Protein 5O2B (pdb70)

B-factor: mean 41.59, std 15.93, range [14.3, 94.96]

InterPro domains:
  IPR000719 Protein kinase domain [PF00069] (152-405)
  IPR000719 Protein kinase domain [PS50011] (147-405)
  IPR000719 Protein kinase domain [SM00220] (147-405)
  IPR008271 Serine/threonine-protein kinase, active site [PS00108] (271-283)
  IPR011009 Protein kinase-like domain superfamily [SSF56112] (152-406)
  IPR024678 Serine/threonine-protein kinase OSR1/WNK, CCT domain [PF12202] (426-489)
  IPR050588 With No Lysine (K) Ser/Thr Protein Kinase [PTHR13902] (123-864)
  IPR056865 Serine/threonine-protein kinase WNK, CCTL2 domain [PF24889] (745-816)

Secondary structure (DSSP, 8-state):
-GGGG-EEEE-TTS-EEEEEEEEEE-SSEEEEEEEETTT--EEEEEEE---HHHHHHHHHHHHHHHH---TTBPPEEEEEEE--EEEEEEE--TT-BHHHHHHT-SS--HHHHHHHHHHHHHHHHHHHTSSS--------GGGEEEETTTTEEEE--TTTGGG----GGG--GGGT-----THHHHHHHHHHHHHHHHTS-TTTT-SSHHHHHHHHHTT---HHHHT---HHHHHHHHHHS-SSGGGSPPHHHHHTSGGGS--S-PPP-/--EEEE-TTS-EEEEEEEEEEETTEEEEEEEETTTTEEEEEEEEE--HHHHHHHHHHHHHHTT---TTB--EEEEEEEEETTEEEEEEEEE--TT-BHHHHHTT-SS--HHHHHHHHHHHHHHHHHHHTSSS----S--SGGGEEEETTTTEEEE--TTHHHH--GGG--GGGG-----HHHHHHHHHHHHHHHHHSS-TTTT-SSHHHHHHHHH---HHHHT--STTHHHHHHTTS-SSTTTS--HHHHHHSGGG-

Organism: Homo sapiens (NCBI:txid9606)

Radius of gyration: 29.23 Å; Cα contacts (8 Å, |Δi|>4): 870; chains: 2; bounding box: 78×49×88 Å

Structure (mmCIF, N/CA/C/O backbone):
data_5O2B
#
_entry.id   5O2B
#
_cell.length_a   60.160
_cell.length_b   71.253
_cell.length_c   67.800
_cell.angle_alpha   90.00
_cell.angle_beta   103.88
_cell.angle_gamma   90.00
#
_symmetry.space_group_name_H-M   'P 1 21 1'
#
loop_
_entity.id
_entity.type
_entity.pdbx_description
1 polymer 'Serine/threonine-protein kinase WNK3'
2 non-polymer 1-cyclopentyl-3-(1H-pyrrolo[2,3-b]pyridin-5-yl)-1H-pyrazolo[3,4-d]pyrimidin-4-amine
3 non-polymer 'SODIUM ION'
4 water water
#
loop_
_atom_site.group_PDB
_atom_site.id
_atom_site.type_symbol
_atom_site.label_atom_id
_atom_site.label_alt_id
_atom_site.label_comp_id
_atom_site.label_asym_id
_atom_site.label_entity_id
_atom_site.label_seq_id
_atom_site.pdbx_PDB_ins_code
_atom_site.Cartn_x
_atom_site.Cartn_y
_atom_site.Cartn_z
_atom_site.occupancy
_atom_site.B_iso_or_equiv
_atom_site.auth_seq_id
_atom_site.auth_comp_id
_atom_site.auth_asym_id
_atom_site.auth_atom_id
_atom_site.pdbx_PDB_model_num
ATOM 1 N N . MET A 1 2 ? -68.580 0.295 -72.163 1.00 49.97 131 MET A N 1
ATOM 2 C CA . MET A 1 2 ? -68.517 1.445 -71.261 1.00 42.88 131 MET A CA 1
ATOM 3 C C . MET A 1 2 ? -67.638 2.528 -71.861 1.00 39.27 131 MET A C 1
ATOM 4 O O . MET A 1 2 ? -66.668 2.222 -72.558 1.00 42.46 131 MET A O 1
ATOM 6 N N . GLU A 1 3 ? -67.978 3.791 -71.595 1.00 36.29 132 GLU A N 1
ATOM 7 C CA . GLU A 1 3 ? -67.037 4.877 -71.869 1.00 41.45 132 GLU A CA 1
ATOM 8 C C . GLU A 1 3 ? -65.708 4.620 -71.174 1.00 37.21 132 GLU A C 1
ATOM 9 O O . GLU A 1 3 ? -64.638 4.840 -71.755 1.00 36.25 132 GLU A O 1
ATOM 15 N N . ALA A 1 4 ? -65.754 4.118 -69.932 1.00 38.00 133 ALA A N 1
ATOM 16 C CA . ALA A 1 4 ? -64.521 3.902 -69.177 1.00 38.23 133 ALA A CA 1
ATOM 17 C C . ALA A 1 4 ? -63.542 2.991 -69.917 1.00 41.92 133 ALA A C 1
ATOM 18 O O . ALA A 1 4 ? -62.324 3.108 -69.727 1.00 36.30 133 ALA A O 1
ATOM 20 N N . GLU A 1 5 ? -64.043 2.099 -70.777 1.00 36.42 134 GLU A N 1
ATOM 21 C CA . GLU A 1 5 ? -63.173 1.193 -71.523 1.00 39.44 134 GLU A CA 1
ATOM 22 C C . GLU A 1 5 ? -62.553 1.848 -72.747 1.00 39.19 134 GLU A C 1
ATOM 23 O O . GLU A 1 5 ? -61.720 1.226 -73.418 1.00 34.97 134 GLU A O 1
ATOM 29 N N . MET A 1 6 ? -62.928 3.094 -73.039 1.00 38.94 135 MET A N 1
ATOM 30 C CA . MET A 1 6 ? -62.434 3.798 -74.213 1.00 39.05 135 MET A CA 1
ATOM 31 C C . MET A 1 6 ? -61.186 4.628 -73.934 1.00 39.94 135 MET A C 1
ATOM 32 O O . MET A 1 6 ? -60.492 5.007 -74.883 1.00 38.28 135 MET A O 1
ATOM 37 N N . LYS A 1 7 ? -60.868 4.907 -72.669 1.00 34.87 136 LYS A N 1
ATOM 38 C CA . LYS A 1 7 ? -59.877 5.942 -72.353 1.00 30.48 136 LYS A CA 1
ATOM 39 C C . LYS A 1 7 ? -58.904 5.454 -71.278 1.00 27.38 136 LYS A C 1
ATOM 40 O O . LYS A 1 7 ? -59.248 5.410 -70.091 1.00 26.97 136 LYS A O 1
ATOM 46 N N . ALA A 1 8 ? -57.682 5.112 -71.685 1.00 25.03 137 ALA A N 1
ATOM 47 C CA . ALA A 1 8 ? -56.662 4.725 -70.717 1.00 28.37 137 ALA A CA 1
ATOM 48 C C . ALA A 1 8 ? -56.307 5.913 -69.833 1.00 27.54 137 ALA A C 1
ATOM 49 O O . ALA A 1 8 ? -56.376 7.070 -70.255 1.00 29.23 137 ALA A O 1
ATOM 51 N N . VAL A 1 9 ? -55.961 5.632 -68.579 1.00 26.78 138 VAL A N 1
ATOM 52 C CA . VAL A 1 9 ? -55.537 6.697 -67.673 1.00 27.36 138 VAL A CA 1
ATOM 53 C C . VAL A 1 9 ? -54.074 6.609 -67.276 1.00 30.20 138 VAL A C 1
ATOM 54 O O . VAL A 1 9 ? -53.578 7.540 -66.631 1.00 26.83 138 VAL A O 1
ATOM 58 N N . ALA A 1 10 ? -53.369 5.536 -67.626 1.00 24.20 139 ALA A N 1
ATOM 59 C CA . ALA A 1 10 ? -51.951 5.418 -67.296 1.00 23.07 139 ALA A CA 1
ATOM 60 C C . ALA A 1 10 ? -51.375 4.307 -68.154 1.00 27.71 139 ALA A C 1
ATOM 61 O O . ALA A 1 10 ? -52.114 3.487 -68.706 1.00 22.09 139 ALA A O 1
ATOM 63 N N . THR A 1 11 ? -50.050 4.328 -68.305 1.00 30.03 140 THR A N 1
ATOM 64 C CA . THR A 1 11 ? -49.320 3.383 -69.141 1.00 25.42 140 THR A CA 1
ATOM 65 C C . THR A 1 11 ? -48.117 2.905 -68.350 1.00 31.14 140 THR A C 1
ATOM 66 O O . THR A 1 11 ? -47.562 3.664 -67.554 1.00 31.20 140 THR A O 1
ATOM 70 N N . SER A 1 12 ? -47.729 1.641 -68.548 1.00 26.26 141 SER A N 1
ATOM 71 C CA . SER A 1 12 ? -46.557 1.110 -67.876 1.00 26.21 141 SER A CA 1
ATOM 72 C C . SER A 1 12 ? -45.291 1.748 -68.448 1.00 20.26 141 SER A C 1
ATOM 73 O O . SER A 1 12 ? -45.297 2.281 -69.561 1.00 22.42 141 SER A O 1
ATOM 76 N N . PRO A 1 13 ? -44.180 1.679 -67.713 1.00 27.70 142 PRO A N 1
ATOM 77 C CA . PRO A 1 13 ? -42.949 2.322 -68.210 1.00 27.67 142 PRO A CA 1
ATOM 78 C C . PRO A 1 13 ? -42.554 1.846 -69.582 1.00 27.86 142 PRO A C 1
ATOM 79 O O . PRO A 1 13 ? -42.063 2.638 -70.387 1.00 27.96 142 PRO A O 1
ATOM 83 N N . SER A 1 14 ? -42.779 0.573 -69.883 1.00 21.15 143 SER A N 1
ATOM 84 C CA . SER A 1 14 ? -42.415 0.043 -71.186 1.00 26.09 143 SER A CA 1
ATOM 85 C C . SER A 1 14 ? -43.447 0.308 -72.255 1.00 24.49 143 SER A C 1
ATOM 86 O O . SER A 1 14 ? -43.163 0.014 -73.420 1.00 26.98 143 SER A O 1
ATOM 89 N N . GLY A 1 15 ? -44.635 0.825 -71.896 1.00 21.92 144 GLY A N 1
ATOM 90 C CA . GLY A 1 15 ? -45.709 0.988 -72.852 1.00 25.16 144 GLY A CA 1
ATOM 91 C C . GLY A 1 15 ? -46.509 -0.270 -73.123 1.00 25.58 144 GLY A C 1
ATOM 92 O O . GLY A 1 15 ? -47.478 -0.226 -73.890 1.00 24.57 144 GLY A O 1
ATOM 93 N N . ARG A 1 16 ? -46.160 -1.386 -72.499 1.00 21.38 145 ARG A N 1
ATOM 94 C CA . ARG A 1 16 ? -46.876 -2.622 -72.808 1.00 22.60 145 ARG A CA 1
ATOM 95 C C . ARG A 1 16 ? -48.307 -2.633 -72.251 1.00 19.04 145 ARG A C 1
ATOM 96 O O . ARG A 1 16 ? -49.199 -3.229 -72.867 1.00 26.23 145 ARG A O 1
ATOM 104 N N . PHE A 1 17 ? -48.542 -2.040 -71.085 1.00 17.66 146 PHE A N 1
ATOM 105 C CA . PHE A 1 17 ? -49.810 -2.188 -70.379 1.00 21.30 146 PHE A CA 1
ATOM 106 C C . PHE A 1 17 ? -50.456 -0.827 -70.152 1.00 22.99 146 PHE A C 1
ATOM 107 O O . PHE A 1 17 ? -49.781 0.141 -69.798 1.00 21.44 146 PHE A O 1
ATOM 115 N N . LEU A 1 18 ? -51.767 -0.772 -70.365 1.00 22.24 147 LEU A N 1
ATOM 116 C CA . LEU A 1 18 ? -52.591 0.399 -70.119 1.00 21.93 147 LEU A CA 1
ATOM 117 C C . LEU A 1 18 ? -53.429 0.109 -68.889 1.00 27.59 147 LEU A C 1
ATOM 118 O O . LEU A 1 18 ? -53.780 -1.046 -68.642 1.00 19.95 147 LEU A O 1
ATOM 123 N N . LYS A 1 19 ? -53.677 1.144 -68.097 1.00 19.40 148 LYS A N 1
ATOM 124 C CA . LYS A 1 19 ? -54.605 1.111 -66.972 1.00 22.97 148 LYS A CA 1
ATOM 125 C C . LYS A 1 19 ? -55.891 1.824 -67.373 1.00 22.68 148 LYS A C 1
ATOM 126 O O . LYS A 1 19 ? -55.849 2.836 -68.065 1.00 23.75 148 LYS A O 1
ATOM 132 N N . PHE A 1 20 ? -57.030 1.300 -66.949 1.00 23.13 149 PHE A N 1
ATOM 133 C CA . PHE A 1 20 ? -58.290 1.998 -67.145 1.00 25.44 149 PHE A CA 1
ATOM 134 C C . PHE A 1 20 ? -58.866 2.298 -65.782 1.00 23.51 149 PHE A C 1
ATOM 135 O O . PHE A 1 20 ? -58.591 1.583 -64.816 1.00 21.90 149 PHE A O 1
ATOM 143 N N . ASP A 1 21 ? -59.644 3.381 -65.688 1.00 21.84 150 ASP A N 1
ATOM 144 C CA . ASP A 1 21 ? -60.201 3.750 -64.392 1.00 26.48 150 ASP A CA 1
ATOM 145 C C . ASP A 1 21 ? -61.445 2.906 -64.117 1.00 32.89 150 ASP A C 1
ATOM 146 O O . ASP A 1 21 ? -62.574 3.389 -63.999 1.00 27.57 150 ASP A O 1
ATOM 151 N N . ILE A 1 22 ? -61.212 1.599 -64.060 1.00 25.65 151 ILE A N 1
ATOM 152 C CA . ILE A 1 22 ? -62.252 0.614 -63.805 1.00 26.62 151 ILE A CA 1
ATOM 153 C C . ILE A 1 22 ? -61.746 -0.208 -62.637 1.00 28.64 151 ILE A C 1
ATOM 154 O O . ILE A 1 22 ? -60.794 -0.984 -62.789 1.00 23.79 151 ILE A O 1
ATOM 159 N N . GLU A 1 23 ? -62.331 -0.009 -61.458 1.00 28.59 152 GLU A N 1
ATOM 160 C CA . GLU A 1 23 ? -61.815 -0.665 -60.265 1.00 28.85 152 GLU A CA 1
ATOM 161 C C . GLU A 1 23 ? -62.473 -2.031 -60.152 1.00 32.02 152 GLU A C 1
ATOM 162 O O . GLU A 1 23 ? -63.705 -2.134 -60.126 1.00 35.94 152 GLU A O 1
ATOM 168 N N . LEU A 1 24 ? -61.654 -3.076 -60.113 1.00 32.83 153 LEU A N 1
ATOM 169 C CA . LEU A 1 24 ? -62.187 -4.434 -60.039 1.00 34.62 153 LEU A CA 1
ATOM 170 C C . LEU A 1 24 ? -62.323 -4.919 -58.612 1.00 31.49 153 LEU A C 1
ATOM 171 O O . LEU A 1 24 ? -63.241 -5.684 -58.315 1.00 42.07 153 LEU A O 1
ATOM 176 N N . GLY A 1 25 ? -61.421 -4.515 -57.729 1.00 36.77 154 GLY A N 1
ATOM 177 C CA . GLY A 1 25 ? -61.468 -4.996 -56.369 1.00 32.96 154 GLY A CA 1
ATOM 178 C C . GLY A 1 25 ? -60.539 -4.204 -55.486 1.00 40.52 154 GLY A C 1
ATOM 179 O O . GLY A 1 25 ? -59.632 -3.510 -55.959 1.00 37.44 154 GLY A O 1
ATOM 180 N N . ARG A 1 26 ? -60.770 -4.323 -54.186 1.00 37.84 155 ARG A N 1
ATOM 181 C CA . ARG A 1 26 ? -59.876 -3.690 -53.238 1.00 46.61 155 ARG A CA 1
ATOM 182 C C . ARG A 1 26 ? -59.841 -4.533 -51.979 1.00 43.76 155 ARG A C 1
ATOM 183 O O . ARG A 1 26 ? -60.820 -5.197 -51.628 1.00 51.18 155 ARG A O 1
ATOM 185 N N . GLY A 1 27 ? -58.688 -4.522 -51.330 1.00 47.13 156 GLY A N 1
ATOM 186 C CA . GLY A 1 27 ? -58.504 -5.141 -50.039 1.00 48.77 156 GLY A CA 1
ATOM 187 C C . GLY A 1 27 ? -57.682 -4.205 -49.185 1.00 54.15 156 GLY A C 1
ATOM 188 O O . GLY A 1 27 ? -57.517 -3.034 -49.536 1.00 51.88 156 GLY A O 1
ATOM 189 N N . ALA A 1 28 ? -57.158 -4.700 -48.066 1.00 59.85 157 ALA A N 1
ATOM 190 C CA . ALA A 1 28 ? -56.296 -3.865 -47.241 1.00 57.39 157 ALA A CA 1
ATOM 191 C C . ALA A 1 28 ? -54.999 -3.532 -47.966 1.00 58.29 157 ALA A C 1
ATOM 192 O O . ALA A 1 28 ? -54.474 -2.421 -47.834 1.00 62.63 157 ALA A O 1
ATOM 194 N N . PHE A 1 29 ? -54.477 -4.475 -48.748 1.00 56.78 158 PHE A N 1
ATOM 195 C CA . PHE A 1 29 ? -53.148 -4.342 -49.329 1.00 49.71 158 PHE A CA 1
ATOM 196 C C . PHE A 1 29 ? -53.149 -3.929 -50.800 1.00 52.23 158 PHE A C 1
ATOM 197 O O . PHE A 1 29 ? -52.163 -3.343 -51.261 1.00 54.79 158 PHE A O 1
ATOM 199 N N . LYS A 1 30 ? -54.208 -4.211 -51.558 1.00 44.86 159 LYS A N 1
ATOM 200 C CA . LYS A 1 30 ? -54.187 -3.946 -52.987 1.00 39.35 159 LYS A CA 1
ATOM 201 C C . LYS A 1 30 ? -55.461 -3.261 -53.465 1.00 41.81 159 LYS A C 1
ATOM 202 O O . LYS A 1 30 ? -56.543 -3.423 -52.892 1.00 38.89 159 LYS A O 1
ATOM 208 N N . THR A 1 31 ? -55.312 -2.487 -54.538 1.00 40.52 160 THR A N 1
ATOM 209 C CA . THR A 1 31 ? -56.434 -1.984 -55.327 1.00 38.17 160 THR A CA 1
ATOM 210 C C . THR A 1 31 ? -56.195 -2.399 -56.771 1.00 31.84 160 THR A C 1
ATOM 211 O O . THR A 1 31 ? -55.152 -2.076 -57.344 1.00 28.73 160 THR A O 1
ATOM 215 N N . VAL A 1 32 ? -57.145 -3.112 -57.358 1.00 31.16 161 VAL A N 1
ATOM 216 C CA . VAL A 1 32 ? -56.938 -3.737 -58.651 1.00 29.24 161 VAL A CA 1
ATOM 217 C C . VAL A 1 32 ? -57.822 -3.056 -59.676 1.00 25.99 161 VAL A C 1
ATOM 218 O O . VAL A 1 32 ? -59.030 -2.912 -59.468 1.00 25.03 161 VAL A O 1
ATOM 222 N N . TYR A 1 33 ? -57.212 -2.626 -60.779 1.00 22.44 162 TYR A N 1
ATOM 223 C CA . TYR A 1 33 ? -57.948 -2.041 -61.880 1.00 21.36 162 TYR A CA 1
ATOM 224 C C . TYR A 1 33 ? -57.885 -2.947 -63.098 1.00 22.80 162 TYR A C 1
ATOM 225 O O . TYR A 1 33 ? -56.969 -3.759 -63.244 1.00 23.86 162 TYR A O 1
ATOM 234 N N . LYS A 1 34 ? -58.826 -2.747 -64.008 1.00 21.14 163 LYS A N 1
ATOM 235 C CA . LYS A 1 34 ? -58.728 -3.392 -65.302 1.00 23.59 163 LYS A CA 1
ATOM 236 C C . LYS A 1 34 ? -57.656 -2.714 -66.128 1.00 28.09 163 LYS A C 1
ATOM 237 O O . LYS A 1 34 ? -57.627 -1.482 -66.256 1.00 23.79 163 LYS A O 1
ATOM 243 N N . GLY A 1 35 ? -56.763 -3.523 -66.689 1.00 23.28 164 GLY A N 1
ATOM 244 C CA . GLY A 1 35 ? -55.760 -3.041 -67.604 1.00 25.20 164 GLY A CA 1
ATOM 245 C C . GLY A 1 35 ? -55.861 -3.783 -68.920 1.00 22.71 164 GLY A C 1
ATOM 246 O O . GLY A 1 35 ? -56.688 -4.679 -69.097 1.00 20.55 164 GLY A O 1
ATOM 247 N N . LEU A 1 36 ? -54.982 -3.409 -69.831 1.00 25.45 165 LEU A N 1
ATOM 248 C CA . LEU A 1 36 ? -54.931 -4.024 -71.148 1.00 22.43 165 LEU A CA 1
ATOM 249 C C . LEU A 1 36 ? -53.478 -4.237 -71.559 1.00 22.64 165 LEU A C 1
ATOM 250 O O . LEU A 1 36 ? -52.650 -3.341 -71.384 1.00 20.21 165 LEU A O 1
ATOM 255 N N . ASP A 1 37 ? -53.187 -5.418 -72.104 1.00 21.17 166 ASP A N 1
ATOM 256 C CA . ASP A 1 37 ? -51.918 -5.715 -72.769 1.00 24.71 166 ASP A CA 1
ATOM 257 C C . ASP A 1 37 ? -52.002 -5.178 -74.194 1.00 27.38 166 ASP A C 1
ATOM 258 O O . ASP A 1 37 ? -52.759 -5.709 -75.011 1.00 28.58 166 ASP A O 1
ATOM 263 N N . THR A 1 38 ? -51.214 -4.146 -74.515 1.00 24.73 167 THR A N 1
ATOM 264 C CA . THR A 1 38 ? -51.293 -3.535 -75.852 1.00 23.15 167 THR A CA 1
ATOM 265 C C . THR A 1 38 ? -50.710 -4.395 -76.968 1.00 27.55 167 THR A C 1
ATOM 266 O O . THR A 1 38 ? -50.878 -4.049 -78.141 1.00 36.24 167 THR A O 1
ATOM 270 N N . GLU A 1 39 ? -50.013 -5.478 -76.655 1.00 27.72 168 GLU A N 1
ATOM 271 C CA . GLU A 1 39 ? -49.494 -6.333 -77.719 1.00 33.15 168 GLU A CA 1
ATOM 272 C C . GLU A 1 39 ? -50.492 -7.421 -78.115 1.00 34.05 168 GLU A C 1
ATOM 273 O O . GLU A 1 39 ? -50.605 -7.761 -79.299 1.00 32.62 168 GLU A O 1
ATOM 279 N N . THR A 1 40 ? -51.254 -7.931 -77.145 1.00 29.34 169 THR A N 1
ATOM 280 C CA . THR A 1 40 ? -52.171 -9.044 -77.339 1.00 28.55 169 THR A CA 1
ATOM 281 C C . THR A 1 40 ? -53.635 -8.650 -77.220 1.00 30.32 169 THR A C 1
ATOM 282 O O . THR A 1 40 ? -54.508 -9.443 -77.585 1.00 25.97 169 THR A O 1
ATOM 286 N N . TRP A 1 41 ? -53.922 -7.453 -76.722 1.00 24.12 170 TRP A N 1
ATOM 287 C CA . TRP A 1 41 ? -55.272 -6.974 -76.452 1.00 32.86 170 TRP A CA 1
ATOM 288 C C . TRP A 1 41 ? -56.017 -7.854 -75.455 1.00 25.01 170 TRP A C 1
ATOM 289 O O . TRP A 1 41 ? -57.242 -7.845 -75.440 1.00 26.26 170 TRP A O 1
ATOM 300 N N . VAL A 1 42 ? -55.278 -8.573 -74.614 1.00 24.88 171 VAL A N 1
ATOM 301 C CA . VAL A 1 42 ? -55.826 -9.297 -73.464 1.00 20.16 171 VAL A CA 1
ATOM 302 C C . VAL A 1 42 ? -55.999 -8.332 -72.291 1.00 23.31 171 VAL A C 1
ATOM 303 O O . VAL A 1 42 ? -55.100 -7.536 -71.978 1.00 21.03 171 VAL A O 1
ATOM 307 N N . GLU A 1 43 ? -57.156 -8.392 -71.633 1.00 22.51 172 GLU A N 1
ATOM 308 C CA . GLU A 1 43 ? -57.353 -7.620 -70.414 1.00 21.64 172 GLU A CA 1
ATOM 309 C C . GLU A 1 43 ? -56.562 -8.230 -69.267 1.00 25.50 172 GLU A C 1
ATOM 310 O O . GLU A 1 43 ? -56.508 -9.453 -69.119 1.00 21.23 172 GLU A O 1
ATOM 316 N N . VAL A 1 44 ? -55.939 -7.374 -68.454 1.00 20.41 173 VAL A N 1
ATOM 317 C CA . VAL A 1 44 ? -55.123 -7.823 -67.334 1.00 20.35 173 VAL A CA 1
ATOM 318 C C . VAL A 1 44 ? -55.592 -7.109 -66.072 1.00 23.71 173 VAL A C 1
ATOM 319 O O . VAL A 1 44 ? -56.419 -6.197 -66.121 1.00 23.78 173 VAL A O 1
ATOM 323 N N . ALA A 1 45 ? -55.036 -7.545 -64.936 1.00 17.07 174 ALA A N 1
ATOM 324 C CA . ALA A 1 45 ? -55.232 -6.922 -63.627 1.00 23.44 174 ALA A CA 1
ATOM 325 C C . ALA A 1 45 ? -54.063 -5.986 -63.331 1.00 24.14 174 ALA A C 1
ATOM 326 O O . ALA A 1 45 ? -52.895 -6.409 -63.335 1.00 19.73 174 ALA A O 1
ATOM 328 N N . TRP A 1 46 ? -54.371 -4.733 -63.055 1.00 22.83 175 TRP A N 1
ATOM 329 C CA . TRP A 1 46 ? -53.354 -3.716 -62.769 1.00 20.93 175 TRP A CA 1
ATOM 330 C C . TRP A 1 46 ? -53.484 -3.435 -61.279 1.00 23.04 175 TRP A C 1
ATOM 331 O O . TRP A 1 46 ? -54.435 -2.786 -60.849 1.00 22.29 175 TRP A O 1
ATOM 342 N N . CYS A 1 47 ? -52.546 -3.942 -60.495 1.00 23.23 176 CYS A N 1
ATOM 343 C CA A CYS A 1 47 ? -52.666 -3.963 -59.046 0.46 26.76 176 CYS A CA 1
ATOM 344 C CA B CYS A 1 47 ? -52.665 -3.959 -59.044 0.54 26.81 176 CYS A CA 1
ATOM 345 C C . CYS A 1 47 ? -51.713 -2.932 -58.448 1.00 30.09 176 CYS A C 1
ATOM 346 O O . CYS A 1 47 ? -50.491 -3.012 -58.651 1.00 29.08 176 CYS A O 1
ATOM 351 N N . GLU A 1 48 ? -52.270 -1.979 -57.700 1.00 27.48 177 GLU A N 1
ATOM 352 C CA . GLU A 1 48 ? -51.477 -0.952 -57.033 1.00 33.30 177 GLU A CA 1
ATOM 353 C C . GLU A 1 48 ? -51.330 -1.283 -55.547 1.00 33.52 177 GLU A C 1
ATOM 354 O O . GLU A 1 48 ? -52.320 -1.556 -54.859 1.00 35.32 177 GLU A O 1
ATOM 360 N N . LEU A 1 49 ? -50.085 -1.315 -55.086 1.00 33.67 178 LEU A N 1
ATOM 361 C CA . LEU A 1 49 ? -49.715 -1.525 -53.692 1.00 43.32 178 LEU A CA 1
ATOM 362 C C . LEU A 1 49 ? -49.162 -0.222 -53.133 1.00 41.61 178 LEU A C 1
ATOM 363 O O . LEU A 1 49 ? -48.405 0.469 -53.818 1.00 37.77 178 LEU A O 1
ATOM 368 N N . GLN A 1 50 ? -49.508 0.092 -51.884 1.00 48.78 179 GLN A N 1
ATOM 369 C CA . GLN A 1 50 ? -48.978 1.288 -51.210 1.00 48.43 179 GLN A CA 1
ATOM 370 C C . GLN A 1 50 ? -47.456 1.256 -51.140 1.00 43.19 179 GLN A C 1
ATOM 371 O O . GLN A 1 50 ? -46.862 0.178 -51.170 1.00 45.82 179 GLN A O 1
ATOM 373 N N . LEU A 1 54 ? -38.189 0.948 -49.200 1.00 75.99 183 LEU A N 1
ATOM 374 C CA . LEU A 1 54 ? -37.414 -0.276 -49.376 1.00 78.94 183 LEU A CA 1
ATOM 375 C C . LEU A 1 54 ? -35.992 0.017 -49.857 1.00 75.76 183 LEU A C 1
ATOM 376 O O . LEU A 1 54 ? -35.772 0.878 -50.714 1.00 74.64 183 LEU A O 1
ATOM 378 N N . THR A 1 55 ? -35.034 -0.721 -49.305 1.00 71.90 184 THR A N 1
ATOM 379 C CA . THR A 1 55 ? -33.627 -0.515 -49.599 1.00 74.26 184 THR A CA 1
ATOM 380 C C . THR A 1 55 ? -33.259 -1.105 -50.961 1.00 75.22 184 THR A C 1
ATOM 381 O O . THR A 1 55 ? -34.014 -1.866 -51.570 1.00 73.54 184 THR A O 1
ATOM 385 N N . LYS A 1 56 ? -32.060 -0.750 -51.431 1.00 75.59 185 LYS A N 1
ATOM 386 C CA . LYS A 1 56 ? -31.582 -1.265 -52.709 1.00 77.80 185 LYS A CA 1
ATOM 387 C C . LYS A 1 56 ? -31.403 -2.778 -52.672 1.00 78.14 185 LYS A C 1
ATOM 388 O O . LYS A 1 56 ? -31.477 -3.439 -53.715 1.00 74.51 185 LYS A O 1
ATOM 390 N N . ALA A 1 57 ? -31.161 -3.342 -51.488 1.00 77.29 186 ALA A N 1
ATOM 391 C CA . ALA A 1 57 ? -31.131 -4.795 -51.363 1.00 78.48 186 ALA A CA 1
ATOM 392 C C . ALA A 1 57 ? -32.519 -5.379 -51.586 1.00 73.77 186 ALA A C 1
ATOM 393 O O . ALA A 1 57 ? -32.699 -6.291 -52.401 1.00 70.15 186 ALA A O 1
ATOM 395 N N . GLU A 1 58 ? -33.518 -4.846 -50.879 1.00 72.95 187 GLU A N 1
ATOM 396 C CA . GLU A 1 58 ? -34.889 -5.309 -51.059 1.00 72.60 187 GLU A CA 1
ATOM 397 C C . GLU A 1 58 ? -35.408 -5.005 -52.462 1.00 70.69 187 GLU A C 1
ATOM 398 O O . GLU A 1 58 ? -36.245 -5.751 -52.982 1.00 65.70 187 GLU A O 1
ATOM 400 N N . GLN A 1 59 ? -34.924 -3.925 -53.088 1.00 66.29 188 GLN A N 1
ATOM 401 C CA . GLN A 1 59 ? -35.327 -3.618 -54.457 1.00 65.33 188 GLN A CA 1
ATOM 402 C C . GLN A 1 59 ? -34.741 -4.620 -55.444 1.00 65.24 188 GLN A C 1
ATOM 403 O O . GLN A 1 59 ? -35.414 -5.020 -56.403 1.00 56.72 188 GLN A O 1
ATOM 405 N N . GLN A 1 60 ? -33.488 -5.038 -5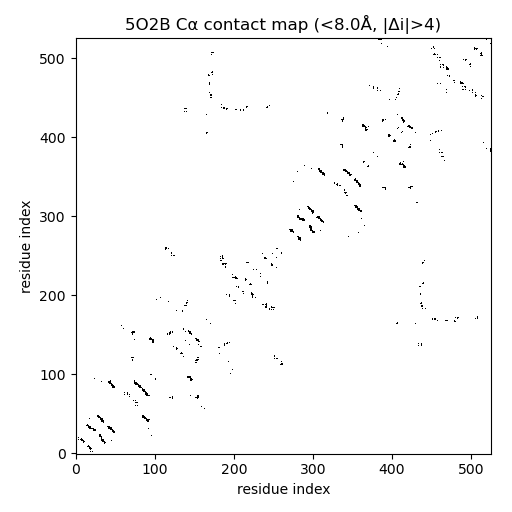5.232 1.00 66.34 189 GLN A N 1
ATOM 406 C CA . GLN A 1 60 ? -32.873 -5.994 -56.149 1.00 64.81 189 GLN A CA 1
ATOM 407 C C . GLN A 1 60 ? -33.454 -7.389 -55.963 1.00 59.39 189 GLN A C 1
ATOM 408 O O . GLN A 1 60 ? -33.720 -8.089 -56.945 1.00 57.52 189 GLN A O 1
ATOM 414 N N . ARG A 1 61 ? -33.646 -7.817 -54.712 1.00 56.49 190 ARG A N 1
ATOM 415 C CA . ARG A 1 61 ? -34.274 -9.112 -54.480 1.00 61.52 190 ARG A CA 1
ATOM 416 C C . ARG A 1 61 ? -35.673 -9.158 -55.083 1.00 58.95 190 ARG A C 1
ATOM 417 O O . ARG A 1 61 ? -36.102 -10.204 -55.587 1.00 55.12 190 ARG A O 1
ATOM 419 N N . PHE A 1 62 ? -36.385 -8.029 -55.056 1.00 54.52 191 PHE A N 1
ATOM 420 C CA . PHE A 1 62 ? -37.722 -7.969 -55.630 1.00 56.04 191 PHE A CA 1
ATOM 421 C C . PHE A 1 62 ? -37.684 -8.158 -57.142 1.00 51.60 191 PHE A C 1
ATOM 422 O O . PHE A 1 62 ? -38.464 -8.941 -57.694 1.00 46.15 191 PHE A O 1
ATOM 430 N N . LYS A 1 63 ? -36.783 -7.448 -57.830 1.00 51.70 192 LYS A N 1
ATOM 431 C CA . LYS A 1 63 ? -36.683 -7.602 -59.275 1.00 47.32 192 LYS A CA 1
ATOM 432 C C . LYS A 1 63 ? -36.329 -9.039 -59.644 1.00 47.73 192 LYS A C 1
ATOM 433 O O . LYS A 1 63 ? -36.872 -9.591 -60.607 1.00 46.57 192 LYS A O 1
ATOM 435 N N . GLU A 1 64 ? -35.433 -9.669 -58.884 1.00 41.31 193 GLU A N 1
ATOM 436 C CA . GLU A 1 64 ? -35.103 -11.057 -59.173 1.00 43.99 193 GLU A CA 1
ATOM 437 C C . GLU A 1 64 ? -36.308 -11.956 -58.928 1.00 42.77 193 GLU A C 1
ATOM 438 O O . GLU A 1 64 ? -36.591 -12.851 -59.726 1.00 43.15 193 GLU A O 1
ATOM 444 N N . GLU A 1 65 ? -37.035 -11.720 -57.834 1.00 45.82 194 GLU A N 1
ATOM 445 C CA . GLU A 1 65 ? -38.289 -12.427 -57.592 1.00 44.22 194 GLU A CA 1
ATOM 446 C C . GLU A 1 65 ? -39.229 -12.297 -58.786 1.00 42.55 194 GLU A C 1
ATOM 447 O O . GLU A 1 65 ? -39.745 -13.297 -59.292 1.00 40.07 194 GLU A O 1
ATOM 453 N N . ALA A 1 66 ? -39.430 -11.075 -59.274 1.00 39.78 195 ALA A N 1
ATOM 454 C CA . ALA A 1 66 ? -40.380 -10.850 -60.352 1.00 37.01 195 ALA A CA 1
ATOM 455 C C . ALA A 1 66 ? -39.943 -11.541 -61.639 1.00 38.42 195 ALA A C 1
ATOM 456 O O . ALA A 1 66 ? -40.782 -12.085 -62.365 1.00 30.81 195 ALA A O 1
ATOM 458 N N . GLU A 1 67 ? -38.636 -11.527 -61.949 1.00 43.01 196 GLU A N 1
ATOM 459 C CA . GLU A 1 67 ? -38.154 -12.201 -63.156 1.00 39.92 196 GLU A CA 1
ATOM 460 C C . GLU A 1 67 ? -38.439 -13.696 -63.104 1.00 33.17 196 GLU A C 1
ATOM 461 O O . GLU A 1 67 ? -38.800 -14.302 -64.117 1.00 34.74 196 GLU A O 1
ATOM 467 N N . MET A 1 68 ? -38.264 -14.316 -61.940 1.00 34.73 197 MET A N 1
ATOM 468 C CA . MET A 1 68 ? -38.606 -15.729 -61.829 1.00 33.52 197 MET A CA 1
ATOM 469 C C . MET A 1 68 ? -40.112 -15.941 -61.968 1.00 36.01 197 MET A C 1
ATOM 470 O O . MET A 1 68 ? -40.551 -16.856 -62.678 1.00 34.32 197 MET A O 1
ATOM 475 N N . LEU A 1 69 ? -40.918 -15.092 -61.312 1.00 33.98 198 LEU A N 1
ATOM 476 C CA . LEU A 1 69 ? -42.375 -15.235 -61.389 1.00 32.15 198 LEU A CA 1
ATOM 477 C C . LEU A 1 69 ? -42.860 -15.175 -62.834 1.00 31.12 198 LEU A C 1
ATOM 478 O O . LEU A 1 69 ? -43.764 -15.919 -63.217 1.00 29.48 198 LEU A O 1
ATOM 483 N N . LYS A 1 70 ? -42.242 -14.323 -63.664 1.00 28.83 199 LYS A N 1
ATOM 484 C CA . LYS A 1 70 ? -42.635 -14.221 -65.068 1.00 27.64 199 LYS A CA 1
ATOM 485 C C . LYS A 1 70 ? -42.564 -15.555 -65.795 1.00 36.22 199 LYS A C 1
ATOM 486 O O . LYS A 1 70 ? -43.307 -15.771 -66.763 1.00 33.30 199 LYS A O 1
ATOM 492 N N . GLY A 1 71 ? -41.655 -16.442 -65.376 1.00 31.13 200 GLY A N 1
ATOM 493 C CA . GLY A 1 71 ? -41.535 -17.735 -66.014 1.00 37.78 200 GLY A CA 1
ATOM 494 C C . GLY A 1 71 ? -42.564 -18.756 -65.589 1.00 38.35 200 GLY A C 1
ATOM 495 O O . GLY A 1 71 ? -42.708 -19.785 -66.255 1.00 50.39 200 GLY A O 1
ATOM 496 N N . LEU A 1 72 ? -43.308 -18.487 -64.521 1.00 39.12 201 LEU A N 1
ATOM 497 C CA . LEU A 1 72 ? -44.256 -19.454 -63.967 1.00 39.12 201 LEU A CA 1
ATOM 498 C C . LEU A 1 72 ? -45.561 -19.438 -64.747 1.00 41.80 201 LEU A C 1
ATOM 499 O O . LEU A 1 72 ? -46.528 -18.775 -64.354 1.00 45.61 201 LEU A O 1
ATOM 504 N N . GLN A 1 73 ? -45.621 -20.217 -65.830 1.00 37.72 202 GLN A N 1
ATOM 505 C CA . GLN A 1 73 ? -46.843 -20.363 -66.619 1.00 36.28 202 GLN A CA 1
ATOM 506 C C . GLN A 1 73 ? -47.472 -21.730 -66.381 1.00 38.57 202 GLN A C 1
ATOM 507 O O . GLN A 1 73 ? -46.833 -22.764 -66.632 1.00 33.29 202 GLN A O 1
ATOM 513 N N . HIS A 1 74 ? -48.726 -21.730 -65.911 1.00 26.63 203 HIS A N 1
ATOM 514 C CA . HIS A 1 74 ? -49.471 -22.957 -65.647 1.00 26.18 203 HIS A CA 1
ATOM 515 C C . HIS A 1 74 ? -50.949 -22.606 -65.549 1.00 26.22 203 HIS A C 1
ATOM 516 O O . HIS A 1 74 ? -51.291 -21.515 -65.072 1.00 29.37 203 HIS A O 1
ATOM 523 N N . PRO A 1 75 ? -51.847 -23.499 -65.977 1.00 28.46 204 PRO A N 1
ATOM 524 C CA . PRO A 1 75 ? -53.279 -23.148 -65.990 1.00 28.92 204 PRO A CA 1
ATOM 525 C C . PRO A 1 75 ? -53.875 -22.858 -64.618 1.00 29.48 204 PRO A C 1
ATOM 526 O O . PRO A 1 75 ? -54.930 -22.216 -64.551 1.00 27.46 204 PRO A O 1
ATOM 530 N N . ASN A 1 76 ? -53.248 -23.292 -63.523 1.00 24.55 205 ASN A N 1
ATOM 531 C CA . ASN A 1 76 ? -53.825 -23.069 -62.201 1.00 21.37 205 ASN A CA 1
ATOM 532 C C . ASN A 1 76 ? -52.976 -22.138 -61.352 1.00 19.11 205 ASN A C 1
ATOM 533 O O . ASN A 1 76 ? -53.061 -22.174 -60.117 1.00 15.37 205 ASN A O 1
ATOM 538 N N . ILE A 1 77 ? -52.163 -21.306 -62.001 1.00 18.08 206 ILE A N 1
ATOM 539 C CA . ILE A 1 77 ? -51.403 -20.245 -61.358 1.00 19.74 206 ILE A CA 1
ATOM 540 C C . ILE A 1 77 ? -51.779 -18.930 -62.041 1.00 23.98 206 ILE A C 1
ATOM 541 O O . ILE A 1 77 ? -51.693 -18.822 -63.274 1.00 21.62 206 ILE A O 1
ATOM 546 N N . VAL A 1 78 ? -52.212 -17.936 -61.247 1.00 20.98 207 VAL A N 1
ATOM 547 C CA . VAL A 1 78 ? -52.429 -16.598 -61.807 1.00 18.56 207 VAL A CA 1
ATOM 548 C C . VAL A 1 78 ? -51.118 -16.119 -62.436 1.00 19.70 207 VAL A C 1
ATOM 549 O O . VAL A 1 78 ? -50.074 -16.049 -61.776 1.00 20.33 207 VAL A O 1
ATOM 553 N N . ARG A 1 79 ? -51.162 -15.794 -63.710 1.00 18.39 208 ARG A N 1
ATOM 554 C CA . ARG A 1 79 ? -49.926 -15.447 -64.404 1.00 20.44 208 ARG A CA 1
ATOM 555 C C . ARG A 1 79 ? -49.446 -14.068 -63.970 1.00 23.16 208 ARG A C 1
ATOM 556 O O . ARG A 1 79 ? -50.246 -13.141 -63.800 1.00 17.72 208 ARG A O 1
ATOM 564 N N . PHE A 1 80 ? -48.139 -13.939 -63.776 1.00 21.48 209 PHE A N 1
ATOM 565 C CA . PHE A 1 80 ? -47.519 -12.665 -63.425 1.00 20.52 209 PHE A CA 1
ATOM 566 C C . PHE A 1 80 ? -46.833 -12.082 -64.657 1.00 25.21 209 PHE A C 1
ATOM 567 O O . PHE A 1 80 ? -46.020 -12.761 -65.292 1.00 23.98 209 PHE A O 1
ATOM 575 N N . TYR A 1 81 ? -47.128 -10.816 -64.969 1.00 22.50 210 TYR A N 1
ATOM 576 C CA . TYR A 1 81 ? -46.582 -10.161 -66.158 1.00 27.36 210 TYR A CA 1
ATOM 577 C C . TYR A 1 81 ? -45.428 -9.210 -65.859 1.00 25.32 210 TYR A C 1
ATOM 578 O O . TYR A 1 81 ? -44.422 -9.254 -66.551 1.00 28.62 210 TYR A O 1
ATOM 587 N N . ASP A 1 82 ? -45.567 -8.315 -64.885 1.00 28.30 211 ASP A N 1
ATOM 588 C CA . ASP A 1 82 ? -44.592 -7.233 -64.769 1.00 31.30 211 ASP A CA 1
ATOM 589 C C . ASP A 1 82 ? -44.783 -6.505 -63.446 1.00 29.03 211 ASP A C 1
ATOM 590 O O . ASP A 1 82 ? -45.836 -6.605 -62.811 1.00 25.43 211 ASP A O 1
ATOM 595 N N . SER A 1 83 ? -43.767 -5.735 -63.058 1.00 30.04 212 SER A N 1
ATOM 596 C CA . SER A 1 83 ? -43.883 -4.882 -61.881 1.00 33.08 212 SER A CA 1
ATOM 597 C C . SER A 1 83 ? -42.904 -3.721 -62.003 1.00 31.95 212 SER A C 1
ATOM 598 O O . SER A 1 83 ? -41.928 -3.789 -62.750 1.00 33.37 212 SER A O 1
ATOM 601 N N . TRP A 1 84 ? -43.204 -2.643 -61.278 1.00 31.17 213 TRP A N 1
ATOM 602 C CA . TRP A 1 84 ? -42.369 -1.445 -61.245 1.00 33.48 213 TRP A CA 1
ATOM 603 C C . TRP A 1 84 ? -42.865 -0.545 -60.119 1.00 34.81 213 TRP A C 1
ATOM 604 O O . TRP A 1 84 ? -43.937 -0.756 -59.540 1.00 32.71 213 TRP A O 1
ATOM 615 N N . GLU A 1 85 ? -42.062 0.459 -59.802 1.00 40.08 214 GLU A N 1
ATOM 616 C CA . GLU A 1 85 ? -42.440 1.474 -58.831 1.00 41.10 214 GLU A CA 1
ATOM 617 C C . GLU A 1 85 ? -42.891 2.715 -59.587 1.00 40.11 214 GLU A C 1
ATOM 618 O O . GLU A 1 85 ? -42.202 3.176 -60.500 1.00 35.91 214 GLU A O 1
ATOM 620 N N . SER A 1 86 ? -44.066 3.225 -59.242 1.00 38.05 215 SER A N 1
ATOM 621 C CA . SER A 1 86 ? -44.582 4.428 -59.873 1.00 51.19 215 SER A CA 1
ATOM 622 C C . SER A 1 86 ? -44.553 5.585 -58.883 1.00 52.86 215 SER A C 1
ATOM 623 O O . SER A 1 86 ? -44.722 5.395 -57.677 1.00 48.33 215 SER A O 1
ATOM 626 N N . ILE A 1 87 ? -44.335 6.786 -59.407 1.00 61.62 216 ILE A N 1
ATOM 627 C CA . ILE A 1 87 ? -44.303 7.985 -58.575 1.00 64.17 216 ILE A CA 1
ATOM 628 C C . ILE A 1 87 ? -44.868 9.166 -59.358 1.00 60.37 216 ILE A C 1
ATOM 629 O O . ILE A 1 87 ? -44.348 9.518 -60.413 1.00 59.55 216 ILE A O 1
ATOM 631 N N . LYS A 1 92 ? -47.419 7.938 -55.500 1.00 57.25 221 LYS A N 1
ATOM 632 C CA . LYS A 1 92 ? -46.444 6.858 -55.451 1.00 59.73 221 LYS A CA 1
ATOM 633 C C . LYS A 1 92 ? -47.091 5.557 -54.979 1.00 63.95 221 LYS A C 1
ATOM 634 O O . LYS A 1 92 ? -47.977 5.570 -54.113 1.00 61.50 221 LYS A O 1
ATOM 636 N N . CYS A 1 93 ? -46.631 4.442 -55.550 1.00 56.59 222 CYS A N 1
ATOM 637 C CA . CYS A 1 93 ? -47.170 3.107 -55.297 1.00 49.54 222 CYS A CA 1
ATOM 638 C C . CYS A 1 93 ? -46.340 2.107 -56.094 1.00 48.69 222 CYS A C 1
ATOM 639 O O . CYS A 1 93 ? -45.548 2.482 -56.966 1.00 50.18 222 CYS A O 1
ATOM 642 N N . ILE A 1 94 ? -46.528 0.826 -55.784 1.00 42.51 223 ILE A N 1
ATOM 643 C CA . ILE A 1 94 ? -45.956 -0.266 -56.568 1.00 42.28 223 ILE A CA 1
ATOM 644 C C . ILE A 1 94 ? -47.062 -0.851 -57.434 1.00 31.90 223 ILE A C 1
ATOM 645 O O . ILE A 1 94 ? -48.212 -0.940 -56.996 1.00 38.17 223 ILE A O 1
ATOM 650 N N . VAL A 1 95 ? -46.734 -1.200 -58.680 1.00 36.88 224 VAL A N 1
ATOM 651 C CA . VAL A 1 95 ? -47.697 -1.770 -59.619 1.00 33.16 224 VAL A CA 1
ATOM 652 C C . VAL A 1 95 ? -47.237 -3.169 -59.999 1.00 32.93 224 VAL A C 1
ATOM 653 O O . VAL A 1 95 ? -46.084 -3.355 -60.396 1.00 30.61 224 VAL A O 1
ATOM 657 N N . LEU A 1 96 ? -48.150 -4.142 -59.903 1.00 27.62 225 LEU A N 1
ATOM 658 C CA . LEU A 1 96 ? -47.954 -5.494 -60.423 1.00 28.87 225 LEU A CA 1
ATOM 659 C C . LEU A 1 96 ? -49.045 -5.771 -61.449 1.00 22.37 225 LEU A C 1
ATOM 660 O O . LEU A 1 96 ? -50.218 -5.477 -61.204 1.00 22.11 225 LEU A O 1
ATOM 665 N N . VAL A 1 97 ? -48.664 -6.290 -62.607 1.00 20.77 226 VAL A N 1
ATOM 666 C CA . VAL A 1 97 ? -49.625 -6.652 -63.642 1.00 22.01 226 VAL A CA 1
ATOM 667 C C . VAL A 1 97 ? -49.704 -8.172 -63.660 1.00 24.60 226 VAL A C 1
ATOM 668 O O . VAL A 1 97 ? -48.675 -8.844 -63.789 1.00 20.47 226 VAL A O 1
ATOM 672 N N . THR A 1 98 ? -50.918 -8.714 -63.511 1.00 20.01 227 THR A N 1
ATOM 673 C CA . THR A 1 98 ? -51.139 -10.155 -63.521 1.00 20.25 227 THR A CA 1
ATOM 674 C C . THR A 1 98 ? -52.306 -10.500 -64.446 1.00 22.85 227 THR A C 1
ATOM 675 O O . THR A 1 98 ? -53.025 -9.625 -64.936 1.00 21.49 227 THR A O 1
ATOM 679 N N . GLU A 1 99 ? -52.509 -11.805 -64.654 1.00 18.15 228 GLU A N 1
ATOM 680 C CA . GLU A 1 99 ? -53.742 -12.306 -65.263 1.00 17.84 228 GLU A CA 1
ATOM 681 C C . GLU A 1 99 ? -54.973 -11.796 -64.511 1.00 18.07 228 GLU A C 1
ATOM 682 O O . GLU A 1 99 ? -54.983 -11.723 -63.279 1.00 22.77 228 GLU A O 1
ATOM 688 N N . LEU A 1 100 ? -56.021 -11.442 -65.254 1.00 19.14 229 LEU A N 1
ATOM 689 C CA . LEU A 1 100 ? -57.247 -10.924 -64.658 1.00 16.89 229 LEU A CA 1
ATOM 690 C C . LEU A 1 100 ? -58.169 -12.095 -64.352 1.00 20.89 229 LEU A C 1
ATOM 691 O O . LEU A 1 100 ? -58.498 -12.863 -65.250 1.00 18.29 229 LEU A O 1
ATOM 696 N N . MET A 1 101 ? -58.595 -12.217 -63.100 1.00 21.56 230 MET A N 1
ATOM 697 C CA . MET A 1 101 ? -59.505 -13.279 -62.675 1.00 23.33 230 MET A CA 1
ATOM 698 C C . MET A 1 101 ? -60.852 -12.615 -62.413 1.00 24.61 230 MET A C 1
ATOM 699 O O . MET A 1 101 ? -60.992 -11.851 -61.457 1.00 26.51 230 MET A O 1
ATOM 704 N N . THR A 1 102 ? -61.830 -12.889 -63.262 1.00 21.86 231 THR A N 1
ATOM 705 C CA . THR A 1 102 ? -63.014 -12.031 -63.282 1.00 29.43 231 THR A CA 1
ATOM 706 C C . THR A 1 102 ? -63.874 -12.134 -62.030 1.00 32.68 231 THR A C 1
ATOM 707 O O . THR A 1 102 ? -64.596 -11.182 -61.731 1.00 38.24 231 THR A O 1
ATOM 711 N N . SER A 1 103 ? -63.831 -13.239 -61.274 1.00 26.13 232 SER A N 1
ATOM 712 C CA . SER A 1 103 ? -64.761 -13.371 -60.160 1.00 25.43 232 SER A CA 1
ATOM 713 C C . SER A 1 103 ? -64.096 -13.175 -58.802 1.00 30.67 232 SER A C 1
ATOM 714 O O . SER A 1 103 ? -64.684 -13.534 -57.784 1.00 39.10 232 SER A O 1
ATOM 717 N N . GLY A 1 104 ? -62.898 -12.589 -58.756 1.00 28.22 233 GLY A N 1
ATOM 718 C CA . GLY A 1 104 ? -62.280 -12.411 -57.457 1.00 30.11 233 GLY A CA 1
ATOM 719 C C . GLY A 1 104 ? -61.832 -13.733 -56.842 1.00 30.49 233 GLY A C 1
ATOM 720 O O . GLY A 1 104 ? -61.520 -14.708 -57.544 1.00 29.53 233 GLY A O 1
ATOM 721 N N . THR A 1 105 ? -61.800 -13.758 -55.512 1.00 33.26 234 THR A N 1
ATOM 722 C CA . THR A 1 105 ? -61.288 -14.887 -54.745 1.00 27.98 234 THR A CA 1
ATOM 723 C C . THR A 1 105 ? -62.367 -15.931 -54.513 1.00 29.21 234 THR A C 1
ATOM 724 O O . THR A 1 105 ? -63.569 -15.654 -54.612 1.00 33.24 234 THR A O 1
ATOM 728 N N . LEU A 1 106 ? -61.917 -17.155 -54.179 1.00 29.86 235 LEU A N 1
ATOM 729 C CA . LEU A 1 106 ? -62.844 -18.217 -53.795 1.00 29.43 235 LEU A CA 1
ATOM 730 C C . LEU A 1 106 ? -63.607 -17.867 -52.521 1.00 29.06 235 LEU A C 1
ATOM 731 O O . LEU A 1 106 ? -64.727 -18.344 -52.320 1.00 29.23 235 LEU A O 1
ATOM 736 N N . LYS A 1 107 ? -62.989 -17.098 -51.625 1.00 28.54 236 LYS A N 1
ATOM 737 C CA . LYS A 1 107 ? -63.673 -16.704 -50.397 1.00 34.06 236 LYS A CA 1
ATOM 738 C C . LYS A 1 107 ? -64.933 -15.909 -50.716 1.00 36.90 236 LYS A C 1
ATOM 739 O O . LYS A 1 107 ? -66.025 -16.235 -50.237 1.00 37.11 236 LYS A O 1
ATOM 745 N N . THR A 1 108 ? -64.803 -14.882 -51.560 1.00 36.66 237 THR A N 1
ATOM 746 C CA . THR A 1 108 ? -65.972 -14.088 -51.934 1.00 39.71 237 THR A CA 1
ATOM 747 C C . THR A 1 108 ? -66.958 -14.914 -52.746 1.00 36.90 237 THR A C 1
ATOM 748 O O . THR A 1 108 ? -68.167 -14.882 -52.490 1.00 41.41 237 THR A O 1
ATOM 752 N N . TYR A 1 109 ? -66.456 -15.692 -53.705 1.00 37.89 238 TYR A N 1
ATOM 753 C CA . TYR A 1 109 ? -67.328 -16.549 -54.504 1.00 34.39 238 TYR A CA 1
ATOM 754 C C . TYR A 1 109 ? -68.178 -17.465 -53.627 1.00 34.64 238 TYR A C 1
ATOM 755 O O . TYR A 1 109 ? -69.362 -17.674 -53.908 1.00 44.35 238 TYR A O 1
ATOM 764 N N . LEU A 1 110 ? -67.597 -18.015 -52.555 1.00 39.54 239 LEU A N 1
ATOM 765 C CA . LEU A 1 110 ? -68.349 -18.877 -51.637 1.00 35.72 239 LEU A CA 1
ATOM 766 C C . LEU A 1 110 ? -69.412 -18.128 -50.836 1.00 38.87 239 LEU A C 1
ATOM 767 O O . LEU A 1 110 ? -70.281 -18.771 -50.236 1.00 40.62 239 LEU A O 1
ATOM 772 N N . LYS A 1 111 ? -69.356 -16.796 -50.777 1.00 43.28 240 LYS A N 1
ATOM 773 C CA . LYS A 1 111 ? -70.367 -16.060 -50.020 1.00 44.60 240 LYS A CA 1
ATOM 774 C C . LYS A 1 111 ? -71.700 -15.990 -50.745 1.00 47.41 240 LYS A C 1
ATOM 775 O O . LYS A 1 111 ? -72.724 -15.684 -50.121 1.00 47.36 240 LYS A O 1
ATOM 781 N N . ARG A 1 112 ? -71.713 -16.274 -52.043 1.00 41.65 241 ARG A N 1
ATOM 782 C CA . ARG A 1 112 ? -72.955 -16.286 -52.794 1.00 45.29 241 ARG A CA 1
ATOM 783 C C . ARG A 1 112 ? -73.746 -17.577 -52.621 1.00 50.34 241 ARG A C 1
ATOM 784 O O . ARG A 1 112 ? -74.922 -17.612 -53.006 1.00 49.60 241 ARG A O 1
ATOM 792 N N . PHE A 1 113 ? -73.154 -18.616 -52.024 1.00 43.87 242 PHE A N 1
ATOM 793 C CA . PHE A 1 113 ? -73.737 -19.948 -51.999 1.00 45.11 242 PHE A CA 1
ATOM 794 C C . PHE A 1 113 ? -73.924 -20.466 -50.580 1.00 51.46 242 PHE A C 1
ATOM 795 O O . PHE A 1 113 ? -73.206 -20.089 -49.649 1.00 52.39 242 PHE A O 1
ATOM 803 N N . LYS A 1 114 ? -74.879 -21.383 -50.438 1.00 56.76 243 LYS A N 1
ATOM 804 C CA . LYS A 1 114 ? -75.275 -21.909 -49.137 1.00 58.31 243 LYS A CA 1
ATOM 805 C C . LYS A 1 114 ? -74.562 -23.211 -48.775 1.00 59.47 243 LYS A C 1
ATOM 806 O O . LYS A 1 114 ? -74.023 -23.333 -47.666 1.00 54.15 243 LYS A O 1
ATOM 808 N N . VAL A 1 115 ? -74.565 -24.194 -49.681 1.00 41.72 244 VAL A N 1
ATOM 809 C CA . VAL A 1 115 ? -74.010 -25.518 -49.419 1.00 46.33 244 VAL A CA 1
ATOM 810 C C . VAL A 1 115 ? -73.179 -25.953 -50.625 1.00 41.56 244 VAL A C 1
ATOM 811 O O . VAL A 1 115 ? -73.607 -25.815 -51.777 1.00 38.71 244 VAL A O 1
ATOM 815 N N . MET A 1 116 ? -71.992 -26.491 -50.352 1.00 40.12 245 MET A N 1
ATOM 816 C CA . MET A 1 116 ? -71.094 -26.998 -51.391 1.00 31.67 245 MET A CA 1
ATOM 817 C C . MET A 1 116 ? -71.687 -28.204 -52.131 1.00 38.59 245 MET A C 1
ATOM 818 O O . MET A 1 116 ? -72.283 -29.092 -51.514 1.00 42.06 245 MET A O 1
ATOM 823 N N . LYS A 1 117 ? -71.535 -28.230 -53.524 1.00 32.38 246 LYS A N 1
ATOM 824 C CA . LYS A 1 117 ? -71.840 -29.399 -54.371 1.00 29.08 246 LYS A CA 1
ATOM 825 C C . LYS A 1 117 ? -70.596 -30.271 -54.512 1.00 28.45 246 LYS A C 1
ATOM 826 O O . LYS A 1 117 ? -69.506 -29.740 -54.762 1.00 25.91 246 LYS A O 1
ATOM 832 N N . PRO A 1 118 ? -70.715 -31.594 -54.382 1.00 32.26 247 PRO A N 1
ATOM 833 C CA . PRO A 1 118 ? -69.514 -32.443 -54.488 1.00 25.30 247 PRO A CA 1
ATOM 834 C C . PRO A 1 118 ? -68.748 -32.277 -55.790 1.00 28.28 247 PRO A C 1
ATOM 835 O O . PRO A 1 118 ? -67.512 -32.261 -55.758 1.00 27.10 247 PRO A O 1
ATOM 839 N N . LYS A 1 119 ? -69.426 -32.133 -56.936 1.00 27.05 248 LYS A N 1
ATOM 840 C CA . LYS A 1 119 ? -68.695 -31.940 -58.191 1.00 30.53 248 LYS A CA 1
ATOM 841 C C . LYS A 1 119 ? -67.833 -30.675 -58.151 1.00 22.90 248 LYS A C 1
ATOM 842 O O . LYS A 1 119 ? -66.730 -30.648 -58.703 1.00 23.36 248 LYS A O 1
ATOM 848 N N . VAL A 1 120 ? -68.331 -29.615 -57.525 1.00 23.55 249 VAL A N 1
ATOM 849 C CA . VAL A 1 120 ? -67.592 -28.354 -57.482 1.00 21.81 249 VAL A CA 1
ATOM 850 C C . VAL A 1 120 ? -66.379 -28.475 -56.567 1.00 23.97 249 VAL A C 1
ATOM 851 O O . VAL A 1 120 ? -65.272 -28.044 -56.918 1.00 20.47 249 VAL A O 1
ATOM 855 N N . LEU A 1 121 ? -66.577 -29.047 -55.377 1.00 22.36 250 LEU A N 1
ATOM 856 C CA . LEU A 1 121 ? -65.456 -29.245 -54.449 1.00 25.25 250 LEU A CA 1
ATOM 857 C C . LEU A 1 121 ? -64.337 -30.066 -55.080 1.00 22.76 250 LEU A C 1
ATOM 858 O O . LEU A 1 121 ? -63.144 -29.714 -54.962 1.00 21.49 250 LEU A O 1
ATOM 863 N N . ARG A 1 122 ? -64.703 -31.206 -55.686 1.00 24.24 251 ARG A N 1
ATOM 864 C CA . ARG A 1 122 ? -63.779 -32.028 -56.476 1.00 27.01 251 ARG A CA 1
ATOM 865 C C . ARG A 1 122 ? -62.987 -31.163 -57.433 1.00 22.66 251 ARG A C 1
ATOM 866 O O . ARG A 1 122 ? -61.757 -31.215 -57.485 1.00 27.87 251 ARG A O 1
ATOM 874 N N . SER A 1 123 ? -63.707 -30.403 -58.244 1.00 24.71 252 SER A N 1
ATOM 875 C CA . SER A 1 123 ? -63.110 -29.728 -59.376 1.00 26.35 252 SER A CA 1
ATOM 876 C C . SER A 1 123 ? -62.217 -28.589 -58.921 1.00 22.54 252 SER A C 1
ATOM 877 O O . SER A 1 123 ? -61.133 -28.400 -59.475 1.00 28.67 252 SER A O 1
ATOM 880 N N . TRP A 1 124 ? -62.672 -27.797 -57.943 1.00 22.65 253 TRP A N 1
ATOM 881 C CA . TRP A 1 124 ? -61.858 -26.695 -57.448 1.00 19.91 253 TRP A CA 1
ATOM 882 C C . TRP A 1 124 ? -60.601 -27.221 -56.751 1.00 23.50 253 TRP A C 1
ATOM 883 O O . TRP A 1 124 ? -59.503 -26.689 -56.958 1.00 19.82 253 TRP A O 1
ATOM 894 N N . CYS A 1 125 ? -60.753 -28.257 -55.908 1.00 17.41 254 CYS A N 1
ATOM 895 C CA . CYS A 1 125 ? -59.615 -28.771 -55.135 1.00 21.30 254 CYS A CA 1
ATOM 896 C C . CYS A 1 125 ? -58.575 -29.414 -56.039 1.00 20.72 254 CYS A C 1
ATOM 897 O O . CYS A 1 125 ? -57.377 -29.252 -55.815 1.00 19.49 254 CYS A O 1
ATOM 900 N N . ARG A 1 126 ? -59.021 -30.169 -57.049 1.00 21.49 255 ARG A N 1
ATOM 901 C CA . ARG A 1 126 ? -58.101 -30.724 -58.033 1.00 22.57 255 ARG A CA 1
ATOM 902 C C . ARG A 1 126 ? -57.265 -29.635 -58.701 1.00 21.91 255 ARG A C 1
ATOM 903 O O . ARG A 1 126 ? -56.051 -29.803 -58.903 1.00 20.34 255 ARG A O 1
ATOM 911 N N . GLN A 1 127 ? -57.894 -28.523 -59.078 1.00 17.47 256 GLN A N 1
ATOM 912 C CA . GLN A 1 127 ? -57.141 -27.450 -59.720 1.00 19.71 256 GLN A CA 1
ATOM 913 C C . GLN A 1 127 ? -56.135 -26.840 -58.758 1.00 19.64 256 GLN A C 1
ATOM 914 O O . GLN A 1 127 ? -54.995 -26.561 -59.149 1.00 19.01 256 GLN A O 1
ATOM 920 N N . ILE A 1 128 ? -56.532 -26.639 -57.496 1.00 17.71 257 ILE A N 1
ATOM 921 C CA . ILE A 1 128 ? -55.603 -26.102 -56.499 1.00 17.96 257 ILE A CA 1
ATOM 922 C C . ILE A 1 128 ? -54.399 -27.023 -56.334 1.00 20.87 257 ILE A C 1
ATOM 923 O O . ILE A 1 128 ? -53.246 -26.565 -56.291 1.00 18.69 257 ILE A O 1
ATOM 928 N N . LEU A 1 129 ? -54.644 -28.335 -56.252 1.00 18.66 258 LEU A N 1
ATOM 929 C CA . LEU A 1 129 ? -53.540 -29.278 -56.075 1.00 18.46 258 LEU A CA 1
ATOM 930 C C . LEU A 1 129 ? -52.575 -29.243 -57.254 1.00 20.04 258 LEU A C 1
ATOM 931 O O . LEU A 1 129 ? -51.350 -29.281 -57.069 1.00 21.64 258 LEU A O 1
ATOM 936 N N . LYS A 1 130 ? -53.104 -29.174 -58.478 1.00 20.21 259 LYS A N 1
ATOM 937 C CA . LYS A 1 130 ? -52.237 -29.117 -59.647 1.00 17.67 259 LYS A CA 1
ATOM 938 C C . LYS A 1 130 ? -51.399 -27.849 -59.651 1.00 22.22 259 LYS A C 1
ATOM 939 O O . LYS A 1 130 ? -50.234 -27.866 -60.071 1.00 20.31 259 LYS A O 1
ATOM 945 N N . GLY A 1 131 ? -51.983 -26.728 -59.220 1.00 18.10 260 GLY A N 1
ATOM 946 C CA . GLY A 1 131 ? -51.186 -25.520 -59.067 1.00 19.42 260 GLY A CA 1
ATOM 947 C C . GLY A 1 131 ? -50.086 -25.679 -58.035 1.00 21.19 260 GLY A C 1
ATOM 948 O O . GLY A 1 131 ? -48.941 -25.279 -58.263 1.00 20.46 260 GLY A O 1
ATOM 949 N N . LEU A 1 132 ? -50.411 -26.269 -56.886 1.00 20.15 261 LEU A N 1
ATOM 950 C CA . LEU A 1 132 ? -49.380 -26.465 -55.874 1.00 18.79 261 LEU A CA 1
ATOM 951 C C . LEU A 1 132 ? -48.318 -27.432 -56.375 1.00 24.38 261 LEU A C 1
ATOM 952 O O . LEU A 1 132 ? -47.118 -27.218 -56.158 1.00 21.15 261 LEU A O 1
ATOM 957 N N . GLN A 1 133 ? -48.744 -28.494 -57.057 1.00 21.28 262 GLN A N 1
ATOM 958 C CA . GLN A 1 133 ? -47.791 -29.449 -57.626 1.00 23.45 262 GLN A CA 1
ATOM 959 C C . GLN A 1 133 ? -46.867 -28.777 -58.626 1.00 23.40 262 GLN A C 1
ATOM 960 O O . GLN A 1 133 ? -45.652 -29.015 -58.612 1.00 21.76 262 GLN A O 1
ATOM 966 N N . PHE A 1 134 ? -47.424 -27.930 -59.498 1.00 23.72 263 PHE A N 1
ATOM 967 C CA . PHE A 1 134 ? -46.603 -27.133 -60.405 1.00 24.27 263 PHE A CA 1
ATOM 968 C C . PHE A 1 134 ? -45.570 -26.320 -59.643 1.00 21.84 263 PHE A C 1
ATOM 969 O O . PHE A 1 134 ? -44.400 -26.293 -60.023 1.00 21.65 263 PHE A O 1
ATOM 977 N N . LEU A 1 135 ? -45.981 -25.637 -58.566 1.00 21.52 264 LEU A N 1
ATOM 978 C CA . LEU A 1 135 ? -45.013 -24.821 -57.820 1.00 20.29 264 LEU A CA 1
ATOM 979 C C . LEU A 1 135 ? -43.955 -25.688 -57.149 1.00 25.23 264 LEU A C 1
ATOM 980 O O . LEU A 1 135 ? -42.759 -25.346 -57.148 1.00 21.41 264 LEU A O 1
ATOM 985 N N . HIS A 1 136 ? -44.381 -26.794 -56.540 1.00 19.62 265 HIS A N 1
ATOM 986 C CA . HIS A 1 136 ? -43.454 -27.640 -55.807 1.00 22.51 265 HIS A CA 1
ATOM 987 C C . HIS A 1 136 ? -42.481 -28.343 -56.739 1.00 24.92 265 HIS A C 1
ATOM 988 O O . HIS A 1 136 ? -41.451 -28.839 -56.271 1.00 29.12 265 HIS A O 1
ATOM 995 N N . THR A 1 137 ? -42.776 -28.411 -58.039 1.00 23.68 266 THR A N 1
ATOM 996 C CA . THR A 1 137 ? -41.876 -29.084 -58.968 1.00 24.06 266 THR A CA 1
ATOM 997 C C . THR A 1 137 ? -41.053 -28.115 -59.811 1.00 26.77 266 THR A C 1
ATOM 998 O O . THR A 1 137 ? -40.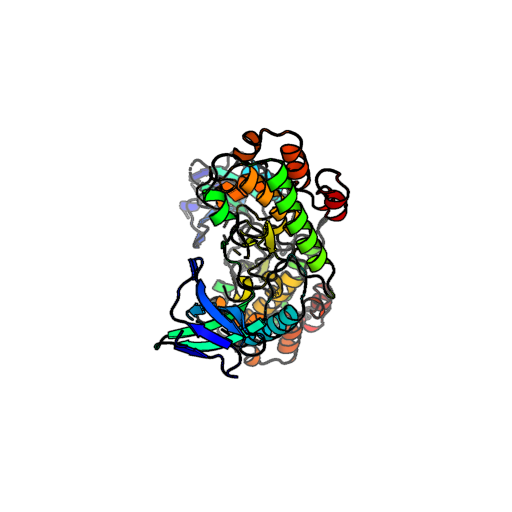433 -28.541 -60.795 1.00 27.48 266 THR A O 1
ATOM 1002 N N . ARG A 1 138 ? -41.029 -26.830 -59.460 1.00 22.70 267 ARG A N 1
ATOM 1003 C CA . ARG A 1 138 ? -40.095 -25.930 -60.118 1.00 24.25 267 ARG A CA 1
ATOM 1004 C C . ARG A 1 138 ? -38.670 -26.260 -59.681 1.00 26.38 267 ARG A C 1
ATOM 1005 O O . ARG A 1 138 ? -38.437 -26.936 -58.677 1.00 27.20 267 ARG A O 1
ATOM 1013 N N . THR A 1 139 ? -37.713 -25.778 -60.459 1.00 27.44 268 THR A N 1
ATOM 1014 C CA . THR A 1 139 ? -36.296 -25.972 -60.159 1.00 36.71 268 THR A CA 1
ATOM 1015 C C . THR A 1 139 ? -35.668 -24.631 -59.798 1.00 33.49 268 THR A C 1
ATOM 1016 O O . THR A 1 139 ? -35.443 -23.799 -60.690 1.00 35.79 268 THR A O 1
ATOM 1020 N N . PRO A 1 140 ? -35.464 -24.315 -58.505 1.00 29.46 269 PRO A N 1
ATOM 1021 C CA . PRO A 1 140 ? -35.808 -25.015 -57.254 1.00 33.62 269 PRO A CA 1
ATOM 1022 C C . PRO A 1 140 ? -37.315 -24.922 -56.920 1.00 31.35 269 PRO A C 1
ATOM 1023 O O . PRO A 1 140 ? -38.002 -24.100 -57.509 1.00 26.98 269 PRO A O 1
ATOM 1027 N N . PRO A 1 141 ? -37.791 -25.769 -56.009 1.00 32.05 270 PRO A N 1
ATOM 1028 C CA . PRO A 1 141 ? -39.216 -25.739 -55.632 1.00 33.31 270 PRO A CA 1
ATOM 1029 C C . PRO A 1 141 ? -39.651 -24.386 -55.066 1.00 35.03 270 PRO A C 1
ATOM 1030 O O . PRO A 1 141 ? -38.907 -23.727 -54.333 1.00 30.91 270 PRO A O 1
ATOM 1034 N N . ILE A 1 142 ? -40.884 -23.990 -55.389 1.00 29.72 271 ILE A N 1
ATOM 1035 C CA . ILE A 1 142 ? -41.524 -22.800 -54.828 1.00 25.27 271 ILE A CA 1
ATOM 1036 C C . ILE A 1 142 ? -42.602 -23.240 -53.837 1.00 26.31 271 ILE A C 1
ATOM 1037 O O . ILE A 1 142 ? -43.536 -23.968 -54.203 1.00 27.62 271 ILE A O 1
ATOM 1042 N N . ILE A 1 143 ? -42.487 -22.799 -52.589 1.00 24.79 272 ILE A N 1
ATOM 1043 C CA . ILE A 1 143 ? -43.494 -23.079 -51.565 1.00 26.94 272 ILE A CA 1
ATOM 1044 C C . ILE A 1 143 ? -44.352 -21.829 -51.414 1.00 31.19 272 ILE A C 1
ATOM 1045 O O . ILE A 1 143 ? -43.819 -20.744 -51.174 1.00 27.23 272 ILE A O 1
ATOM 1050 N N . HIS A 1 144 ? -45.674 -21.964 -51.559 1.00 24.21 273 HIS A N 1
ATOM 1051 C CA . HIS A 1 144 ? -46.528 -20.777 -51.512 1.00 23.89 273 HIS A CA 1
ATOM 1052 C C . HIS A 1 144 ? -46.439 -20.079 -50.156 1.00 27.14 273 HIS A C 1
ATOM 1053 O O . HIS A 1 144 ? -46.288 -18.855 -50.084 1.00 28.71 273 HIS A O 1
ATOM 1060 N N . ARG A 1 145 ? -46.596 -20.834 -49.073 1.00 23.55 274 ARG A N 1
ATOM 1061 C CA . ARG A 1 145 ? -46.465 -20.421 -47.682 1.00 29.86 274 ARG A CA 1
ATOM 1062 C C . ARG A 1 145 ? -47.652 -19.581 -47.194 1.00 29.04 274 ARG A C 1
ATOM 1063 O O . ARG A 1 145 ? -47.733 -19.329 -46.002 1.00 32.34 274 ARG A O 1
ATOM 1071 N N . ASP A 1 146 ? -48.583 -19.156 -48.059 1.00 26.70 275 ASP A N 1
ATOM 1072 C CA . ASP A 1 146 ? -49.641 -18.241 -47.630 1.00 29.76 275 ASP A CA 1
ATOM 1073 C C . ASP A 1 146 ? -50.997 -18.622 -48.237 1.00 27.98 275 ASP A C 1
ATOM 1074 O O . ASP A 1 146 ? -51.845 -17.760 -48.457 1.00 29.34 275 ASP A O 1
ATOM 1079 N N . LEU A 1 147 ? -51.213 -19.901 -48.521 1.00 29.15 276 LEU A N 1
ATOM 1080 C CA . LEU A 1 147 ? -52.396 -20.317 -49.262 1.00 26.91 276 LEU A CA 1
ATOM 1081 C C . LEU A 1 147 ? -53.652 -20.181 -48.407 1.00 23.92 276 LEU A C 1
ATOM 1082 O O . LEU A 1 147 ? -53.696 -20.652 -47.270 1.00 27.81 276 LEU A O 1
ATOM 1087 N N . LYS A 1 148 ? -54.676 -19.543 -48.961 1.00 23.79 277 LYS A N 1
ATOM 1088 C CA . LYS A 1 148 ? -55.952 -19.402 -48.265 1.00 31.52 277 LYS A CA 1
ATOM 1089 C C . LYS A 1 148 ? -57.020 -19.113 -49.301 1.00 25.66 277 LYS A C 1
ATOM 1090 O O . LYS A 1 148 ? -56.715 -18.759 -50.435 1.00 25.35 277 LYS A O 1
ATOM 1096 N N . CYS A 1 149 ? -58.288 -19.267 -48.900 1.00 26.14 278 CYS A N 1
ATOM 1097 C CA . CYS A 1 149 ? -59.362 -19.033 -49.854 1.00 23.42 278 CYS A CA 1
ATOM 1098 C C . CYS A 1 149 ? -59.373 -17.598 -50.383 1.00 31.20 278 CYS A C 1
ATOM 1099 O O . CYS A 1 149 ? -59.871 -17.370 -51.489 1.00 25.61 278 CYS A O 1
ATOM 1102 N N . ASP A 1 150 ? -58.803 -16.637 -49.647 1.00 28.93 279 ASP A N 1
ATOM 1103 C CA . ASP A 1 150 ? -58.740 -15.245 -50.095 1.00 30.93 279 ASP A CA 1
ATOM 1104 C C . ASP A 1 150 ? -57.574 -14.941 -51.049 1.00 34.41 279 ASP A C 1
ATOM 1105 O O . ASP A 1 150 ? -57.431 -13.793 -51.467 1.00 31.65 279 ASP A O 1
ATOM 1107 N N . ASN A 1 151 ? -56.726 -15.906 -51.413 1.00 29.81 280 ASN A N 1
ATOM 1108 C CA . ASN A 1 151 ? -55.799 -15.651 -52.513 1.00 27.01 280 ASN A CA 1
ATOM 1109 C C . ASN A 1 151 ? -55.811 -16.817 -53.499 1.00 29.24 280 ASN A C 1
ATOM 1110 O O . ASN A 1 151 ? -54.847 -17.058 -54.229 1.00 26.64 280 ASN A O 1
ATOM 1115 N N . ILE A 1 152 ? -56.912 -17.543 -53.529 1.00 27.47 281 ILE A N 1
ATOM 1116 C CA . ILE A 1 152 ? -57.223 -18.453 -54.609 1.00 25.16 281 ILE A CA 1
ATOM 1117 C C . ILE A 1 152 ? -58.342 -17.819 -55.413 1.00 24.52 281 ILE A C 1
ATOM 1118 O O . ILE A 1 152 ? -59.374 -17.434 -54.850 1.00 27.96 281 ILE A O 1
ATOM 1123 N N . PHE A 1 153 ? -58.160 -17.754 -56.726 1.00 20.25 282 PHE A N 1
ATOM 1124 C CA . PHE A 1 153 ? -59.001 -16.928 -57.576 1.00 26.71 282 PHE A CA 1
ATOM 1125 C C . PHE A 1 153 ? -59.768 -17.795 -58.551 1.00 24.48 282 PHE A C 1
ATOM 1126 O O . PHE A 1 153 ? -59.373 -18.927 -58.853 1.00 24.37 282 PHE A O 1
ATOM 1134 N N . ILE A 1 154 ? -60.880 -17.253 -59.040 1.00 20.41 283 ILE A N 1
ATOM 1135 C CA . ILE A 1 154 ? -61.748 -18.003 -59.934 1.00 22.30 283 ILE A CA 1
ATOM 1136 C C . ILE A 1 154 ? -62.260 -17.091 -61.039 1.00 25.97 283 ILE A C 1
ATOM 1137 O O . ILE A 1 154 ? -62.581 -15.918 -60.806 1.00 26.70 283 ILE A O 1
ATOM 1142 N N . THR A 1 155 ? -62.341 -17.642 -62.238 1.00 23.59 284 THR A N 1
ATOM 1143 C CA . THR A 1 155 ? -63.067 -17.025 -63.335 1.00 29.69 284 THR A CA 1
ATOM 1144 C C . THR A 1 155 ? -64.420 -17.725 -63.443 1.00 25.06 284 THR A C 1
ATOM 1145 O O . THR A 1 155 ? -64.524 -18.826 -63.998 1.00 23.96 284 THR A O 1
ATOM 1149 N N . GLY A 1 156 ? -65.444 -17.088 -62.873 1.00 25.14 285 GLY A N 1
ATOM 1150 C CA . GLY A 1 156 ? -66.811 -17.554 -62.942 1.00 26.03 285 GLY A CA 1
ATOM 1151 C C . GLY A 1 156 ? -67.196 -18.275 -64.223 1.00 26.69 285 GLY A C 1
ATOM 1152 O O . GLY A 1 156 ? -67.608 -19.432 -64.184 1.00 25.64 285 GLY A O 1
ATOM 1153 N N . PRO A 1 157 ? -67.030 -17.618 -65.386 1.00 26.35 286 PRO A N 1
ATOM 1154 C CA . PRO A 1 157 ? -67.546 -18.185 -66.654 1.00 19.80 286 PRO A CA 1
ATOM 1155 C C . PRO A 1 157 ? -66.810 -19.407 -67.185 1.00 28.25 286 PRO A C 1
ATOM 1156 O O . PRO A 1 157 ? -67.294 -20.029 -68.153 1.00 25.82 286 PRO A O 1
ATOM 1160 N N . THR A 1 158 ? -65.649 -19.762 -66.633 1.00 27.52 287 THR A N 1
ATOM 1161 C CA . THR A 1 158 ? -64.997 -21.003 -67.014 1.00 24.78 287 THR A CA 1
ATOM 1162 C C . THR A 1 158 ? -64.900 -22.011 -65.877 1.00 26.13 287 THR A C 1
ATOM 1163 O O . THR A 1 158 ? -64.695 -23.196 -66.140 1.00 29.80 287 THR A O 1
ATOM 1167 N N . GLY A 1 159 ? -65.055 -21.577 -64.632 1.00 29.17 288 GLY A N 1
ATOM 1168 C CA . GLY A 1 159 ? -64.716 -22.434 -63.522 1.00 27.32 288 GLY A CA 1
ATOM 1169 C C . GLY A 1 159 ? -63.230 -22.701 -63.371 1.00 25.01 288 GLY A C 1
ATOM 1170 O O . GLY A 1 159 ? -62.865 -23.625 -62.652 1.00 29.05 288 GLY A O 1
ATOM 1171 N N . SER A 1 160 ? -62.368 -21.936 -64.046 1.00 25.18 289 SER A N 1
ATOM 1172 C CA . SER A 1 160 ? -60.920 -22.029 -63.831 1.00 26.13 289 SER A CA 1
ATOM 1173 C C . SER A 1 160 ? -60.565 -21.492 -62.458 1.00 23.27 289 SER A C 1
ATOM 1174 O O . SER A 1 160 ? -60.954 -20.376 -62.102 1.00 23.24 289 SER A O 1
ATOM 1177 N N . VAL A 1 161 ? -59.811 -22.266 -61.697 1.00 24.96 290 VAL A N 1
ATOM 1178 C CA . VAL A 1 161 ? -59.385 -21.880 -60.358 1.00 21.10 290 VAL A CA 1
ATOM 1179 C C . VAL A 1 161 ? -57.866 -21.805 -60.353 1.00 21.25 290 VAL A C 1
ATOM 1180 O O . VAL A 1 161 ? -57.195 -22.728 -60.841 1.00 17.93 290 VAL A O 1
ATOM 1184 N N . LYS A 1 162 ? -57.332 -20.694 -59.843 1.00 16.68 291 LYS A N 1
ATOM 1185 C CA . LYS A 1 162 ? -55.907 -20.394 -59.966 1.00 20.40 291 LYS A CA 1
ATOM 1186 C C . LYS A 1 162 ? -55.380 -19.759 -58.692 1.00 22.94 291 LYS A C 1
ATOM 1187 O O . LYS A 1 162 ? -56.047 -18.921 -58.071 1.00 19.97 291 LYS A O 1
ATOM 1193 N N . ILE A 1 163 ? -54.172 -20.166 -58.317 1.00 17.72 292 ILE A N 1
ATOM 1194 C CA . ILE A 1 163 ? -53.550 -19.684 -57.099 1.00 18.78 292 ILE A CA 1
ATOM 1195 C C . ILE A 1 163 ? -52.916 -18.334 -57.396 1.00 21.31 292 ILE A C 1
ATOM 1196 O O . ILE A 1 163 ? -52.210 -18.186 -58.398 1.00 18.12 292 ILE A O 1
ATOM 1201 N N . GLY A 1 164 ? -53.167 -17.351 -56.531 1.00 21.40 293 GLY A N 1
ATOM 1202 C CA . GLY A 1 164 ? -52.606 -16.022 -56.735 1.00 21.71 293 GLY A CA 1
ATOM 1203 C C . GLY A 1 164 ? -51.804 -15.535 -55.547 1.00 25.33 293 GLY A C 1
ATOM 1204 O O . GLY A 1 164 ? -51.454 -16.325 -54.659 1.00 26.70 293 GLY A O 1
ATOM 1205 N N . ASP A 1 165 ? -51.506 -14.233 -55.537 1.00 23.39 294 ASP A N 1
ATOM 1206 C CA . ASP A 1 165 ? -50.734 -13.572 -54.478 1.00 30.67 294 ASP A CA 1
ATOM 1207 C C . ASP A 1 165 ? -49.385 -14.229 -54.223 1.00 35.11 294 ASP A C 1
ATOM 1208 O O . ASP A 1 165 ? -48.835 -14.116 -53.125 1.00 34.52 294 ASP A O 1
ATOM 1213 N N . LEU A 1 166 ? -48.841 -14.930 -55.212 1.00 34.26 295 LEU A N 1
ATOM 1214 C CA . LEU A 1 166 ? -47.556 -15.587 -55.001 1.00 32.63 295 LEU A CA 1
ATOM 1215 C C . LEU A 1 166 ? -46.452 -14.542 -54.840 1.00 40.37 295 LEU A C 1
ATOM 1216 O O . LEU A 1 166 ? -46.316 -13.629 -55.663 1.00 37.22 295 LEU A O 1
ATOM 1221 N N . GLY A 1 167 ? -45.672 -14.671 -53.766 1.00 37.79 296 GLY A N 1
ATOM 1222 C CA . GLY A 1 167 ? -44.630 -13.720 -53.451 1.00 45.70 296 GLY A CA 1
ATOM 1223 C C . GLY A 1 167 ? -45.097 -12.464 -52.752 1.00 51.04 296 GLY A C 1
ATOM 1224 O O . GLY A 1 167 ? -44.257 -11.701 -52.258 1.00 51.89 296 GLY A O 1
ATOM 1225 N N . LEU A 1 168 ? -46.408 -12.228 -52.682 1.00 46.74 297 LEU A N 1
ATOM 1226 C CA . LEU A 1 168 ? -46.916 -11.001 -52.077 1.00 43.68 297 LEU A CA 1
ATOM 1227 C C . LEU A 1 168 ? -46.539 -10.905 -50.609 1.00 53.50 297 LEU A C 1
ATOM 1228 O O . LEU A 1 168 ? -46.152 -9.834 -50.133 1.00 56.68 297 LEU A O 1
ATOM 1233 N N . ALA A 1 169 ? -46.670 -12.010 -49.873 1.00 54.23 298 ALA A N 1
ATOM 1234 C CA . ALA A 1 169 ? -46.418 -11.985 -48.436 1.00 61.22 298 ALA A CA 1
ATOM 1235 C C . ALA A 1 169 ? -44.983 -11.576 -48.142 1.00 64.89 298 ALA A C 1
ATOM 1236 O O . ALA A 1 169 ? -44.740 -10.664 -47.341 1.00 65.06 298 ALA A O 1
ATOM 1238 N N . THR A 1 170 ? -44.020 -12.215 -48.810 1.00 67.21 299 THR A N 1
ATOM 1239 C CA . THR A 1 170 ? -42.614 -11.860 -48.690 1.00 64.76 299 THR A CA 1
ATOM 1240 C C . THR A 1 170 ? -42.252 -10.626 -49.520 1.00 65.79 299 THR A C 1
ATOM 1241 O O . THR A 1 170 ? -41.062 -10.362 -49.738 1.00 72.26 299 THR A O 1
ATOM 1245 N N . LEU A 1 171 ? -43.247 -9.864 -49.990 1.00 64.89 300 LEU A N 1
ATOM 1246 C CA . LEU A 1 171 ? -42.988 -8.513 -50.466 1.00 64.37 300 LEU A CA 1
ATOM 1247 C C . LEU A 1 171 ? -43.442 -7.457 -49.470 1.00 67.64 300 LEU A C 1
ATOM 1248 O O . LEU A 1 171 ? -43.036 -6.297 -49.590 1.00 69.51 300 LEU A O 1
ATOM 1253 N N . MET A 1 172 ? -44.232 -7.833 -48.469 1.00 65.01 301 MET A N 1
ATOM 1254 C CA . MET A 1 172 ? -44.611 -6.885 -47.422 1.00 70.37 301 MET A CA 1
ATOM 1255 C C . MET A 1 172 ? -44.941 -7.541 -46.080 1.00 66.41 301 MET A C 1
ATOM 1256 O O . MET A 1 172 ? -45.073 -6.842 -45.069 1.00 68.01 301 MET A O 1
ATOM 1261 N N . ILE A 1 181 ? -38.161 -14.954 -28.047 1.00 61.68 310 ILE A N 1
ATOM 1262 C CA . ILE A 1 181 ? -37.183 -15.574 -28.936 1.00 65.84 310 ILE A CA 1
ATOM 1263 C C . ILE A 1 181 ? -35.752 -15.249 -28.479 1.00 65.37 310 ILE A C 1
ATOM 1264 O O . ILE A 1 181 ? -35.045 -16.112 -27.958 1.00 63.43 310 ILE A O 1
ATOM 1266 N N . GLY A 1 182 ? -35.332 -14.008 -28.670 1.00 66.03 311 GLY A N 1
ATOM 1267 C CA . GLY A 1 182 ? -34.004 -13.601 -28.270 1.00 63.19 311 GLY A CA 1
ATOM 1268 C C . GLY A 1 182 ? -33.889 -12.103 -28.073 1.00 61.90 311 GLY A C 1
ATOM 1269 O O . GLY A 1 182 ? -34.881 -11.403 -27.862 1.00 60.21 311 GLY A O 1
ATOM 1270 N N . THR A 1 183 ? -32.655 -11.615 -28.142 1.00 58.28 312 THR A N 1
ATOM 1271 C CA . THR A 1 183 ? -32.367 -10.189 -27.982 1.00 57.66 312 THR A CA 1
ATOM 1272 C C . THR A 1 183 ? -31.701 -9.669 -29.249 1.00 58.69 312 THR A C 1
ATOM 1273 O O . THR A 1 183 ? -30.538 -10.026 -29.519 1.00 57.48 312 THR A O 1
ATOM 1277 N N . PRO A 1 184 ? -32.380 -8.807 -30.025 1.00 61.17 313 PRO A N 1
ATOM 1278 C CA . PRO A 1 184 ? -31.939 -8.512 -31.408 1.00 58.91 313 PRO A CA 1
ATOM 1279 C C . PRO A 1 184 ? -30.450 -8.233 -31.592 1.00 58.17 313 PRO A C 1
ATOM 1280 O O . PRO A 1 184 ? -29.861 -8.719 -32.569 1.00 57.26 313 PRO A O 1
ATOM 1284 N N . GLU A 1 185 ? -29.819 -7.478 -30.689 1.00 51.67 314 GLU A N 1
ATOM 1285 C CA . GLU A 1 185 ? -28.409 -7.156 -30.879 1.00 53.53 314 GLU A CA 1
ATOM 1286 C C . GLU A 1 185 ? -27.531 -8.404 -30.875 1.00 50.37 314 GLU A C 1
ATOM 1287 O O . GLU A 1 185 ? -26.457 -8.409 -31.485 1.00 51.81 314 GLU A O 1
ATOM 1289 N N . PHE A 1 186 ? -27.973 -9.473 -30.218 1.00 45.20 315 PHE A N 1
ATOM 1290 C CA . PHE A 1 186 ? -27.148 -10.648 -29.989 1.00 43.91 315 PHE A CA 1
ATOM 1291 C C . PHE A 1 186 ? -27.579 -11.836 -30.837 1.00 46.01 315 PHE A C 1
ATOM 1292 O O . PHE A 1 186 ? -27.079 -12.947 -30.622 1.00 42.27 315 PHE A O 1
ATOM 1300 N N . MET A 1 187 ? -28.474 -11.623 -31.808 1.00 47.21 316 MET A N 1
ATOM 1301 C CA . MET A 1 187 ? -29.144 -12.697 -32.539 1.00 51.51 316 MET A CA 1
ATOM 1302 C C . MET A 1 187 ? -28.440 -12.975 -33.864 1.00 48.72 316 MET A C 1
ATOM 1303 O O . MET A 1 187 ? -28.350 -12.088 -34.720 1.00 49.21 316 MET A O 1
ATOM 1308 N N . ALA A 1 188 ? -27.970 -14.210 -34.031 1.00 50.13 317 ALA A N 1
ATOM 1309 C CA . ALA A 1 188 ? -27.326 -14.623 -35.268 1.00 49.25 317 ALA A CA 1
ATOM 1310 C C . ALA A 1 188 ? -28.276 -14.411 -36.445 1.00 59.61 317 ALA A C 1
ATOM 1311 O O . ALA A 1 188 ? -29.492 -14.572 -36.293 1.00 57.96 317 ALA A O 1
ATOM 1313 N N . PRO A 1 189 ? -27.763 -14.038 -37.626 1.00 65.01 318 PRO A N 1
ATOM 1314 C CA . PRO A 1 189 ? -28.677 -13.729 -38.739 1.00 59.70 318 PRO A CA 1
ATOM 1315 C C . PRO A 1 189 ? -29.546 -14.905 -39.143 1.00 59.61 318 PRO A C 1
ATOM 1316 O O . PRO A 1 189 ? -30.737 -14.716 -39.413 1.00 59.93 318 PRO A O 1
ATOM 1320 N N . GLU A 1 190 ? -28.999 -16.123 -39.153 1.00 61.97 319 GLU A N 1
ATOM 1321 C CA . GLU A 1 190 ? -29.771 -17.276 -39.607 1.00 63.01 319 GLU A CA 1
ATOM 1322 C C . GLU A 1 190 ? -31.009 -17.540 -38.758 1.00 68.03 319 GLU A C 1
ATOM 1323 O O . GLU A 1 190 ? -31.840 -18.364 -39.155 1.00 74.54 319 GLU A O 1
ATOM 1329 N N . MET A 1 191 ? -31.160 -16.874 -37.612 1.00 67.13 320 MET A N 1
ATOM 1330 C CA . MET A 1 191 ? -32.355 -17.056 -36.801 1.00 64.51 320 MET A CA 1
ATOM 1331 C C . MET A 1 191 ? -33.540 -16.253 -37.306 1.00 62.54 320 MET A C 1
ATOM 1332 O O . MET A 1 191 ? -34.644 -16.412 -36.776 1.00 67.80 320 MET A O 1
ATOM 1337 N N . TYR A 1 192 ? -33.345 -15.396 -38.301 1.00 62.42 321 TYR A N 1
ATOM 1338 C CA . TYR A 1 192 ? -34.475 -14.728 -38.928 1.00 63.92 321 TYR A CA 1
ATOM 1339 C C . TYR A 1 192 ? -35.057 -15.550 -40.062 1.00 68.79 321 TYR A C 1
ATOM 1340 O O . TYR A 1 192 ? -36.264 -15.485 -40.321 1.00 67.15 321 TYR A O 1
ATOM 1349 N N . GLU A 1 193 ? -34.221 -16.335 -40.727 1.00 69.04 322 GLU A N 1
ATOM 1350 C CA . GLU A 1 193 ? -34.666 -17.076 -41.890 1.00 71.27 322 GLU A CA 1
ATOM 1351 C C . GLU A 1 193 ? -35.603 -18.200 -41.478 1.00 72.44 322 GLU A C 1
ATOM 1352 O O . GLU A 1 193 ? -35.388 -18.880 -40.472 1.00 70.53 322 GLU A O 1
ATOM 1358 N N . GLU A 1 194 ? -36.665 -18.363 -42.258 1.00 72.16 323 GLU A N 1
ATOM 1359 C CA . GLU A 1 194 ? -37.646 -19.420 -42.080 1.00 74.25 323 GLU A CA 1
ATOM 1360 C C . GLU A 1 194 ? -37.598 -20.301 -43.316 1.00 65.75 323 GLU A C 1
ATOM 1361 O O . GLU A 1 194 ? -37.771 -19.805 -44.433 1.00 66.90 323 GLU A O 1
ATOM 1363 N N . HIS A 1 195 ? -37.351 -21.592 -43.134 1.00 64.85 324 HIS A N 1
ATOM 1364 C CA . HIS A 1 195 ? -37.504 -22.534 -44.233 1.00 70.34 324 HIS A CA 1
ATOM 1365 C C . HIS A 1 195 ? -38.712 -23.419 -43.984 1.00 69.11 324 HIS A C 1
ATOM 1366 O O . HIS A 1 195 ? -38.855 -24.011 -42.909 1.00 69.01 324 HIS A O 1
ATOM 1373 N N . TYR A 1 196 ? -39.580 -23.480 -44.981 1.00 67.14 325 TYR A N 1
ATOM 1374 C CA . TYR A 1 196 ? -40.722 -24.369 -45.009 1.00 56.24 325 TYR A CA 1
ATOM 1375 C C . TYR A 1 196 ? -40.515 -25.369 -46.130 1.00 57.82 325 TYR A C 1
ATOM 1376 O O . TYR A 1 196 ? -39.835 -25.081 -47.119 1.00 58.83 325 TYR A O 1
ATOM 1385 N N . ASP A 1 197 ? -41.075 -26.551 -45.971 1.00 46.66 326 ASP A N 1
ATOM 1386 C CA . ASP A 1 197 ? -41.108 -27.434 -47.113 1.00 47.13 326 ASP A CA 1
ATOM 1387 C C . ASP A 1 197 ? -42.541 -27.517 -47.629 1.00 39.86 326 ASP A C 1
ATOM 1388 O O . ASP A 1 197 ? -43.432 -26.775 -47.193 1.00 38.65 326 ASP A O 1
ATOM 1393 N N . GLU A 1 198 ? -42.752 -28.442 -48.558 1.00 38.09 327 GLU A N 1
ATOM 1394 C CA . GLU A 1 198 ? -44.028 -28.559 -49.247 1.00 33.96 327 GLU A CA 1
ATOM 1395 C C . GLU A 1 198 ? -45.190 -28.752 -48.276 1.00 34.45 327 GLU A C 1
ATOM 1396 O O . GLU A 1 198 ? -46.300 -28.290 -48.551 1.00 34.23 327 GLU A O 1
ATOM 1398 N N . SER A 1 199 ? -44.950 -29.372 -47.114 1.00 31.72 328 SER A N 1
ATOM 1399 C CA . SER A 1 199 ? -46.031 -29.777 -46.219 1.00 34.20 328 SER A CA 1
ATOM 1400 C C . SER A 1 199 ? -46.793 -28.605 -45.597 1.00 37.27 328 SER A C 1
ATOM 1401 O O . SER A 1 199 ? -47.917 -28.811 -45.108 1.00 29.69 328 SER A O 1
ATOM 1404 N N . VAL A 1 200 ? -46.222 -27.396 -45.555 1.00 31.69 329 VAL A N 1
ATOM 1405 C CA . VAL A 1 200 ? -47.035 -26.288 -45.064 1.00 28.09 329 VAL A CA 1
ATOM 1406 C C . VAL A 1 200 ? -48.092 -25.907 -46.095 1.00 25.84 329 VAL A C 1
ATOM 1407 O O . VAL A 1 200 ? -49.154 -25.377 -45.738 1.00 25.44 329 VAL A O 1
ATOM 1411 N N . ASP A 1 201 ? -47.826 -26.156 -47.382 1.00 24.99 330 ASP A N 1
ATOM 1412 C CA . ASP A 1 201 ? -48.845 -25.920 -48.396 1.00 25.14 330 ASP A CA 1
ATOM 1413 C C . ASP A 1 201 ? -49.928 -26.992 -48.337 1.00 26.50 330 ASP A C 1
ATOM 1414 O O . ASP A 1 201 ? -51.114 -26.697 -48.559 1.00 26.28 330 ASP A O 1
ATOM 1419 N N . VAL A 1 202 ? -49.547 -28.221 -47.987 1.00 24.56 331 VAL A N 1
ATOM 1420 C CA . VAL A 1 202 ? -50.525 -29.293 -47.814 1.00 25.75 331 VAL A CA 1
ATOM 1421 C C . VAL A 1 202 ? -51.450 -28.986 -46.646 1.00 24.38 331 VAL A C 1
ATOM 1422 O O . VAL A 1 202 ? -52.661 -29.189 -46.729 1.00 23.49 331 VAL A O 1
ATOM 1426 N N . TYR A 1 203 ? -50.894 -28.533 -45.528 1.00 24.62 332 TYR A N 1
ATOM 1427 C CA . TYR A 1 203 ? -51.732 -28.175 -44.388 1.00 27.07 332 TYR A CA 1
ATOM 1428 C C . TYR A 1 203 ? -52.718 -27.076 -44.769 1.00 25.75 332 TYR A C 1
ATOM 1429 O O . TYR A 1 203 ? -53.920 -27.165 -44.474 1.00 23.41 332 TYR A O 1
ATOM 1438 N N . ALA A 1 204 ? -52.214 -26.009 -45.393 1.00 22.70 333 ALA A N 1
ATOM 1439 C CA . ALA A 1 204 ? -53.082 -24.921 -45.820 1.00 23.42 333 ALA A CA 1
ATOM 1440 C C . ALA A 1 204 ? -54.145 -25.420 -46.798 1.00 21.67 333 ALA A C 1
ATOM 1441 O O . ALA A 1 204 ? -55.317 -25.047 -46.687 1.00 20.44 333 ALA A O 1
ATOM 1443 N N . PHE A 1 205 ? -53.762 -26.286 -47.746 1.00 20.12 334 PHE A N 1
ATOM 1444 C CA . PHE A 1 205 ? -54.750 -26.862 -48.652 1.00 19.73 334 PHE A CA 1
ATOM 1445 C C . PHE A 1 205 ? -55.853 -27.566 -47.870 1.00 23.11 334 PHE A C 1
ATOM 1446 O O . PHE A 1 205 ? -57.042 -27.388 -48.158 1.00 22.05 334 PHE A O 1
ATOM 1454 N N . GLY A 1 206 ? -55.475 -28.382 -46.876 1.00 25.32 335 GLY A N 1
ATOM 1455 C CA . GLY A 1 206 ? -56.480 -29.058 -46.054 1.00 22.96 335 GLY A CA 1
ATOM 1456 C C . GLY A 1 206 ? -57.491 -28.106 -45.443 1.00 22.78 335 GLY A C 1
ATOM 1457 O O . GLY A 1 206 ? -58.688 -28.399 -45.394 1.00 22.54 335 GLY A O 1
ATOM 1458 N N . MET A 1 207 ? -57.019 -26.954 -44.958 1.00 24.28 336 MET A N 1
ATOM 1459 C CA . MET A 1 207 ? -57.900 -25.971 -44.335 1.00 23.77 336 MET A CA 1
ATOM 1460 C C . MET A 1 207 ? -58.780 -25.283 -45.369 1.00 23.60 336 MET A C 1
ATOM 1461 O O . MET A 1 207 ? -59.958 -25.010 -45.100 1.00 24.67 336 MET A O 1
ATOM 1466 N N . CYS A 1 208 ? -58.232 -25.016 -46.560 1.00 22.40 337 CYS A N 1
ATOM 1467 C CA . CYS A 1 208 ? -59.050 -24.533 -47.678 1.00 22.18 337 CYS A CA 1
ATOM 1468 C C . CYS A 1 208 ? -60.147 -25.522 -48.009 1.00 23.69 337 CYS A C 1
ATOM 1469 O O . CYS A 1 208 ? -61.312 -25.146 -48.200 1.00 26.14 337 CYS A O 1
ATOM 1472 N N . MET A 1 209 ? -59.785 -26.803 -48.120 1.00 20.16 338 MET A N 1
ATOM 1473 C CA . MET A 1 209 ? -60.779 -27.819 -48.429 1.00 21.35 338 MET A CA 1
ATOM 1474 C C . MET A 1 209 ? -61.855 -27.866 -47.350 1.00 23.65 338 MET A C 1
ATOM 1475 O O . MET A 1 209 ? -63.045 -28.020 -47.652 1.00 26.92 338 MET A O 1
ATOM 1480 N N . LEU A 1 210 ? -61.452 -27.728 -46.088 1.00 24.56 339 LEU A N 1
ATOM 1481 C CA . LEU A 1 210 ? -62.421 -27.720 -44.994 1.00 22.64 339 LEU A CA 1
ATOM 1482 C C . LEU A 1 210 ? -63.353 -26.528 -45.110 1.00 28.05 339 LEU A C 1
ATOM 1483 O O . LEU A 1 210 ? -64.569 -26.648 -44.901 1.00 30.99 339 LEU A O 1
ATOM 1488 N N . GLU A 1 211 ? -62.794 -25.361 -45.430 1.00 29.33 340 GLU A N 1
ATOM 1489 C CA . GLU A 1 211 ? -63.610 -24.161 -45.563 1.00 31.31 340 GLU A CA 1
ATOM 1490 C C . GLU A 1 211 ? -64.613 -24.304 -46.701 1.00 33.59 340 GLU A C 1
ATOM 1491 O O . GLU A 1 211 ? -65.805 -24.012 -46.534 1.00 33.85 340 GLU A O 1
ATOM 1497 N N . MET A 1 212 ? -64.149 -24.769 -47.866 1.00 28.38 341 MET A N 1
ATOM 1498 C CA . MET A 1 212 ? -65.055 -25.042 -48.979 1.00 30.14 341 MET A CA 1
ATOM 1499 C C . MET A 1 212 ? -66.121 -26.059 -48.596 1.00 34.03 341 MET A C 1
ATOM 1500 O O . MET A 1 212 ? -67.278 -25.928 -48.997 1.00 34.42 341 MET A O 1
ATOM 1505 N N . ALA A 1 213 ? -65.744 -27.101 -47.852 1.00 27.12 342 ALA A N 1
ATOM 1506 C CA . ALA A 1 213 ? -66.685 -28.169 -47.544 1.00 36.02 342 ALA A CA 1
ATOM 1507 C C . ALA A 1 213 ? -67.712 -27.777 -46.486 1.00 37.08 342 ALA A C 1
ATOM 1508 O O . ALA A 1 213 ? -68.756 -28.423 -46.381 1.00 36.25 342 ALA A O 1
ATOM 1510 N N . THR A 1 214 ? -67.458 -26.748 -45.698 1.00 36.47 343 THR A N 1
ATOM 1511 C CA . THR A 1 214 ? -68.380 -26.404 -44.634 1.00 40.07 343 THR A CA 1
ATOM 1512 C C . THR A 1 214 ? -68.952 -25.006 -44.789 1.00 42.43 343 THR A C 1
ATOM 1513 O O . THR A 1 214 ? -69.798 -24.608 -43.980 1.00 46.12 343 THR A O 1
ATOM 1517 N N . SER A 1 215 ? -68.539 -24.259 -45.814 1.00 37.14 344 SER A N 1
ATOM 1518 C CA . SER A 1 215 ? -69.014 -22.891 -46.023 1.00 48.51 344 SER A CA 1
ATOM 1519 C C . SER A 1 215 ? -68.777 -22.043 -44.781 1.00 45.10 344 SER A C 1
ATOM 1520 O O . SER A 1 215 ? -69.516 -21.100 -44.489 1.00 44.38 344 SER A O 1
ATOM 1523 N N . GLU A 1 216 ? -67.716 -22.367 -44.062 1.00 39.88 345 GLU A N 1
ATOM 1524 C CA . GLU A 1 216 ? -67.488 -21.850 -42.729 1.00 42.15 345 GLU A CA 1
ATOM 1525 C C . GLU A 1 216 ? -65.994 -21.643 -42.563 1.00 40.62 345 GLU A C 1
ATOM 1526 O O . GLU A 1 216 ? -65.192 -22.449 -43.049 1.00 39.17 345 GLU A O 1
ATOM 1532 N N . TYR A 1 217 ? -65.628 -20.561 -41.911 1.00 35.88 346 TYR A N 1
ATOM 1533 C CA . TYR A 1 217 ? -64.218 -20.260 -41.699 1.00 37.75 346 TYR A CA 1
ATOM 1534 C C . TYR A 1 217 ? -63.660 -21.133 -40.579 1.00 39.21 346 TYR A C 1
ATOM 1535 O O . TYR A 1 217 ? -64.273 -21.223 -39.513 1.00 43.93 346 TYR A O 1
ATOM 1544 N N . PRO A 1 218 ? -62.514 -21.783 -40.772 1.00 39.48 347 PRO A N 1
ATOM 1545 C CA . PRO A 1 218 ? -62.019 -22.707 -39.744 1.00 44.37 347 PRO A CA 1
ATOM 1546 C C . PRO A 1 218 ? -61.555 -21.961 -38.504 1.00 37.23 347 PRO A C 1
ATOM 1547 O O . PRO A 1 218 ? -61.056 -20.834 -38.576 1.00 36.38 347 PRO A O 1
ATOM 1551 N N . TYR A 1 219 ? -61.748 -22.603 -37.352 1.00 36.54 348 TYR A N 1
ATOM 1552 C CA . TYR A 1 219 ? -61.405 -22.011 -36.055 1.00 44.26 348 TYR A CA 1
ATOM 1553 C C . TYR A 1 219 ? -62.127 -20.688 -35.819 1.00 41.82 348 TYR A C 1
ATOM 1554 O O . TYR A 1 219 ? -61.645 -19.841 -35.067 1.00 45.68 348 TYR A O 1
ATOM 1563 N N . SER A 1 220 ? -63.291 -20.490 -36.447 1.00 39.23 349 SER A N 1
ATOM 1564 C CA . SER A 1 220 ? -64.089 -19.298 -36.164 1.00 41.44 349 SER A CA 1
ATOM 1565 C C . SER A 1 220 ? -64.510 -19.213 -34.700 1.00 44.78 349 SER A C 1
ATOM 1566 O O . SER A 1 220 ? -64.878 -18.133 -34.233 1.00 43.14 349 SER A O 1
ATOM 1569 N N . GLU A 1 221 ? -64.492 -20.331 -33.974 1.00 48.70 350 GLU A N 1
ATOM 1570 C CA . GLU A 1 221 ? -64.825 -20.293 -32.557 1.00 52.97 350 GLU A CA 1
ATOM 1571 C C . GLU A 1 221 ? -63.742 -19.621 -31.724 1.00 57.11 350 GLU A C 1
ATOM 1572 O O . GLU A 1 221 ? -63.992 -19.312 -30.552 1.00 51.35 350 GLU A O 1
ATOM 1578 N N . CYS A 1 222 ? -62.556 -19.400 -32.294 1.00 51.06 351 CYS A N 1
ATOM 1579 C CA . CYS A 1 222 ? -61.470 -18.714 -31.609 1.00 54.53 351 CYS A CA 1
ATOM 1580 C C . CYS A 1 222 ? -61.560 -17.215 -31.858 1.00 53.49 351 CYS A C 1
ATOM 1581 O O . CYS A 1 222 ? -62.023 -16.770 -32.911 1.00 55.33 351 CYS A O 1
ATOM 1584 N N . GLN A 1 223 ? -61.102 -16.435 -30.875 1.00 59.92 352 GLN A N 1
ATOM 1585 C CA . GLN A 1 223 ? -61.146 -14.978 -30.980 1.00 60.77 352 GLN A CA 1
ATOM 1586 C C . GLN A 1 223 ? -59.845 -14.369 -31.497 1.00 58.64 352 GLN A C 1
ATOM 1587 O O . GLN A 1 223 ? -59.881 -13.331 -32.172 1.00 57.93 352 GLN A O 1
ATOM 1589 N N . ASN A 1 224 ? -58.700 -14.991 -31.215 1.00 57.23 353 ASN A N 1
ATOM 1590 C CA . ASN A 1 224 ? -57.404 -14.411 -31.547 1.00 62.20 353 ASN A CA 1
ATOM 1591 C C . ASN A 1 224 ? -56.459 -15.493 -32.055 1.00 61.48 353 ASN A C 1
ATOM 1592 O O . ASN A 1 224 ? -56.716 -16.697 -31.925 1.00 56.46 353 ASN A O 1
ATOM 1597 N N . ALA A 1 225 ? -55.332 -15.038 -32.618 1.00 58.97 354 ALA A N 1
ATOM 1598 C CA . ALA A 1 225 ? -54.357 -15.958 -33.196 1.00 56.10 354 ALA A CA 1
ATOM 1599 C C . ALA A 1 225 ? -53.761 -16.885 -32.144 1.00 56.75 354 ALA A C 1
ATOM 1600 O O . ALA A 1 225 ? -53.481 -18.056 -32.434 1.00 57.53 354 ALA A O 1
ATOM 1602 N N . ALA A 1 226 ? -53.580 -16.387 -30.917 1.00 58.25 355 ALA A N 1
ATOM 1603 C CA . ALA A 1 226 ? -53.011 -17.205 -29.851 1.00 57.51 355 ALA A CA 1
ATOM 1604 C C . ALA A 1 226 ? -53.914 -18.380 -29.503 1.00 58.31 355 ALA A C 1
ATOM 1605 O O . ALA A 1 226 ? -53.431 -19.490 -29.242 1.00 60.44 355 ALA A O 1
ATOM 1607 N N . GLN A 1 227 ? -55.231 -18.152 -29.479 1.00 59.00 356 GLN A N 1
ATOM 1608 C CA . GLN A 1 227 ? -56.166 -19.247 -29.240 1.00 56.73 356 GLN A CA 1
ATOM 1609 C C . GLN A 1 227 ? -56.054 -20.302 -30.327 1.00 57.02 356 GLN A C 1
ATOM 1610 O O . GLN A 1 227 ? -56.063 -21.507 -30.050 1.00 59.44 356 GLN A O 1
ATOM 1616 N N . ILE A 1 228 ? -55.975 -19.867 -31.582 1.00 57.51 357 ILE A N 1
ATOM 1617 C CA . ILE A 1 228 ? -55.732 -20.820 -32.657 1.00 57.82 357 ILE A CA 1
ATOM 1618 C C . ILE A 1 228 ? -54.408 -21.526 -32.429 1.00 58.19 357 ILE A C 1
ATOM 1619 O O . ILE A 1 228 ? -54.321 -22.758 -32.508 1.00 53.69 357 ILE A O 1
ATOM 1624 N N . TYR A 1 229 ? -53.368 -20.760 -32.091 1.00 60.14 358 TYR A N 1
ATOM 1625 C CA . TYR A 1 229 ? -52.063 -21.362 -31.840 1.00 60.77 358 TYR A CA 1
ATOM 1626 C C . TYR A 1 229 ? -52.127 -22.377 -30.702 1.00 63.35 358 TYR A C 1
ATOM 1627 O O . TYR A 1 229 ? -51.499 -23.438 -30.778 1.00 65.95 358 TYR A O 1
ATOM 1629 N N . ARG A 1 230 ? -52.892 -22.085 -29.643 1.00 60.20 359 ARG A N 1
ATOM 1630 C CA . ARG A 1 230 ? -53.002 -23.052 -28.552 1.00 57.72 359 ARG A CA 1
ATOM 1631 C C . ARG A 1 230 ? -53.721 -24.311 -29.015 1.00 63.29 359 ARG A C 1
ATOM 1632 O O . ARG A 1 230 ? -53.323 -25.431 -28.670 1.00 58.01 359 ARG A O 1
ATOM 1634 N N . LYS A 1 231 ? -54.787 -24.131 -29.798 1.00 63.61 360 LYS A N 1
ATOM 1635 C CA . LYS A 1 231 ? -55.461 -25.246 -30.450 1.00 64.26 360 LYS A CA 1
ATOM 1636 C C . LYS A 1 231 ? -54.535 -25.951 -31.439 1.00 61.10 360 LYS A C 1
ATOM 1637 O O . LYS A 1 231 ? -54.444 -27.185 -31.452 1.00 62.22 360 LYS A O 1
ATOM 1643 N N . VAL A 1 232 ? -53.835 -25.177 -32.274 1.00 61.25 361 VAL A N 1
ATOM 1644 C CA . VAL A 1 232 ? -53.059 -25.748 -33.376 1.00 65.70 361 VAL A CA 1
ATOM 1645 C C . VAL A 1 232 ? -51.715 -26.320 -32.934 1.00 68.70 361 VAL A C 1
ATOM 1646 O O . VAL A 1 232 ? -51.152 -27.159 -33.650 1.00 68.33 361 VAL A O 1
ATOM 1648 N N . THR A 1 233 ? -51.165 -25.884 -31.799 1.00 70.02 362 THR A N 1
ATOM 1649 C CA . THR A 1 233 ? -49.976 -26.540 -31.261 1.00 67.95 362 THR A CA 1
ATOM 1650 C C . THR A 1 233 ? -50.331 -27.606 -30.232 1.00 62.94 362 THR A C 1
ATOM 1651 O O . THR A 1 233 ? -49.451 -28.364 -29.813 1.00 61.79 362 THR A O 1
ATOM 1655 N N . SER A 1 234 ? -51.597 -27.683 -29.827 1.00 66.31 363 SER A N 1
ATOM 1656 C CA . SER A 1 234 ? -52.115 -28.836 -29.105 1.00 63.85 363 SER A CA 1
ATOM 1657 C C . SER A 1 234 ? -52.668 -29.896 -30.037 1.00 67.05 363 SER A C 1
ATOM 1658 O O . SER A 1 234 ? -53.085 -30.960 -29.565 1.00 68.60 363 SER A O 1
ATOM 1661 N N . GLY A 1 235 ? -52.699 -29.624 -31.343 1.00 70.40 364 GLY A N 1
ATOM 1662 C CA . GLY A 1 235 ? -53.204 -30.579 -32.306 1.00 63.66 364 GLY A CA 1
ATOM 1663 C C . GLY A 1 235 ? -54.644 -30.989 -32.065 1.00 64.54 364 GLY A C 1
ATOM 1664 O O . GLY A 1 235 ? -54.960 -32.184 -32.069 1.00 63.62 364 GLY A O 1
ATOM 1665 N N . ILE A 1 236 ? -55.529 -30.019 -31.841 1.00 58.29 365 ILE A N 1
ATOM 1666 C CA . ILE A 1 236 ? -56.966 -30.274 -31.784 1.00 64.66 365 ILE A CA 1
ATOM 1667 C C . ILE A 1 236 ? -57.641 -29.514 -32.924 1.00 58.81 365 ILE A C 1
ATOM 1668 O O . ILE A 1 236 ? -57.398 -28.316 -33.118 1.00 58.92 365 ILE A O 1
ATOM 1673 N N . LYS A 1 237 ? -58.484 -30.213 -33.669 1.00 59.52 366 LYS A N 1
ATOM 1674 C CA . LYS A 1 237 ? -59.021 -29.721 -34.925 1.00 57.29 366 LYS A CA 1
ATOM 1675 C C . LYS A 1 237 ? -60.063 -28.628 -34.700 1.00 55.28 366 LYS A C 1
ATOM 1676 O O . LYS A 1 237 ? -60.644 -28.519 -33.617 1.00 53.26 366 LYS A O 1
ATOM 1682 N N . PRO A 1 238 ? -60.296 -27.779 -35.702 1.00 48.52 367 PRO A N 1
ATOM 1683 C CA . PRO A 1 238 ? -61.344 -26.762 -35.566 1.00 45.51 367 PRO A CA 1
ATOM 1684 C C . PRO A 1 238 ? -62.721 -27.401 -35.495 1.00 39.74 367 PRO A C 1
ATOM 1685 O O . PRO A 1 238 ? -62.966 -28.483 -36.035 1.00 37.10 367 PRO A O 1
ATOM 1689 N N . ALA A 1 239 ? -63.627 -26.715 -34.804 1.00 42.10 368 ALA A N 1
ATOM 1690 C CA . ALA A 1 239 ? -64.964 -27.261 -34.596 1.00 42.54 368 ALA A CA 1
ATOM 1691 C C . ALA A 1 239 ? -65.634 -27.631 -35.913 1.00 46.33 368 ALA A C 1
ATOM 1692 O O . ALA A 1 239 ? -66.408 -28.593 -35.968 1.00 47.96 368 ALA A O 1
ATOM 1694 N N . SER A 1 240 ? -65.331 -26.901 -36.990 1.00 44.39 369 SER A N 1
ATOM 1695 C CA . SER A 1 240 ? -65.981 -27.167 -38.270 1.00 38.98 369 SER A CA 1
ATOM 1696 C C . SER A 1 240 ? -65.620 -28.539 -38.830 1.00 41.31 369 SER A C 1
ATOM 1697 O O . SER A 1 240 ? -66.400 -29.112 -39.601 1.00 44.65 369 SER A O 1
ATOM 1700 N N . PHE A 1 241 ? -64.450 -29.079 -38.469 1.00 39.96 370 PHE A N 1
ATOM 1701 C CA . PHE A 1 241 ? -64.063 -30.399 -38.958 1.00 43.88 370 PHE A CA 1
ATOM 1702 C C . PHE A 1 241 ? -65.141 -31.431 -38.673 1.00 48.80 370 PHE A C 1
ATOM 1703 O O . PHE A 1 241 ? -65.471 -32.261 -39.529 1.00 46.41 370 PHE A O 1
ATOM 1711 N N . ASN A 1 242 ? -65.711 -31.389 -37.474 1.00 52.27 371 ASN A N 1
ATOM 1712 C CA . ASN A 1 242 ? -66.740 -32.356 -37.139 1.00 53.22 371 ASN A CA 1
ATOM 1713 C C . ASN A 1 242 ? -68.039 -32.099 -37.884 1.00 54.16 371 ASN A C 1
ATOM 1714 O O . ASN A 1 242 ? -68.807 -33.045 -38.098 1.00 57.44 371 ASN A O 1
ATOM 1719 N N . LYS A 1 243 ? -68.284 -30.861 -38.320 1.00 48.38 372 LYS A N 1
ATOM 1720 C CA . LYS A 1 243 ? -69.460 -30.554 -39.124 1.00 44.74 372 LYS A CA 1
ATOM 1721 C C . LYS A 1 243 ? -69.318 -31.002 -40.579 1.00 48.43 372 LYS A C 1
ATOM 1722 O O . LYS A 1 243 ? -70.131 -30.598 -41.415 1.00 43.32 372 LYS A O 1
ATOM 1728 N N . VAL A 1 244 ? -68.314 -31.817 -40.896 1.00 50.44 373 VAL A N 1
ATOM 1729 C CA . VAL A 1 244 ? -68.130 -32.358 -42.241 1.00 46.26 373 VAL A CA 1
ATOM 1730 C C . VAL A 1 244 ? -68.985 -33.615 -42.376 1.00 49.19 373 VAL A C 1
ATOM 1731 O O . VAL A 1 244 ? -68.819 -34.570 -41.611 1.00 49.69 373 VAL A O 1
ATOM 1735 N N . THR A 1 245 ? -69.873 -33.631 -43.374 1.00 52.74 374 THR A N 1
ATOM 1736 C CA . THR A 1 245 ? -70.815 -34.738 -43.526 1.00 53.06 374 THR A CA 1
ATOM 1737 C C . THR A 1 245 ? -70.150 -35.986 -44.108 1.00 54.42 374 THR A C 1
ATOM 1738 O O . THR A 1 245 ? -70.301 -37.088 -43.566 1.00 55.99 374 THR A O 1
ATOM 1742 N N . ASP A 1 246 ? -69.409 -35.831 -45.204 1.00 48.74 375 ASP A N 1
ATOM 1743 C CA . ASP A 1 246 ? -68.883 -36.974 -45.949 1.00 40.98 375 ASP A CA 1
ATOM 1744 C C . ASP A 1 246 ? -67.640 -37.534 -45.260 1.00 47.28 375 ASP A C 1
ATOM 1745 O O . ASP A 1 246 ? -66.645 -36.812 -45.120 1.00 46.81 375 ASP A O 1
ATOM 1750 N N . PRO A 1 247 ? -67.639 -38.808 -44.853 1.00 55.26 376 PRO A N 1
ATOM 1751 C CA . PRO A 1 247 ? -66.461 -39.348 -44.149 1.00 46.96 376 PRO A CA 1
ATOM 1752 C C . PRO A 1 247 ? -65.191 -39.348 -44.976 1.00 46.57 376 PRO A C 1
ATOM 1753 O O . PRO A 1 247 ? -64.099 -39.181 -44.409 1.00 46.77 376 PRO A O 1
ATOM 1757 N N . GLU A 1 248 ? -65.285 -39.559 -46.293 1.00 43.04 377 GLU A N 1
ATOM 1758 C CA . GLU A 1 248 ? -64.077 -39.569 -47.110 1.00 40.03 377 GLU A CA 1
ATOM 1759 C C . GLU A 1 248 ? -63.473 -38.177 -47.206 1.00 33.34 377 GLU A C 1
ATOM 1760 O O . GLU A 1 248 ? -62.251 -38.036 -47.278 1.00 32.82 377 GLU A O 1
ATOM 1766 N N . VAL A 1 249 ? -64.316 -37.150 -47.233 1.00 40.88 378 VAL A N 1
ATOM 1767 C CA . VAL A 1 249 ? -63.831 -35.778 -47.188 1.00 38.16 378 VAL A CA 1
ATOM 1768 C C . VAL A 1 249 ? -63.147 -35.514 -45.854 1.00 38.26 378 VAL A C 1
ATOM 1769 O O . VAL A 1 249 ? -62.064 -34.917 -45.800 1.00 34.43 378 VAL A O 1
ATOM 1773 N N . LYS A 1 250 ? -63.767 -35.965 -44.757 1.00 37.04 379 LYS A N 1
ATOM 1774 C CA . LYS A 1 250 ? -63.156 -35.828 -43.438 1.00 36.80 379 LYS A CA 1
ATOM 1775 C C . LYS A 1 250 ? -61.778 -36.478 -43.395 1.00 34.11 379 LYS A C 1
ATOM 1776 O O . LYS A 1 250 ? -60.850 -35.940 -42.782 1.00 34.60 379 LYS A O 1
ATOM 1778 N N . GLU A 1 251 ? -61.626 -37.631 -44.050 1.00 35.60 380 GLU A N 1
ATOM 1779 C CA . GLU A 1 251 ? -60.367 -38.369 -43.994 1.00 34.83 380 GLU A CA 1
ATOM 1780 C C . GLU A 1 251 ? -59.276 -37.672 -44.796 1.00 38.40 380 GLU A C 1
ATOM 1781 O O . GLU A 1 251 ? -58.110 -37.645 -44.381 1.00 38.09 380 GLU A O 1
ATOM 1787 N N . ILE A 1 252 ? -59.627 -37.121 -45.955 1.00 35.42 381 ILE A N 1
ATOM 1788 C CA . ILE A 1 252 ? -58.650 -36.379 -46.742 1.00 31.97 381 ILE A CA 1
ATOM 1789 C C . ILE A 1 252 ? -58.182 -35.152 -45.970 1.00 28.96 381 ILE A C 1
ATOM 1790 O O . ILE A 1 252 ? -56.979 -34.902 -45.845 1.00 30.13 381 ILE A O 1
ATOM 1795 N N . ILE A 1 253 ? -59.125 -34.380 -45.434 1.00 24.26 382 ILE A N 1
ATOM 1796 C CA . ILE A 1 253 ? -58.786 -33.214 -44.621 1.00 26.94 382 ILE A CA 1
ATOM 1797 C C . ILE A 1 253 ? -57.908 -33.626 -43.435 1.00 34.58 382 ILE A C 1
ATOM 1798 O O . ILE A 1 253 ? -56.850 -33.029 -43.181 1.00 28.41 382 ILE A O 1
ATOM 1803 N N . GLU A 1 254 ? -58.331 -34.663 -42.700 1.00 32.00 383 GLU A N 1
ATOM 1804 C CA . GLU A 1 254 ? -57.537 -35.153 -41.572 1.00 36.78 383 GLU A CA 1
ATOM 1805 C C . GLU A 1 254 ? -56.106 -35.455 -41.990 1.00 30.75 383 GLU A C 1
ATOM 1806 O O . GLU A 1 254 ? -55.162 -35.105 -41.278 1.00 32.68 383 GLU A O 1
ATOM 1812 N N . GLY A 1 255 ? -55.922 -36.107 -43.134 1.00 26.48 384 GLY A N 1
ATOM 1813 C CA . GLY A 1 255 ? -54.571 -36.429 -43.572 1.00 31.06 384 GLY A CA 1
ATOM 1814 C C . GLY A 1 255 ? -53.731 -35.228 -43.972 1.00 34.68 384 GLY A C 1
ATOM 1815 O O . GLY A 1 255 ? -52.500 -35.331 -44.014 1.00 31.99 384 GLY A O 1
ATOM 1816 N N . CYS A 1 256 ? -54.365 -34.091 -44.277 1.00 31.17 385 CYS A N 1
ATOM 1817 C CA . CYS A 1 256 ? -53.625 -32.894 -44.654 1.00 27.94 385 CYS A CA 1
ATOM 1818 C C . CYS A 1 256 ? -53.227 -32.049 -43.458 1.00 27.43 385 CYS A C 1
ATOM 1819 O O . CYS A 1 256 ? -52.209 -31.351 -43.508 1.00 29.24 385 CYS A O 1
ATOM 1822 N N . ILE A 1 257 ? -54.025 -32.045 -42.401 1.00 29.92 386 ILE A N 1
ATOM 1823 C CA . ILE A 1 257 ? -53.794 -31.132 -41.293 1.00 32.88 386 ILE A CA 1
ATOM 1824 C C . ILE A 1 257 ? -53.193 -31.852 -40.078 1.00 35.79 386 ILE A C 1
ATOM 1825 O O . ILE A 1 257 ? -53.189 -31.302 -38.980 1.00 33.93 386 ILE A O 1
ATOM 1830 N N . ARG A 1 258 ? -52.670 -33.064 -40.263 1.00 34.42 387 ARG A N 1
ATOM 1831 C CA . ARG A 1 258 ? -52.021 -33.756 -39.160 1.00 40.59 387 ARG A CA 1
ATOM 1832 C C . ARG A 1 258 ? -50.941 -32.874 -38.548 1.00 43.40 387 ARG A C 1
ATOM 1833 O O . ARG A 1 258 ? -50.215 -32.156 -39.252 1.00 34.45 387 ARG A O 1
ATOM 1841 N N . GLN A 1 259 ? -50.882 -32.911 -37.213 1.00 43.36 388 GLN A N 1
ATOM 1842 C CA . GLN A 1 259 ? -49.986 -32.043 -36.457 1.00 42.88 388 GLN A CA 1
ATOM 1843 C C . GLN A 1 259 ? -48.531 -32.257 -36.860 1.00 36.31 388 GLN A C 1
ATOM 1844 O O . GLN A 1 259 ? -47.795 -31.293 -37.094 1.00 49.96 388 GLN A O 1
ATOM 1850 N N . ASN A 1 260 ? -48.101 -33.511 -36.964 1.00 43.98 389 ASN A N 1
ATOM 1851 C CA . ASN A 1 260 ? -46.726 -33.831 -37.335 1.00 43.85 389 ASN A CA 1
ATOM 1852 C C . ASN A 1 260 ? -46.583 -33.862 -38.856 1.00 46.92 389 ASN A C 1
ATOM 1853 O O . ASN A 1 260 ? -47.201 -34.695 -39.529 1.00 44.40 389 ASN A O 1
ATOM 1858 N N . LYS A 1 261 ? -45.711 -32.995 -39.380 1.00 45.09 390 LYS A N 1
ATOM 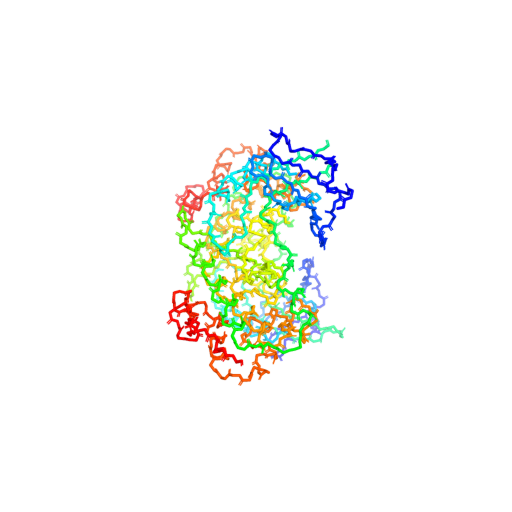1859 C CA . LYS A 1 261 ? -45.616 -32.769 -40.820 1.00 45.16 390 LYS A CA 1
ATOM 1860 C C . LYS A 1 261 ? -45.211 -34.021 -41.591 1.00 49.49 390 LYS A C 1
ATOM 1861 O O . LYS A 1 261 ? -45.524 -34.145 -42.784 1.00 45.04 390 LYS A O 1
ATOM 1867 N N . SER A 1 262 ? -44.517 -34.957 -40.945 1.00 49.19 391 SER A N 1
ATOM 1868 C CA . SER A 1 262 ? -44.106 -36.164 -41.647 1.00 43.05 391 SER A CA 1
ATOM 1869 C C . SER A 1 262 ? -45.254 -37.142 -41.839 1.00 40.86 391 SER A C 1
ATOM 1870 O O . SER A 1 262 ? -45.161 -38.024 -42.702 1.00 45.54 391 SER A O 1
ATOM 1873 N N . GLU A 1 263 ? -46.322 -37.012 -41.051 1.00 41.53 392 GLU A N 1
ATOM 1874 C CA . GLU A 1 263 ? -47.520 -37.837 -41.174 1.00 46.60 392 GLU A CA 1
ATOM 1875 C C . GLU A 1 263 ? -48.509 -37.332 -42.224 1.00 44.79 392 GLU A C 1
ATOM 1876 O O . GLU A 1 263 ? -49.516 -38.007 -42.477 1.00 38.41 392 GLU A O 1
ATOM 1882 N N . ARG A 1 264 ? -48.261 -36.171 -42.829 1.00 42.04 393 ARG A N 1
ATOM 1883 C CA . ARG A 1 264 ? -49.231 -35.568 -43.736 1.00 37.10 393 ARG A CA 1
ATOM 1884 C C . ARG A 1 264 ? -49.177 -36.207 -45.112 1.00 36.73 393 ARG A C 1
ATOM 1885 O O . ARG A 1 264 ? -48.105 -36.563 -45.609 1.00 40.84 393 ARG A O 1
ATOM 1893 N N . LEU A 1 265 ? -50.348 -36.333 -45.741 1.00 33.36 394 LEU A N 1
ATOM 1894 C CA . LEU A 1 265 ? -50.395 -36.719 -47.145 1.00 27.18 394 LEU A CA 1
ATOM 1895 C C . LEU A 1 265 ? -49.473 -35.824 -47.953 1.00 28.91 394 LEU A C 1
ATOM 1896 O O . LEU A 1 265 ? -49.210 -34.679 -47.582 1.00 28.48 394 LEU A O 1
ATOM 1901 N N . SER A 1 266 ? -48.978 -36.354 -49.062 1.00 29.11 395 SER A N 1
ATOM 1902 C CA . SER A 1 266 ? -48.241 -35.549 -50.023 1.00 30.69 395 SER A CA 1
ATOM 1903 C C . SER A 1 266 ? -49.194 -35.019 -51.096 1.00 30.75 395 SER A C 1
ATOM 1904 O O . SER A 1 266 ? -50.321 -35.505 -51.254 1.00 29.18 395 SER A O 1
ATOM 1907 N N . ILE A 1 267 ? -48.722 -34.030 -51.862 1.00 25.03 396 ILE A N 1
ATOM 1908 C CA . ILE A 1 267 ? -49.524 -33.551 -52.984 1.00 26.23 396 ILE A CA 1
ATOM 1909 C C . ILE A 1 267 ? -49.762 -34.681 -53.995 1.00 30.38 396 ILE A C 1
ATOM 1910 O O . ILE A 1 267 ? -50.872 -34.830 -54.523 1.00 21.78 396 ILE A O 1
ATOM 1915 N N . ARG A 1 268 ? -48.728 -35.492 -54.278 1.00 28.96 397 ARG A N 1
ATOM 1916 C CA . ARG A 1 268 ? -48.872 -36.609 -55.222 1.00 31.83 397 ARG A CA 1
ATOM 1917 C C . ARG A 1 268 ? -49.932 -37.606 -54.755 1.00 28.94 397 ARG A C 1
ATOM 1918 O O . ARG A 1 268 ? -50.786 -38.035 -55.542 1.00 33.75 397 ARG A O 1
ATOM 1926 N N . ASP A 1 269 ? -49.893 -37.982 -53.471 1.00 31.15 398 ASP A N 1
ATOM 1927 C CA . ASP A 1 269 ? -50.948 -38.807 -52.882 1.00 29.15 398 ASP A CA 1
ATOM 1928 C C . ASP A 1 269 ? -52.324 -38.210 -53.118 1.00 36.45 398 ASP A C 1
ATOM 1929 O O . ASP A 1 269 ? -53.275 -38.923 -53.463 1.00 32.20 398 ASP A O 1
ATOM 1934 N N . LEU A 1 270 ? -52.468 -36.907 -52.858 1.00 30.83 399 LEU A N 1
ATOM 1935 C CA . LEU A 1 270 ? -53.782 -36.296 -52.950 1.00 26.59 399 LEU A CA 1
ATOM 1936 C C . LEU A 1 270 ? -54.275 -36.339 -54.382 1.00 28.91 399 LEU A C 1
ATOM 1937 O O . LEU A 1 270 ? -55.402 -36.771 -54.648 1.00 30.50 399 LEU A O 1
ATOM 1942 N N . LEU A 1 271 ? -53.417 -35.946 -55.324 1.00 26.39 400 LEU A N 1
ATOM 1943 C CA . LEU A 1 271 ? -53.798 -35.941 -56.731 1.00 33.25 400 LEU A CA 1
ATOM 1944 C C . LEU A 1 271 ? -54.057 -37.337 -57.287 1.00 34.91 400 LEU A C 1
ATOM 1945 O O . LEU A 1 271 ? -54.785 -37.464 -58.273 1.00 35.44 400 LEU A O 1
ATOM 1950 N N . ASN A 1 272 ? -53.473 -38.374 -56.707 1.00 32.26 401 ASN A N 1
ATOM 1951 C CA . ASN A 1 272 ? -53.772 -39.736 -57.131 1.00 35.44 401 ASN A CA 1
ATOM 1952 C C . ASN A 1 272 ? -55.005 -40.308 -56.446 1.00 37.08 401 ASN A C 1
ATOM 1953 O O . ASN A 1 272 ? -55.417 -41.426 -56.768 1.00 40.59 401 ASN A O 1
ATOM 1958 N N . HIS A 1 273 ? -55.598 -39.571 -55.518 1.00 29.80 402 HIS A N 1
ATOM 1959 C CA . HIS A 1 273 ? -56.746 -40.065 -54.782 1.00 33.37 402 HIS A CA 1
ATOM 1960 C C . HIS A 1 273 ? -57.983 -40.110 -55.681 1.00 34.42 402 HIS A C 1
ATOM 1961 O O . HIS A 1 273 ? -58.286 -39.144 -56.390 1.00 30.12 402 HIS A O 1
ATOM 1968 N N . ALA A 1 274 ? -58.686 -41.246 -55.659 1.00 34.82 403 ALA A N 1
ATOM 1969 C CA . ALA A 1 274 ? -59.911 -41.397 -56.444 1.00 33.07 403 ALA A CA 1
ATOM 1970 C C . ALA A 1 274 ? -60.919 -40.290 -56.158 1.00 33.32 403 ALA A C 1
ATOM 1971 O O . ALA A 1 274 ? -61.705 -39.921 -57.038 1.00 31.15 403 ALA A O 1
ATOM 1973 N N . PHE A 1 275 ? -60.915 -39.736 -54.944 1.00 30.26 404 PHE A N 1
ATOM 1974 C CA . PHE A 1 275 ? -61.837 -38.647 -54.650 1.00 28.80 404 PHE A CA 1
ATOM 1975 C C . PHE A 1 275 ? -61.744 -37.523 -55.682 1.00 27.98 404 PHE A C 1
ATOM 1976 O O . PHE A 1 275 ? -62.761 -36.928 -56.062 1.00 30.99 404 PHE A O 1
ATOM 1984 N N . PHE A 1 276 ? -60.544 -37.238 -56.168 1.00 24.13 405 PHE A N 1
ATOM 1985 C CA . PHE A 1 276 ? -60.349 -36.090 -57.037 1.00 31.81 405 PHE A CA 1
ATOM 1986 C C . PHE A 1 276 ? -60.425 -36.431 -58.517 1.00 36.49 405 PHE A C 1
ATOM 1987 O O . PHE A 1 276 ? -60.455 -35.502 -59.337 1.00 36.29 405 PHE A O 1
ATOM 1995 N N . ALA A 1 277 ? -60.493 -37.717 -58.879 1.00 30.04 406 ALA A N 1
ATOM 1996 C CA . ALA A 1 277 ? -60.569 -38.090 -60.289 1.00 29.93 406 ALA A CA 1
ATOM 1997 C C . ALA A 1 277 ? -61.773 -37.424 -60.951 1.00 32.07 406 ALA A C 1
ATOM 1998 O O . ALA A 1 277 ? -62.797 -37.172 -60.316 1.00 29.75 406 ALA A O 1
ATOM 2000 N N . GLU A 1 278 ? -61.648 -37.086 -62.229 1.00 37.56 407 GLU A N 1
ATOM 2001 C CA . GLU A 1 278 ? -62.789 -36.422 -62.842 1.00 40.15 407 GLU A CA 1
ATOM 2002 C C . GLU A 1 278 ? -63.854 -37.436 -63.234 1.00 36.16 407 GLU A C 1
ATOM 2003 O O . GLU A 1 278 ? -63.571 -38.619 -63.449 1.00 34.73 407 GLU A O 1
ATOM 2009 N N . ASP A 1 279 ? -65.099 -36.966 -63.263 1.00 34.76 408 ASP A N 1
ATOM 2010 C CA . ASP A 1 279 ? -66.239 -37.814 -63.588 1.00 33.07 408 ASP A CA 1
ATOM 2011 C C . ASP A 1 279 ? -66.323 -37.930 -65.107 1.00 37.28 408 ASP A C 1
ATOM 2012 O O . ASP A 1 279 ? -65.416 -37.504 -65.827 1.00 34.51 408 ASP A O 1
ATOM 2017 N N . THR A 1 280 ? -67.401 -38.528 -65.625 1.00 27.26 409 THR A N 1
ATOM 2018 C CA . THR A 1 280 ? -67.567 -38.648 -67.068 1.00 35.53 409 THR A CA 1
ATOM 2019 C C . THR A 1 280 ? -68.566 -37.619 -67.615 1.00 39.12 409 THR A C 1
ATOM 2020 O O . THR A 1 280 ? -69.196 -37.839 -68.656 1.00 36.30 409 THR A O 1
ATOM 2024 N N . GLY A 1 281 ? -68.693 -36.476 -66.944 1.00 35.61 410 GLY A N 1
ATOM 2025 C CA . GLY A 1 281 ? -69.580 -35.423 -67.388 1.00 34.96 410 GLY A CA 1
ATOM 2026 C C . GLY A 1 281 ? -70.986 -35.567 -66.829 1.00 45.37 410 GLY A C 1
ATOM 2027 O O . GLY A 1 281 ? -71.364 -36.576 -66.228 1.00 39.34 410 GLY A O 1
ATOM 2028 N N . LEU A 1 282 ? -71.775 -34.516 -67.027 1.00 40.47 411 LEU A N 1
ATOM 2029 C CA . LEU A 1 282 ? -73.159 -34.503 -66.587 1.00 44.52 411 LEU A CA 1
ATOM 2030 C C . LEU A 1 282 ? -74.059 -35.064 -67.686 1.00 46.79 411 LEU A C 1
ATOM 2031 O O . LEU A 1 282 ? -73.966 -34.651 -68.847 1.00 47.95 411 LEU A O 1
ATOM 2036 N N . ARG A 1 283 ? -74.931 -36.001 -67.321 1.00 51.17 412 ARG A N 1
ATOM 2037 C CA . ARG A 1 283 ? -75.846 -36.558 -68.308 1.00 54.42 412 ARG A CA 1
ATOM 2038 C C . ARG A 1 283 ? -76.778 -35.469 -68.822 1.00 58.14 412 ARG A C 1
ATOM 2039 O O . ARG A 1 283 ? -77.210 -34.592 -68.067 1.00 55.20 412 ARG A O 1
ATOM 2041 N N . VAL A 1 284 ? -77.059 -35.508 -70.126 1.00 54.66 413 VAL A N 1
ATOM 2042 C CA . VAL A 1 284 ? -78.010 -34.572 -70.711 1.00 59.58 413 VAL A CA 1
ATOM 2043 C C . VAL A 1 284 ? -79.411 -34.918 -70.225 1.00 59.19 413 VAL A C 1
ATOM 2044 O O . VAL A 1 284 ? -79.793 -36.095 -70.147 1.00 53.09 413 VAL A O 1
ATOM 2048 N N . GLU A 1 285 ? -80.180 -33.890 -69.883 1.00 55.98 414 GLU A N 1
ATOM 2049 C CA . GLU A 1 285 ? -81.548 -34.062 -69.409 1.00 49.61 414 GLU A CA 1
ATOM 2050 C C . GLU A 1 285 ? -82.511 -33.126 -70.157 1.00 52.01 414 GLU A C 1
ATOM 2051 O O . GLU A 1 285 ? -83.614 -33.521 -70.574 1.00 41.24 414 GLU A O 1
ATOM 2058 N N . MET B 1 6 ? -32.784 -12.291 11.713 1.00 67.48 135 MET B N 1
ATOM 2059 C CA . MET B 1 6 ? -33.187 -12.831 10.417 1.00 55.00 135 MET B CA 1
ATOM 2060 C C . MET B 1 6 ? -34.508 -13.572 10.497 1.00 55.97 135 MET B C 1
ATOM 2061 O O . MET B 1 6 ? -34.538 -14.791 10.694 1.00 56.65 135 MET B O 1
ATOM 2066 N N . LYS B 1 7 ? -35.601 -12.837 10.342 1.00 46.45 136 LYS B N 1
ATOM 2067 C CA . LYS B 1 7 ? -36.926 -13.424 10.410 1.00 45.02 136 LYS B CA 1
ATOM 2068 C C . LYS B 1 7 ? -37.395 -13.787 9.005 1.00 43.43 136 LYS B C 1
ATOM 2069 O O . LYS B 1 7 ? -37.555 -12.911 8.148 1.00 43.41 136 LYS B O 1
ATOM 2075 N N . ALA B 1 8 ? -37.599 -15.075 8.758 1.00 39.47 137 ALA B N 1
ATOM 2076 C CA . ALA B 1 8 ? -38.141 -15.467 7.467 1.00 35.47 137 ALA B CA 1
ATOM 2077 C C . ALA B 1 8 ? -39.543 -14.893 7.299 1.00 40.11 137 ALA B C 1
ATOM 2078 O O . ALA B 1 8 ? -40.345 -14.891 8.237 1.00 36.57 137 ALA B O 1
ATOM 2080 N N . VAL B 1 9 ? -39.829 -14.385 6.096 1.00 30.76 138 VAL B N 1
ATOM 2081 C CA . VAL B 1 9 ? -41.165 -13.897 5.752 1.00 31.68 138 VAL B CA 1
ATOM 2082 C C . VAL B 1 9 ? -41.924 -14.867 4.860 1.00 38.18 138 VAL B C 1
ATOM 2083 O O . VAL B 1 9 ? -43.138 -14.690 4.666 1.00 33.96 138 VAL B O 1
ATOM 2087 N N . ALA B 1 10 ? -41.261 -15.882 4.308 1.00 30.02 139 ALA B N 1
ATOM 2088 C CA . ALA B 1 10 ? -41.956 -16.891 3.525 1.00 30.26 139 ALA B CA 1
ATOM 2089 C C . ALA B 1 10 ? -41.077 -18.128 3.462 1.00 31.24 139 ALA B C 1
ATOM 2090 O O . ALA B 1 10 ? -39.860 -18.056 3.699 1.00 30.02 139 ALA B O 1
ATOM 2092 N N . THR B 1 11 ? -41.701 -19.270 3.149 1.00 28.08 140 THR B N 1
ATOM 2093 C CA . THR B 1 11 ? -40.946 -20.495 2.906 1.00 29.64 140 THR B CA 1
ATOM 2094 C C . THR B 1 11 ? -41.452 -21.172 1.647 1.00 28.27 140 THR B C 1
ATOM 2095 O O . THR B 1 11 ? -42.580 -20.946 1.201 1.00 28.66 140 THR B O 1
ATOM 2099 N N . SER B 1 12 ? -40.601 -22.031 1.089 1.00 23.08 141 SER B N 1
ATOM 2100 C CA . SER B 1 12 ? -41.029 -22.890 0.013 1.00 25.72 141 SER B CA 1
ATOM 2101 C C . SER B 1 12 ? -42.120 -23.829 0.534 1.00 25.36 141 SER B C 1
ATOM 2102 O O . SER B 1 12 ? -42.279 -23.994 1.747 1.00 24.76 141 SER B O 1
ATOM 2105 N N . PRO B 1 13 ? -42.906 -24.418 -0.365 1.00 24.40 142 PRO B N 1
ATOM 2106 C CA . PRO B 1 13 ? -43.913 -25.403 0.083 1.00 30.11 142 PRO B CA 1
ATOM 2107 C C . PRO B 1 13 ? -43.361 -26.434 1.060 1.00 26.51 142 PRO B C 1
ATOM 2108 O O . PRO B 1 13 ? -43.920 -26.627 2.138 1.00 28.23 142 PRO B O 1
ATOM 2112 N N . SER B 1 14 ? -42.227 -27.036 0.735 1.00 26.90 143 SER B N 1
ATOM 2113 C CA . SER B 1 14 ? -41.607 -28.041 1.585 1.00 28.16 143 SER B CA 1
ATOM 2114 C C . SER B 1 14 ? -41.018 -27.474 2.870 1.00 30.25 143 SER B C 1
ATOM 2115 O O . SER B 1 14 ? -40.732 -28.239 3.795 1.00 27.74 143 SER B O 1
ATOM 2118 N N . GLY B 1 15 ? -40.793 -26.170 2.952 1.00 29.05 144 GLY B N 1
ATOM 2119 C CA . GLY B 1 15 ? -40.101 -25.638 4.095 1.00 26.96 144 GLY B CA 1
ATOM 2120 C C . GLY B 1 15 ? -38.591 -25.654 3.983 1.00 26.02 144 GLY B C 1
ATOM 2121 O O . GLY B 1 15 ? -37.924 -25.091 4.852 1.00 28.71 144 GLY B O 1
ATOM 2122 N N . ARG B 1 16 ? -38.031 -26.233 2.916 1.00 21.06 145 ARG B N 1
ATOM 2123 C CA . ARG B 1 16 ? -36.579 -26.241 2.766 1.00 24.95 145 ARG B CA 1
ATOM 2124 C C . ARG B 1 16 ? -35.986 -24.841 2.557 1.00 23.96 145 ARG B C 1
ATOM 2125 O O . ARG B 1 16 ? -34.890 -24.554 3.053 1.00 26.82 145 ARG B O 1
ATOM 2133 N N . PHE B 1 17 ? -36.622 -23.985 1.756 1.00 24.74 146 PHE B N 1
ATOM 2134 C CA . PHE B 1 17 ? -36.041 -22.677 1.459 1.00 22.43 146 PHE B CA 1
ATOM 2135 C C . PHE B 1 17 ? -36.810 -21.584 2.177 1.00 22.91 146 PHE B C 1
ATOM 2136 O O . PHE B 1 17 ? -38.042 -21.609 2.221 1.00 19.71 146 PHE B O 1
ATOM 2144 N N . LEU B 1 18 ? -36.069 -20.654 2.776 1.00 22.36 147 LEU B N 1
ATOM 2145 C CA . LEU B 1 18 ? -36.616 -19.516 3.506 1.00 21.41 147 LEU B CA 1
ATOM 2146 C C . LEU B 1 18 ? -36.405 -18.249 2.698 1.00 23.32 147 LEU B C 1
ATOM 2147 O O . LEU B 1 18 ? -35.371 -18.104 2.051 1.00 20.54 147 LEU B O 1
ATOM 2152 N N . LYS B 1 19 ? -37.373 -17.335 2.740 1.00 19.28 148 LYS B N 1
ATOM 2153 C CA . LYS B 1 19 ? -37.232 -16.003 2.151 1.00 23.63 148 LYS B CA 1
ATOM 2154 C C . LYS B 1 19 ? -37.105 -14.956 3.253 1.00 23.88 148 LYS B C 1
ATOM 2155 O O . LYS B 1 19 ? -37.929 -14.918 4.169 1.00 22.91 148 LYS B O 1
ATOM 2161 N N . PHE B 1 20 ? -36.100 -14.091 3.148 1.00 18.22 149 PHE B N 1
ATOM 2162 C CA . PHE B 1 20 ? -35.972 -12.947 4.040 1.00 24.61 149 PHE B CA 1
ATOM 2163 C C . PHE B 1 20 ? -36.339 -11.664 3.302 1.00 28.49 149 PHE B C 1
ATOM 2164 O O . PHE B 1 20 ? -36.174 -11.557 2.078 1.00 24.62 149 PHE B O 1
ATOM 2172 N N . ASP B 1 21 ? -36.854 -10.686 4.046 1.00 27.02 150 ASP B N 1
ATOM 2173 C CA . ASP B 1 21 ? -37.331 -9.446 3.433 1.00 30.86 150 ASP B CA 1
ATOM 2174 C C . ASP B 1 21 ? -36.147 -8.534 3.114 1.00 30.23 150 ASP B C 1
ATOM 2175 O O . ASP B 1 21 ? -36.008 -7.427 3.638 1.00 30.05 150 ASP B O 1
ATOM 2180 N N . ILE B 1 22 ? -35.260 -9.042 2.255 1.00 23.93 151 ILE B N 1
ATOM 2181 C CA . ILE B 1 22 ? -34.032 -8.360 1.879 1.00 23.75 151 ILE B CA 1
ATOM 2182 C C . ILE B 1 22 ? -33.953 -8.449 0.363 1.00 27.65 151 ILE B C 1
ATOM 2183 O O . ILE B 1 22 ? -33.711 -9.527 -0.195 1.00 21.60 151 ILE B O 1
ATOM 2188 N N . GLU B 1 23 ? -34.218 -7.341 -0.305 1.00 23.05 152 GLU B N 1
ATOM 2189 C CA . GLU B 1 23 ? -34.192 -7.324 -1.752 1.00 22.98 152 GLU B CA 1
ATOM 2190 C C . GLU B 1 23 ? -32.757 -7.153 -2.210 1.00 24.13 152 GLU B C 1
ATOM 2191 O O . GLU B 1 23 ? -32.083 -6.196 -1.818 1.00 28.59 152 GLU B O 1
ATOM 2197 N N . LEU B 1 24 ? -32.277 -8.097 -3.002 1.00 22.90 153 LEU B N 1
ATOM 2198 C CA . LEU B 1 24 ? -30.917 -8.007 -3.511 1.00 29.70 153 LEU B CA 1
ATOM 2199 C C . LEU B 1 24 ? -30.848 -7.258 -4.834 1.00 28.96 153 LEU B C 1
ATOM 2200 O O . LEU B 1 24 ? -29.900 -6.504 -5.061 1.00 29.36 153 LEU B O 1
ATOM 2205 N N . GLY B 1 25 ? -31.841 -7.444 -5.697 1.00 24.89 154 GLY B N 1
ATOM 2206 C CA . GLY B 1 25 ? -31.838 -6.811 -7.001 1.00 26.88 154 GLY B CA 1
ATOM 2207 C C . GLY B 1 25 ? -33.180 -7.001 -7.664 1.00 29.41 154 GLY B C 1
ATOM 2208 O O . GLY B 1 25 ? -33.993 -7.833 -7.241 1.00 22.79 154 GLY B O 1
ATOM 2209 N N . ARG B 1 26 ? -33.416 -6.206 -8.702 1.00 25.09 155 ARG B N 1
ATOM 2210 C CA . ARG B 1 26 ? -34.618 -6.404 -9.494 1.00 30.74 155 ARG B CA 1
ATOM 2211 C C . ARG B 1 26 ? -34.371 -5.896 -10.902 1.00 32.74 155 ARG B C 1
ATOM 2212 O O . ARG B 1 26 ? -33.516 -5.039 -11.128 1.00 31.38 155 ARG B O 1
ATOM 2220 N N . GLY B 1 27 ? -35.087 -6.485 -11.848 1.00 30.85 156 GLY B N 1
ATOM 2221 C CA . GLY B 1 27 ? -34.966 -6.138 -13.243 1.00 33.01 156 GLY B CA 1
ATOM 2222 C C . GLY B 1 27 ? -35.449 -7.248 -14.145 1.00 40.09 156 GLY B C 1
ATOM 2223 O O . GLY B 1 27 ? -35.485 -8.422 -13.743 1.00 36.84 156 GLY B O 1
ATOM 2224 N N . ALA B 1 28 ? -35.826 -6.887 -15.370 1.00 34.82 157 ALA B N 1
ATOM 2225 C CA . ALA B 1 28 ? -36.251 -7.860 -16.368 1.00 39.18 157 ALA B CA 1
ATOM 2226 C C . ALA B 1 28 ? -37.326 -8.788 -15.807 1.00 38.03 157 ALA B C 1
ATOM 2227 O O . ALA B 1 28 ? -37.245 -10.010 -15.935 1.00 37.35 157 ALA B O 1
ATOM 2229 N N . PHE B 1 29 ? -38.322 -8.196 -15.136 1.00 31.58 158 PHE B N 1
ATOM 2230 C CA . PHE B 1 29 ? -39.472 -8.920 -14.600 1.00 34.04 158 PHE B CA 1
ATOM 2231 C C . PHE B 1 29 ? -39.120 -9.871 -13.461 1.00 27.60 158 PHE B C 1
ATOM 2232 O O . PHE B 1 29 ? -39.929 -10.738 -13.119 1.00 32.80 158 PHE B O 1
ATOM 2240 N N . LYS B 1 30 ? -37.940 -9.740 -12.869 1.00 30.17 159 LYS B N 1
ATOM 2241 C CA . LYS B 1 30 ? -37.520 -10.519 -11.711 1.00 34.57 159 LYS B CA 1
ATOM 2242 C C . LYS B 1 30 ? -37.343 -9.592 -10.516 1.00 29.68 159 LYS B C 1
ATOM 2243 O O . LYS B 1 30 ? -36.803 -8.491 -10.654 1.00 26.09 159 LYS B O 1
ATOM 2249 N N . THR B 1 31 ? -37.771 -10.041 -9.335 1.00 23.74 160 THR B N 1
ATOM 2250 C CA . THR B 1 31 ? -37.325 -9.440 -8.089 1.00 22.86 160 THR B CA 1
ATOM 2251 C C . THR B 1 31 ? -36.632 -10.543 -7.296 1.00 23.33 160 THR B C 1
ATOM 2252 O O . THR B 1 31 ? -37.231 -11.592 -7.061 1.00 23.16 160 THR B O 1
ATOM 2256 N N . VAL B 1 32 ? -35.389 -10.307 -6.884 1.00 19.84 161 VAL B N 1
ATOM 2257 C CA . VAL B 1 32 ? -34.570 -11.318 -6.206 1.00 20.16 161 VAL B CA 1
ATOM 2258 C C . VAL B 1 32 ? -34.361 -10.874 -4.763 1.00 24.11 161 VAL B C 1
ATOM 2259 O O . VAL B 1 32 ? -33.910 -9.745 -4.492 1.00 21.15 161 VAL B O 1
ATOM 2263 N N . TYR B 1 33 ? -34.730 -11.758 -3.840 1.00 16.01 162 TYR B N 1
ATOM 2264 C CA . TYR B 1 33 ? -34.557 -11.608 -2.407 1.00 17.46 162 TYR B CA 1
ATOM 2265 C C . TYR B 1 33 ? -33.483 -12.564 -1.894 1.00 21.99 162 TYR B C 1
ATOM 2266 O O . TYR B 1 33 ? -33.200 -13.608 -2.497 1.00 18.92 162 TYR B O 1
ATOM 2275 N N . LYS B 1 34 ? -32.939 -12.240 -0.724 1.00 21.39 163 LYS B N 1
ATOM 2276 C CA . LYS B 1 34 ? -32.030 -13.157 -0.044 1.00 23.29 163 LYS B CA 1
ATOM 2277 C C . LYS B 1 34 ? -32.829 -14.299 0.589 1.00 21.49 163 LYS B C 1
ATOM 2278 O O . LYS B 1 34 ? -33.870 -14.069 1.215 1.00 22.52 163 LYS B O 1
ATOM 2284 N N . GLY B 1 35 ? -32.361 -15.534 0.399 1.00 21.47 164 GLY B N 1
ATOM 2285 C CA . GLY B 1 35 ? -33.000 -16.700 0.981 1.00 18.45 164 GLY B CA 1
ATOM 2286 C C . GLY B 1 35 ? -31.971 -17.607 1.629 1.00 18.91 164 GLY B C 1
ATOM 2287 O O . GLY B 1 35 ? -30.777 -17.321 1.625 1.00 18.11 164 GLY B O 1
ATOM 2288 N N . LEU B 1 36 ? -32.452 -18.742 2.154 1.00 21.09 165 LEU B N 1
ATOM 2289 C CA . LEU B 1 36 ? -31.580 -19.715 2.798 1.00 17.40 165 LEU B CA 1
ATOM 2290 C C . LEU B 1 36 ? -32.044 -21.135 2.480 1.00 17.58 165 LEU B C 1
ATOM 2291 O O . LEU B 1 36 ? -33.237 -21.419 2.521 1.00 21.22 165 LEU B O 1
ATOM 2296 N N . ASP B 1 37 ? -31.095 -22.016 2.181 1.00 17.71 166 ASP B N 1
ATOM 2297 C CA . ASP B 1 37 ? -31.336 -23.456 2.174 1.00 20.42 166 ASP B CA 1
ATOM 2298 C C . ASP B 1 37 ? -31.184 -23.963 3.612 1.00 20.75 166 ASP B C 1
ATOM 2299 O O . ASP B 1 37 ? -30.078 -23.980 4.161 1.00 21.66 166 ASP B O 1
ATOM 2304 N N . THR B 1 38 ? -32.285 -24.383 4.231 1.00 19.50 167 THR B N 1
ATOM 2305 C CA . THR B 1 38 ? -32.200 -24.875 5.602 1.00 22.49 167 THR B CA 1
ATOM 2306 C C . THR B 1 38 ? -31.461 -26.210 5.730 1.00 24.50 167 THR B C 1
ATOM 2307 O O . THR B 1 38 ? -31.090 -26.576 6.846 1.00 25.89 167 THR B O 1
ATOM 2311 N N . GLU 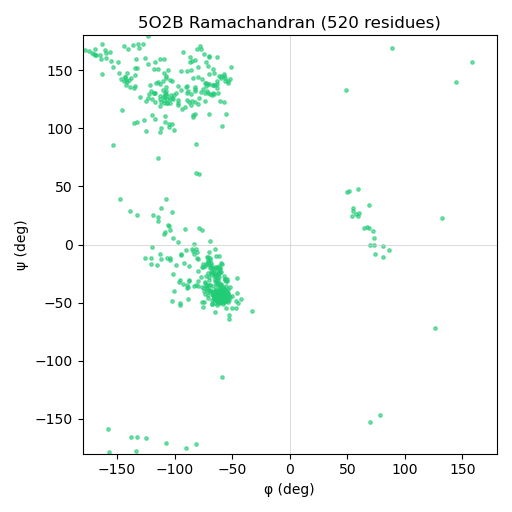B 1 39 ? -31.217 -26.927 4.639 1.00 25.07 168 GLU B N 1
ATOM 2312 C CA . GLU B 1 39 ? -30.501 -28.203 4.724 1.00 24.20 168 GLU B CA 1
ATOM 2313 C C . GLU B 1 39 ? -28.997 -27.995 4.831 1.00 28.07 168 GLU B C 1
ATOM 2314 O O . GLU B 1 39 ? -28.300 -28.781 5.483 1.00 25.59 168 GLU B O 1
ATOM 2320 N N . THR B 1 40 ? -28.493 -26.928 4.217 1.00 21.76 169 THR B N 1
ATOM 2321 C CA . THR B 1 40 ? -27.074 -26.666 4.120 1.00 22.97 169 THR B CA 1
ATOM 2322 C C . THR B 1 40 ? -26.649 -25.353 4.750 1.00 23.48 169 THR B C 1
ATOM 2323 O O . THR B 1 40 ? -25.445 -25.112 4.859 1.00 21.45 169 THR B O 1
ATOM 2327 N N . TRP B 1 41 ? -27.593 -24.489 5.106 1.00 21.38 170 TRP B N 1
ATOM 2328 C CA . TRP B 1 41 ? -27.328 -23.126 5.581 1.00 24.45 170 TRP B CA 1
ATOM 2329 C C . TRP B 1 41 ? -26.585 -22.289 4.540 1.00 23.24 170 TRP B C 1
ATOM 2330 O O . TRP B 1 41 ? -25.854 -21.361 4.885 1.00 22.47 170 TRP B O 1
ATOM 2341 N N . VAL B 1 42 ? -26.753 -22.619 3.266 1.00 21.45 171 VAL B N 1
ATOM 2342 C CA . VAL B 1 42 ? -26.190 -21.838 2.170 1.00 19.39 171 VAL B CA 1
ATOM 2343 C C . VAL B 1 42 ? -27.203 -20.758 1.810 1.00 19.27 171 VAL B C 1
ATOM 2344 O O . VAL B 1 42 ? -28.401 -21.041 1.686 1.00 18.56 171 VAL B O 1
ATOM 2348 N N . GLU B 1 43 ? -26.734 -19.519 1.680 1.00 15.00 172 GLU B N 1
ATOM 2349 C CA . GLU B 1 43 ? -27.597 -18.437 1.224 1.00 20.33 172 GLU B CA 1
ATOM 2350 C C . GLU B 1 43 ? -27.870 -18.600 -0.263 1.00 17.80 172 GLU B C 1
ATOM 2351 O O . GLU B 1 43 ? -26.956 -18.879 -1.054 1.00 18.92 172 GLU B O 1
ATOM 2357 N N . VAL B 1 44 ? -29.128 -18.401 -0.644 1.00 15.41 173 VAL B N 1
ATOM 2358 C CA . VAL B 1 44 ? -29.572 -18.618 -2.013 1.00 16.28 173 VAL B CA 1
ATOM 2359 C C . VAL B 1 44 ? -30.359 -17.405 -2.500 1.00 16.05 173 VAL B C 1
ATOM 2360 O O . VAL B 1 44 ? -30.731 -16.524 -1.733 1.00 18.83 173 VAL B O 1
ATOM 2364 N N . ALA B 1 45 ? -30.622 -17.395 -3.804 1.00 15.97 174 ALA B N 1
ATOM 2365 C CA . ALA B 1 45 ? -31.358 -16.339 -4.467 1.00 14.97 174 ALA B CA 1
ATOM 2366 C C . ALA B 1 45 ? -32.791 -16.810 -4.591 1.00 21.99 174 ALA B C 1
ATOM 2367 O O . ALA B 1 45 ? -33.052 -17.842 -5.217 1.00 18.68 174 ALA B O 1
ATOM 2369 N N . TRP B 1 46 ? -33.709 -16.043 -4.019 1.00 17.41 175 TRP B N 1
ATOM 2370 C CA . TRP B 1 46 ? -35.143 -16.328 -4.053 1.00 16.14 175 TRP B CA 1
ATOM 2371 C C . TRP B 1 46 ? -35.737 -15.346 -5.063 1.00 22.56 175 TRP B C 1
ATOM 2372 O O . TRP B 1 46 ? -35.840 -14.141 -4.798 1.00 16.64 175 TRP B O 1
ATOM 2383 N N . CYS B 1 47 ? -36.041 -15.846 -6.251 1.00 19.14 176 CYS B N 1
ATOM 2384 C CA A CYS B 1 47 ? -36.442 -15.010 -7.369 0.32 21.35 176 CYS B CA 1
ATOM 2385 C CA B CYS B 1 47 ? -36.447 -15.017 -7.377 0.68 21.39 176 CYS B CA 1
ATOM 2386 C C . CYS B 1 47 ? -37.948 -15.128 -7.583 1.00 22.41 176 CYS B C 1
ATOM 2387 O O . CYS B 1 47 ? -38.474 -16.233 -7.732 1.00 19.65 176 CYS B O 1
ATOM 2392 N N . GLU B 1 48 ? -38.637 -13.986 -7.618 1.00 20.86 177 GLU B N 1
ATOM 2393 C CA . GLU B 1 48 ? -40.079 -13.964 -7.863 1.00 24.26 177 GLU B CA 1
ATOM 2394 C C . GLU B 1 48 ? -40.363 -13.393 -9.251 1.00 29.71 177 GLU B C 1
ATOM 2395 O O . GLU B 1 48 ? -39.875 -12.310 -9.587 1.00 23.90 177 GLU B O 1
ATOM 2401 N N . LEU B 1 49 ? -41.129 -14.118 -10.065 1.00 23.62 178 LEU B N 1
ATOM 2402 C CA . LEU B 1 49 ? -41.638 -13.577 -11.329 1.00 35.37 178 LEU B CA 1
ATOM 2403 C C . LEU B 1 49 ? -43.146 -13.437 -11.219 1.00 39.22 178 LEU B C 1
ATOM 2404 O O . LEU B 1 49 ? -43.836 -14.443 -11.043 1.00 37.28 178 LEU B O 1
ATOM 2409 N N . GLN B 1 50 ? -43.662 -12.214 -11.341 1.00 45.42 179 GLN B N 1
ATOM 2410 C CA . GLN B 1 50 ? -45.086 -12.007 -11.083 1.00 48.04 179 GLN B CA 1
ATOM 2411 C C . GLN B 1 50 ? -45.901 -12.291 -12.337 1.00 50.53 179 GLN B C 1
ATOM 2412 O O . GLN B 1 50 ? -45.411 -12.165 -13.465 1.00 51.74 179 GLN B O 1
ATOM 2418 N N . ASP B 1 51 ? -47.139 -12.735 -12.108 1.00 50.24 180 ASP B N 1
ATOM 2419 C CA . ASP B 1 51 ? -48.188 -12.891 -13.113 1.00 56.39 180 ASP B CA 1
ATOM 2420 C C . ASP B 1 51 ? -47.732 -13.628 -14.372 1.00 46.05 180 ASP B C 1
ATOM 2421 O O . ASP B 1 51 ? -47.856 -13.099 -15.478 1.00 57.15 180 ASP B O 1
ATOM 2423 N N . THR B 1 55 ? -52.168 -21.828 -20.264 1.00 86.86 184 THR B N 1
ATOM 2424 C CA . THR B 1 55 ? -50.779 -22.120 -19.938 1.00 87.24 184 THR B CA 1
ATOM 2425 C C . THR B 1 55 ? -50.613 -23.535 -19.393 1.00 89.77 184 THR B C 1
ATOM 2426 O O . THR B 1 55 ? -49.646 -23.820 -18.688 1.00 88.81 184 THR B O 1
ATOM 2430 N N . LYS B 1 56 ? -51.560 -24.420 -19.715 1.00 87.80 185 LYS B N 1
ATOM 2431 C CA . LYS B 1 56 ? -51.440 -25.809 -19.283 1.00 88.56 185 LYS B CA 1
ATOM 2432 C C . LYS B 1 56 ? -50.228 -26.477 -19.922 1.00 90.20 185 LYS B C 1
ATOM 2433 O O . LYS B 1 56 ? -49.477 -27.196 -19.250 1.00 86.43 185 LYS B O 1
ATOM 2435 N N . ALA B 1 57 ? -50.019 -26.247 -21.222 1.00 91.09 186 ALA B N 1
ATOM 2436 C CA . ALA B 1 57 ? -48.837 -26.785 -21.887 1.00 89.71 186 ALA B CA 1
ATOM 2437 C C . ALA B 1 57 ? -47.569 -26.081 -21.428 1.00 89.34 186 ALA B C 1
ATOM 2438 O O . ALA B 1 57 ? -46.510 -26.715 -21.337 1.00 87.44 186 ALA B O 1
ATOM 2440 N N . GLU B 1 58 ? -47.655 -24.776 -21.143 1.00 88.08 187 GLU B N 1
ATOM 2441 C CA . GLU B 1 58 ? -46.495 -24.050 -20.636 1.00 88.25 187 GLU B CA 1
ATOM 2442 C C . GLU B 1 58 ? -46.023 -24.634 -19.310 1.00 83.82 187 GLU B C 1
ATOM 2443 O O . GLU B 1 58 ? -44.817 -24.809 -19.093 1.00 80.29 187 GLU B O 1
ATOM 2449 N N . GLN B 1 59 ? -46.965 -24.955 -18.417 1.00 85.98 188 GLN B N 1
ATOM 2450 C CA . GLN B 1 59 ? -46.613 -25.492 -17.106 1.00 82.23 188 GLN B CA 1
ATOM 2451 C C . GLN B 1 59 ? -45.888 -26.827 -17.223 1.00 78.95 188 GLN B C 1
ATOM 2452 O O . GLN B 1 59 ? -44.893 -27.063 -16.528 1.00 75.74 188 GLN B O 1
ATOM 2458 N N . GLN B 1 60 ? -46.367 -27.711 -18.100 1.00 82.25 189 GLN B N 1
ATOM 2459 C CA . GLN B 1 60 ? -45.777 -29.042 -18.193 1.00 80.68 189 GLN B CA 1
ATOM 2460 C C . GLN B 1 60 ? -44.422 -29.002 -18.889 1.00 78.05 189 GLN B C 1
ATOM 2461 O O . GLN B 1 60 ? -43.489 -29.707 -18.482 1.00 73.97 189 GLN B O 1
ATOM 2467 N N . ARG B 1 61 ? -44.295 -28.197 -19.945 1.00 73.00 190 ARG B N 1
ATOM 2468 C CA . ARG B 1 61 ? -42.985 -27.996 -20.547 1.00 70.47 190 ARG B CA 1
ATOM 2469 C C . ARG B 1 61 ? -41.991 -27.505 -19.502 1.00 68.63 190 ARG B C 1
ATOM 2470 O O . ARG B 1 61 ? -40.943 -28.124 -19.284 1.00 63.18 190 ARG B O 1
ATOM 2472 N N . PHE B 1 62 ? -42.334 -26.413 -18.810 1.00 68.30 191 PHE B N 1
ATOM 2473 C CA . PHE B 1 62 ? -41.407 -25.811 -17.858 1.00 65.72 191 PHE B CA 1
ATOM 2474 C C . PHE B 1 62 ? -41.032 -26.788 -16.754 1.00 61.52 191 PHE B C 1
ATOM 2475 O O . PHE B 1 62 ? -39.858 -26.884 -16.382 1.00 61.79 191 PHE B O 1
ATOM 2483 N N . LYS B 1 63 ? -42.011 -27.527 -16.225 1.00 66.89 192 LYS B N 1
ATOM 2484 C CA . LYS B 1 63 ? -41.730 -28.517 -15.188 1.00 64.31 192 LYS B CA 1
ATOM 2485 C C . LYS B 1 63 ? -40.651 -29.499 -15.638 1.00 64.30 192 LYS B C 1
ATOM 2486 O O . LYS B 1 63 ? -39.708 -29.792 -14.892 1.00 59.87 192 LYS B O 1
ATOM 2492 N N . GLU B 1 64 ? -40.763 -30.008 -16.868 1.00 62.33 193 GLU B N 1
ATOM 2493 C CA . GLU B 1 64 ? -39.756 -30.946 -17.349 1.00 62.49 193 GLU B CA 1
ATOM 2494 C C . GLU B 1 64 ? -38.412 -30.261 -17.565 1.00 55.41 193 GLU B C 1
ATOM 2495 O O . GLU B 1 64 ? -37.363 -30.839 -17.260 1.00 58.70 193 GLU B O 1
ATOM 2501 N N . GLU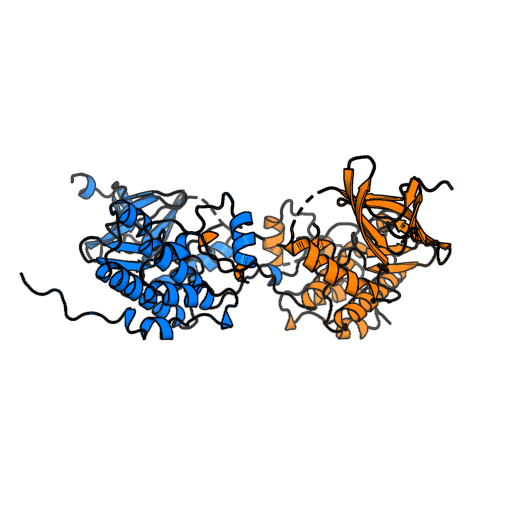 B 1 65 ? -38.419 -29.042 -18.107 1.00 54.67 194 GLU B N 1
ATOM 2502 C CA . GLU B 1 65 ? -37.177 -28.289 -18.230 1.00 52.53 194 GLU B CA 1
ATOM 2503 C C . GLU B 1 65 ? -36.551 -28.065 -16.864 1.00 49.77 194 GLU B C 1
ATOM 2504 O O . GLU B 1 65 ? -35.347 -28.282 -16.673 1.00 51.55 194 GLU B O 1
ATOM 2510 N N . ALA B 1 66 ? -37.370 -27.659 -15.891 1.00 51.41 195 ALA B N 1
ATOM 2511 C CA . ALA B 1 66 ? -36.871 -27.387 -14.548 1.00 46.84 195 ALA B CA 1
ATOM 2512 C C . ALA B 1 66 ? -36.232 -28.622 -13.931 1.00 47.56 195 ALA B C 1
ATOM 2513 O O . ALA B 1 66 ? -35.155 -28.530 -13.327 1.00 42.69 195 ALA B O 1
ATOM 2515 N N . GLU B 1 67 ? -36.872 -29.790 -14.074 1.00 39.69 196 GLU B N 1
ATOM 2516 C CA . GLU B 1 67 ? -36.305 -30.999 -13.488 1.00 46.18 196 GLU B CA 1
ATOM 2517 C C . GLU B 1 67 ? -34.949 -31.309 -14.091 1.00 44.11 196 GLU B C 1
ATOM 2518 O O . GLU B 1 67 ? -34.072 -31.850 -13.411 1.00 41.71 196 GLU B O 1
ATOM 2524 N N . MET B 1 68 ? -34.769 -30.983 -15.368 1.00 42.85 197 MET B N 1
ATOM 2525 C CA . MET B 1 68 ? -33.473 -31.161 -16.004 1.00 47.47 197 MET B CA 1
ATOM 2526 C C . MET B 1 68 ? -32.450 -30.159 -15.473 1.00 39.89 197 MET B C 1
ATOM 2527 O O . MET B 1 68 ? -31.294 -30.524 -15.225 1.00 42.96 197 MET B O 1
ATOM 2532 N N . LEU B 1 69 ? -32.855 -28.898 -15.266 1.00 38.33 198 LEU B N 1
ATOM 2533 C CA . LEU B 1 69 ? -31.900 -27.915 -14.749 1.00 39.99 198 LEU B CA 1
ATOM 2534 C C . LEU B 1 69 ? -31.341 -28.330 -13.396 1.00 36.17 198 LEU B C 1
ATOM 2535 O O . LEU B 1 69 ? -30.169 -28.060 -13.100 1.00 35.49 198 LEU B O 1
ATOM 2540 N N . LYS B 1 70 ? -32.154 -28.996 -12.570 1.00 34.39 199 LYS B N 1
ATOM 2541 C CA . LYS B 1 70 ? -31.721 -29.379 -11.231 1.00 34.35 199 LYS B CA 1
ATOM 2542 C C . LYS B 1 70 ? -30.494 -30.277 -11.244 1.00 41.23 199 LYS B C 1
ATOM 2543 O O . LYS B 1 70 ? -29.769 -30.332 -10.247 1.00 43.53 199 LYS B O 1
ATOM 2549 N N . GLY B 1 71 ? -30.248 -30.990 -12.336 1.00 41.39 200 GLY B N 1
ATOM 2550 C CA . GLY B 1 71 ? -29.107 -31.880 -12.371 1.00 42.67 200 GLY B CA 1
ATOM 2551 C C . GLY B 1 71 ? -27.825 -31.219 -12.830 1.00 44.97 200 GLY B C 1
ATOM 2552 O O . GLY B 1 71 ? -26.738 -31.747 -12.571 1.00 48.58 200 GLY B O 1
ATOM 2553 N N . LEU B 1 72 ? -27.933 -30.065 -13.497 1.00 40.03 201 LEU B N 1
ATOM 2554 C CA . LEU B 1 72 ? -26.759 -29.387 -14.054 1.00 43.59 201 LEU B CA 1
ATOM 2555 C C . LEU B 1 72 ? -25.891 -28.821 -12.937 1.00 44.56 201 LEU B C 1
ATOM 2556 O O . LEU B 1 72 ? -26.279 -27.861 -12.263 1.00 51.72 201 LEU B O 1
ATOM 2561 N N . GLN B 1 73 ? -24.700 -29.381 -12.768 1.00 44.17 202 GLN B N 1
ATOM 2562 C CA . GLN B 1 73 ? -23.729 -28.917 -11.785 1.00 34.81 202 GLN B CA 1
ATOM 2563 C C . GLN B 1 73 ? -22.422 -28.606 -12.517 1.00 43.82 202 GLN B C 1
ATOM 2564 O O . GLN B 1 73 ? -21.634 -29.513 -12.806 1.00 44.07 202 GLN B O 1
ATOM 2566 N N . HIS B 1 74 ? -22.193 -27.332 -12.837 1.00 35.63 203 HIS B N 1
ATOM 2567 C CA . HIS B 1 74 ? -20.927 -26.913 -13.421 1.00 34.04 203 HIS B CA 1
ATOM 2568 C C . HIS B 1 74 ? -20.476 -25.606 -12.779 1.00 34.63 203 HIS B C 1
ATOM 2569 O O . HIS B 1 74 ? -21.311 -24.739 -12.471 1.00 32.15 203 HIS B O 1
ATOM 2576 N N . PRO B 1 75 ? -19.171 -25.432 -12.573 1.00 37.17 204 PRO B N 1
ATOM 2577 C CA . PRO B 1 75 ? -18.694 -24.204 -11.914 1.00 30.56 204 PRO B CA 1
ATOM 2578 C C . PRO B 1 75 ? -19.052 -22.909 -12.646 1.00 28.87 204 PRO B C 1
ATOM 2579 O O . PRO B 1 75 ? -18.981 -21.842 -12.028 1.00 28.24 204 PRO B O 1
ATOM 2583 N N . ASN B 1 76 ? -19.460 -22.957 -13.920 1.00 25.85 205 ASN B N 1
ATOM 2584 C CA . ASN B 1 76 ? -19.756 -21.754 -14.691 1.00 25.45 205 ASN B CA 1
ATOM 2585 C C . ASN B 1 76 ? -21.213 -21.709 -15.146 1.00 22.44 205 ASN B C 1
ATOM 2586 O O . ASN B 1 76 ? -21.542 -21.045 -16.128 1.00 25.60 205 ASN B O 1
ATOM 2591 N N . ILE B 1 77 ? -22.094 -22.383 -14.409 1.00 24.56 206 ILE B N 1
ATOM 2592 C CA . ILE B 1 77 ? -23.534 -22.350 -14.630 1.00 22.72 206 ILE B CA 1
ATOM 2593 C C . ILE B 1 77 ? -24.191 -22.065 -13.286 1.00 22.23 206 ILE B C 1
ATOM 2594 O O . ILE B 1 77 ? -23.900 -22.741 -12.291 1.00 24.45 206 ILE B O 1
ATOM 2599 N N . VAL B 1 78 ? -25.044 -21.046 -13.246 1.00 21.01 207 VAL B N 1
ATOM 2600 C CA . VAL B 1 78 ? -25.741 -20.711 -12.006 1.00 24.58 207 VAL B CA 1
ATOM 2601 C C . VAL B 1 78 ? -26.586 -21.912 -11.596 1.00 25.50 207 VAL B C 1
ATOM 2602 O O . VAL B 1 78 ? -27.429 -22.378 -12.368 1.00 21.22 207 VAL B O 1
ATOM 2606 N N . ARG B 1 79 ? -26.378 -22.416 -10.385 1.00 22.87 208 ARG B N 1
ATOM 2607 C CA . ARG B 1 79 ? -27.128 -23.591 -9.957 1.00 25.84 208 ARG B CA 1
ATOM 2608 C C . ARG B 1 79 ? -28.615 -23.269 -9.804 1.00 27.70 208 ARG B C 1
ATOM 2609 O O . ARG B 1 79 ? -28.986 -22.229 -9.256 1.00 22.37 208 ARG B O 1
ATOM 2617 N N . PHE B 1 80 ? -29.456 -24.186 -10.281 1.00 27.44 209 PHE B N 1
ATOM 2618 C CA . PHE B 1 80 ? -30.909 -24.121 -10.164 1.00 24.17 209 PHE B CA 1
ATOM 2619 C C . PHE B 1 80 ? -31.362 -25.102 -9.084 1.00 26.69 209 PHE B C 1
ATOM 2620 O O . PHE B 1 80 ? -31.061 -26.295 -9.174 1.00 27.45 209 PHE B O 1
ATOM 2628 N N . TYR B 1 81 ? -32.055 -24.607 -8.050 1.00 21.06 210 TYR B N 1
ATOM 2629 C CA . TYR B 1 81 ? -32.495 -25.510 -6.988 1.00 23.61 210 TYR B CA 1
ATOM 2630 C C . TYR B 1 81 ? -33.930 -25.998 -7.187 1.00 28.38 210 TYR B C 1
ATOM 2631 O O . TYR B 1 81 ? -34.178 -27.208 -7.134 1.00 26.30 210 TYR B O 1
ATOM 2640 N N . ASP B 1 82 ? -34.885 -25.085 -7.396 1.00 17.98 211 ASP B N 1
ATOM 2641 C CA . ASP B 1 82 ? -36.288 -25.493 -7.466 1.00 20.94 211 ASP B CA 1
ATOM 2642 C C . ASP B 1 82 ? -37.138 -24.289 -7.848 1.00 30.10 211 ASP B C 1
ATOM 2643 O O . ASP B 1 82 ? -36.687 -23.142 -7.798 1.00 21.22 211 ASP B O 1
ATOM 2648 N N . SER B 1 83 ? -38.384 -24.575 -8.213 1.00 19.92 212 SER B N 1
ATOM 2649 C CA . SER B 1 83 ? -39.367 -23.558 -8.555 1.00 30.46 212 SER B CA 1
ATOM 2650 C C . SER B 1 83 ? -40.755 -24.059 -8.184 1.00 32.62 212 SER B C 1
ATOM 2651 O O . SER B 1 83 ? -40.990 -25.268 -8.077 1.00 28.75 212 SER B O 1
ATOM 2654 N N . TRP B 1 84 ? -41.675 -23.116 -7.984 1.00 27.55 213 TRP B N 1
ATOM 2655 C CA . TRP B 1 84 ? -43.061 -23.451 -7.659 1.00 33.16 213 TRP B CA 1
ATOM 2656 C C . TRP B 1 84 ? -43.913 -22.212 -7.859 1.00 35.92 213 TRP B C 1
ATOM 2657 O O . TRP B 1 84 ? -43.399 -21.092 -7.922 1.00 31.24 213 TRP B O 1
ATOM 2668 N N . GLU B 1 85 ? -45.226 -22.428 -7.951 1.00 34.85 214 GLU B N 1
ATOM 2669 C CA . GLU B 1 85 ? -46.199 -21.349 -8.078 1.00 37.42 214 GLU B CA 1
ATOM 2670 C C . GLU B 1 85 ? -46.742 -20.960 -6.706 1.00 39.00 214 GLU B C 1
ATOM 2671 O O . GLU B 1 85 ? -46.814 -21.776 -5.784 1.00 37.35 214 GLU B O 1
ATOM 2677 N N . SER B 1 86 ? -47.101 -19.693 -6.558 1.00 42.86 215 SER B N 1
ATOM 2678 C CA . SER B 1 86 ? -47.491 -19.227 -5.242 1.00 43.08 215 SER B CA 1
ATOM 2679 C C . SER B 1 86 ? -48.306 -17.943 -5.357 1.00 57.29 215 SER B C 1
ATOM 2680 O O . SER B 1 86 ? -48.403 -17.327 -6.424 1.00 54.26 215 SER B O 1
ATOM 2683 N N . ILE B 1 87 ? -48.925 -17.578 -4.233 1.00 56.54 216 ILE B N 1
ATOM 2684 C CA . ILE B 1 87 ? -49.517 -16.264 -4.003 1.00 53.98 216 ILE B CA 1
ATOM 2685 C C . ILE B 1 87 ? -48.745 -15.643 -2.842 1.00 54.96 216 ILE B C 1
ATOM 2686 O O . ILE B 1 87 ? -48.877 -16.087 -1.694 1.00 58.68 216 ILE B O 1
ATOM 2691 N N . LEU B 1 88 ? -47.926 -14.638 -3.132 1.00 61.05 217 LEU B N 1
ATOM 2692 C CA . LEU B 1 88 ? -47.178 -13.910 -2.111 1.00 60.48 217 LEU B CA 1
ATOM 2693 C C . LEU B 1 88 ? -47.778 -12.520 -1.977 1.00 64.00 217 LEU B C 1
ATOM 2694 O O . LEU B 1 88 ? -47.865 -11.787 -2.971 1.00 64.15 217 LEU B O 1
ATOM 2699 N N . LYS B 1 89 ? -48.178 -12.159 -0.755 1.00 67.14 218 LYS B N 1
ATOM 2700 C CA . LYS B 1 89 ? -48.739 -10.839 -0.463 1.00 66.87 218 LYS B CA 1
ATOM 2701 C C . LYS B 1 89 ? -49.850 -10.480 -1.454 1.00 63.86 218 LYS B C 1
ATOM 2702 O O . LYS B 1 89 ? -49.897 -9.378 -2.008 1.00 64.54 218 LYS B O 1
ATOM 2704 N N . GLY B 1 90 ? -50.739 -11.446 -1.697 1.00 58.72 219 GLY B N 1
ATOM 2705 C CA . GLY B 1 90 ? -51.870 -11.251 -2.584 1.00 58.74 219 GLY B CA 1
ATOM 2706 C C . GLY B 1 90 ? -51.553 -11.208 -4.063 1.00 63.28 219 GLY B C 1
ATOM 2707 O O . GLY B 1 90 ? -52.461 -10.934 -4.863 1.00 56.83 219 GLY B O 1
ATOM 2708 N N . LYS B 1 91 ? -50.303 -11.468 -4.454 1.00 61.83 220 LYS B N 1
ATOM 2709 C CA . LYS B 1 91 ? -49.877 -11.495 -5.849 1.00 54.19 220 LYS B CA 1
ATOM 2710 C C . LYS B 1 91 ? -49.505 -12.921 -6.256 1.00 55.42 220 LYS B C 1
ATOM 2711 O O . LYS B 1 91 ? -48.858 -13.645 -5.487 1.00 53.32 220 LYS B O 1
ATOM 2717 N N . LYS B 1 92 ? -49.913 -13.317 -7.467 1.00 49.82 221 LYS B N 1
ATOM 2718 C CA . LYS B 1 92 ? -49.613 -14.635 -8.020 1.00 52.21 221 LYS B CA 1
ATOM 2719 C C . LYS B 1 92 ? -48.250 -14.616 -8.708 1.00 59.88 221 LYS B C 1
ATOM 2720 O O . LYS B 1 92 ? -47.985 -13.747 -9.550 1.00 54.44 221 LYS B O 1
ATOM 2722 N N . CYS B 1 93 ? -47.389 -15.578 -8.375 1.00 51.99 222 CYS B N 1
ATOM 2723 C CA . CYS B 1 93 ? -46.088 -15.553 -9.028 1.00 48.23 222 CYS B CA 1
ATOM 2724 C C . CYS B 1 93 ? -45.437 -16.928 -9.044 1.00 44.02 222 CYS B C 1
ATOM 2725 O O . CYS B 1 93 ? -45.869 -17.866 -8.369 1.00 41.05 222 CYS B O 1
ATOM 2728 N N . ILE B 1 94 ? -44.414 -17.027 -9.877 1.00 37.89 223 ILE B N 1
ATOM 2729 C CA . ILE B 1 94 ? -43.494 -18.152 -9.887 1.00 37.01 223 ILE B CA 1
ATOM 2730 C C . ILE B 1 94 ? -42.307 -17.774 -9.016 1.00 31.65 223 ILE B C 1
ATOM 2731 O O . ILE B 1 94 ? -41.786 -16.662 -9.120 1.00 25.37 223 ILE B O 1
ATOM 2736 N N . VAL B 1 95 ? -41.903 -18.671 -8.127 1.00 21.91 224 VAL B N 1
ATOM 2737 C CA . VAL B 1 95 ? -40.674 -18.502 -7.362 1.00 22.46 224 VAL B CA 1
ATOM 2738 C C . VAL B 1 95 ? -39.654 -19.495 -7.903 1.00 22.99 224 VAL B C 1
ATOM 2739 O O . VAL B 1 95 ? -39.973 -20.668 -8.115 1.00 21.15 224 VAL B O 1
ATOM 2743 N N . LEU B 1 96 ? -38.452 -19.019 -8.161 1.00 21.30 225 LEU B N 1
ATOM 2744 C CA . LEU B 1 96 ? -37.332 -19.856 -8.574 1.00 20.89 225 LEU B CA 1
ATOM 2745 C C . LEU B 1 96 ? -36.204 -19.669 -7.573 1.00 24.91 225 LEU B C 1
ATOM 2746 O O . LEU B 1 96 ? -35.814 -18.528 -7.281 1.00 23.01 225 LEU B O 1
ATOM 2751 N N . VAL B 1 97 ? -35.663 -20.768 -7.064 1.00 19.45 226 VAL B N 1
ATOM 2752 C CA . VAL B 1 97 ? -34.536 -20.698 -6.143 1.00 18.93 226 VAL B CA 1
ATOM 2753 C C . VAL B 1 97 ? -33.277 -21.086 -6.908 1.00 23.21 226 VAL B C 1
ATOM 2754 O O . VAL B 1 97 ? -33.224 -22.143 -7.548 1.00 17.81 226 VAL B O 1
ATOM 2758 N N . THR B 1 98 ? -32.277 -20.213 -6.884 1.00 17.18 227 THR B N 1
ATOM 2759 C CA . THR B 1 98 ? -31.026 -20.474 -7.585 1.00 20.02 227 THR B CA 1
ATOM 2760 C C . THR B 1 98 ? -29.855 -20.100 -6.675 1.00 20.64 227 THR B C 1
ATOM 2761 O O . THR B 1 98 ? -30.020 -19.518 -5.601 1.00 19.64 227 THR B O 1
ATOM 2765 N N . GLU B 1 99 ? -28.655 -20.448 -7.125 1.00 18.69 228 GLU B N 1
ATOM 2766 C CA . GLU B 1 99 ? -27.438 -19.986 -6.486 1.00 19.79 228 GLU B CA 1
ATOM 2767 C C . GLU B 1 99 ? -27.419 -18.455 -6.438 1.00 21.76 228 GLU B C 1
ATOM 2768 O O . GLU B 1 99 ? -27.853 -17.789 -7.378 1.00 19.41 228 GLU B O 1
ATOM 2774 N N . LEU B 1 100 ? -26.894 -17.900 -5.353 1.00 17.60 229 LEU B N 1
ATOM 2775 C CA . LEU B 1 100 ? -26.879 -16.452 -5.151 1.00 19.06 229 LEU B CA 1
ATOM 2776 C C . LEU B 1 100 ? -25.576 -15.919 -5.719 1.00 22.58 229 LEU B C 1
ATOM 2777 O O . LEU B 1 100 ? -24.500 -16.327 -5.271 1.00 21.55 229 LEU B O 1
ATOM 2782 N N . MET B 1 101 ? -25.669 -15.050 -6.734 1.00 19.33 230 MET B N 1
ATOM 2783 C CA . MET B 1 101 ? -24.489 -14.447 -7.358 1.00 22.69 230 MET B CA 1
ATOM 2784 C C . MET B 1 101 ? -24.376 -13.024 -6.798 1.00 21.63 230 MET B C 1
ATOM 2785 O O . MET B 1 101 ? -25.120 -12.132 -7.208 1.00 21.71 230 MET B O 1
ATOM 2790 N N . THR B 1 102 ? -23.441 -12.813 -5.862 1.00 22.02 231 THR B N 1
ATOM 2791 C CA . THR B 1 102 ? -23.518 -11.646 -4.969 1.00 25.00 231 THR B CA 1
ATOM 2792 C C . THR B 1 102 ? -23.357 -10.307 -5.683 1.00 26.50 231 THR B C 1
ATOM 2793 O O . THR B 1 102 ? -23.844 -9.296 -5.173 1.00 29.54 231 THR B O 1
ATOM 2797 N N . SER B 1 103 ? -22.695 -10.263 -6.838 1.00 23.06 232 SER B N 1
ATOM 2798 C CA . SER B 1 103 ? -22.487 -9.005 -7.553 1.00 22.13 232 SER B CA 1
ATOM 2799 C C . SER B 1 103 ? -23.498 -8.762 -8.669 1.00 23.65 232 SER B C 1
ATOM 2800 O O . SER B 1 103 ? -23.390 -7.748 -9.368 1.00 28.98 232 SER B O 1
ATOM 2803 N N . GLY B 1 104 ? -24.471 -9.658 -8.869 1.00 20.77 233 GLY B N 1
ATOM 2804 C CA . GLY B 1 104 ? -25.437 -9.454 -9.933 1.00 25.16 233 GLY B CA 1
ATOM 2805 C C . GLY B 1 104 ? -24.870 -9.818 -11.298 1.00 25.11 233 GLY B C 1
ATOM 2806 O O . GLY B 1 104 ? -24.048 -10.724 -11.437 1.00 24.45 233 GLY B O 1
ATOM 2807 N N . THR B 1 105 ? -25.309 -9.091 -12.318 1.00 25.03 234 THR B N 1
ATOM 2808 C CA . THR B 1 105 ? -24.956 -9.452 -13.683 1.00 27.64 234 THR B CA 1
ATOM 2809 C C . THR B 1 105 ? -23.623 -8.828 -14.077 1.00 27.32 234 THR B C 1
ATOM 2810 O O . THR B 1 105 ? -23.190 -7.830 -13.502 1.00 28.15 234 THR B O 1
ATOM 2814 N N . LEU B 1 106 ? -22.979 -9.438 -15.079 1.00 28.13 235 LEU B N 1
ATOM 2815 C CA . LEU B 1 106 ? -21.770 -8.851 -15.654 1.00 31.31 235 LEU B CA 1
ATOM 2816 C C . LEU B 1 106 ? -22.031 -7.437 -16.140 1.00 29.93 235 LEU B C 1
ATOM 2817 O O . LEU B 1 106 ? -21.222 -6.533 -15.901 1.00 29.86 235 LEU B O 1
ATOM 2822 N N . LYS B 1 107 ? -23.179 -7.215 -16.782 1.00 29.73 236 LYS B N 1
ATOM 2823 C CA . LYS B 1 107 ? -23.549 -5.870 -17.214 1.00 30.26 236 LYS B CA 1
ATOM 2824 C C . LYS B 1 107 ? -23.511 -4.877 -16.053 1.00 35.28 236 LYS B C 1
ATOM 2825 O O . LYS B 1 107 ? -22.969 -3.775 -16.181 1.00 33.41 236 LYS B O 1
ATOM 2827 N N . THR B 1 108 ? -24.114 -5.242 -14.914 1.00 32.19 237 THR B N 1
ATOM 2828 C CA . THR B 1 108 ? -24.079 -4.366 -13.743 1.00 34.54 237 THR B CA 1
ATOM 2829 C C . THR B 1 108 ? -22.646 -4.164 -13.247 1.00 32.73 237 THR B C 1
ATOM 2830 O O . THR B 1 108 ? -22.216 -3.034 -12.987 1.00 38.35 237 THR B O 1
ATOM 2834 N N . TYR B 1 109 ? -21.893 -5.255 -13.103 1.00 29.90 238 TYR B N 1
ATOM 2835 C CA . TYR B 1 109 ? -20.524 -5.156 -12.592 1.00 30.22 238 TYR B CA 1
ATOM 2836 C C . TYR B 1 109 ? -19.662 -4.255 -13.468 1.00 35.70 238 TYR B C 1
ATOM 2837 O O . TYR B 1 109 ? -18.911 -3.415 -12.957 1.00 34.71 238 TYR B O 1
ATOM 2846 N N . LEU B 1 110 ? -19.762 -4.424 -14.793 1.00 38.74 239 LEU B N 1
ATOM 2847 C CA . LEU B 1 110 ? -18.978 -3.636 -15.747 1.00 38.93 239 LEU B CA 1
ATOM 2848 C C . LEU B 1 110 ? -19.160 -2.136 -15.557 1.00 38.77 239 LEU B C 1
ATOM 2849 O O . LEU B 1 110 ? -18.223 -1.364 -15.802 1.00 43.69 239 LEU B O 1
ATOM 2854 N N . LYS B 1 111 ? -20.343 -1.704 -15.110 1.00 43.62 240 LYS B N 1
ATOM 2855 C CA . LYS B 1 111 ? -20.596 -0.282 -14.894 1.00 39.20 240 LYS B CA 1
ATOM 2856 C C . LYS B 1 111 ? -19.642 0.340 -13.892 1.00 41.36 240 LYS B C 1
ATOM 2857 O O . LYS B 1 111 ? -19.534 1.570 -13.837 1.00 46.10 240 LYS B O 1
ATOM 2863 N N . ARG B 1 112 ? -18.949 -0.470 -13.100 1.00 41.01 241 ARG B N 1
ATOM 2864 C CA . ARG B 1 112 ? -18.077 0.021 -12.044 1.00 48.66 241 ARG B CA 1
ATOM 2865 C C . ARG B 1 112 ? -16.643 0.238 -12.518 1.00 52.33 241 ARG B C 1
ATOM 2866 O O . ARG B 1 112 ? -15.744 0.409 -11.686 1.00 53.33 241 ARG B O 1
ATOM 2874 N N . PHE B 1 113 ? -16.406 0.232 -13.828 1.00 46.44 242 PHE B N 1
ATOM 2875 C CA . PHE B 1 113 ? -15.050 0.321 -14.353 1.00 50.12 242 PHE B CA 1
ATOM 2876 C C . PHE B 1 113 ? -15.067 1.083 -15.664 1.00 49.94 242 PHE B C 1
ATOM 2877 O O . PHE B 1 113 ? -15.978 0.911 -16.476 1.00 47.73 242 PHE B O 1
ATOM 2885 N N . LYS B 1 114 ? -14.034 1.891 -15.882 1.00 57.87 243 LYS B N 1
ATOM 2886 C CA . LYS B 1 114 ? -14.004 2.754 -17.054 1.00 59.35 243 LYS B CA 1
ATOM 2887 C C . LYS B 1 114 ? -13.393 2.074 -18.272 1.00 52.80 243 LYS B C 1
ATOM 2888 O O . LYS B 1 114 ? -13.858 2.299 -19.391 1.00 56.57 243 LYS B O 1
ATOM 2894 N N . VAL B 1 115 ? -12.365 1.246 -18.089 1.00 54.87 244 VAL B N 1
ATOM 2895 C CA . VAL B 1 115 ? -11.697 0.576 -19.201 1.00 55.35 244 VAL B CA 1
ATOM 2896 C C . VAL B 1 115 ? -11.483 -0.891 -18.860 1.00 55.44 244 VAL B C 1
ATOM 2897 O O . VAL B 1 115 ? -11.033 -1.228 -17.758 1.00 51.86 244 VAL B O 1
ATOM 2901 N N . MET B 1 116 ? -11.768 -1.751 -19.838 1.00 51.89 245 MET B N 1
ATOM 2902 C CA . MET B 1 116 ? -11.645 -3.196 -19.695 1.00 52.79 245 MET B CA 1
ATOM 2903 C C . MET B 1 116 ? -10.185 -3.610 -19.530 1.00 49.78 245 MET B C 1
ATOM 2904 O O . MET B 1 116 ? -9.322 -3.189 -20.303 1.00 54.14 245 MET B O 1
ATOM 2909 N N . LYS B 1 117 ? -9.903 -4.430 -18.509 1.00 44.63 246 LYS B N 1
ATOM 2910 C CA . LYS B 1 117 ? -8.532 -4.926 -18.472 1.00 45.52 246 LYS B CA 1
ATOM 2911 C C . LYS B 1 117 ? -8.420 -6.223 -19.273 1.00 45.47 246 LYS B C 1
ATOM 2912 O O . LYS B 1 117 ? -9.282 -7.101 -19.156 1.00 41.75 246 LYS B O 1
ATOM 2918 N N . PRO B 1 118 ? -7.361 -6.369 -20.080 1.00 41.23 247 PRO B N 1
ATOM 2919 C CA . PRO B 1 118 ? -7.234 -7.582 -20.911 1.00 46.38 247 PRO B CA 1
ATOM 2920 C C . PRO B 1 118 ? -7.264 -8.886 -20.131 1.00 38.12 247 PRO B C 1
ATOM 2921 O O . PRO B 1 118 ? -7.862 -9.855 -20.612 1.00 34.95 247 PRO B O 1
ATOM 2925 N N . LYS B 1 119 ? -6.623 -8.948 -18.955 1.00 30.92 248 LYS B N 1
ATOM 2926 C CA . LYS B 1 119 ? -6.551 -10.205 -18.214 1.00 35.17 248 LYS B CA 1
ATOM 2927 C C . LYS B 1 119 ? -7.893 -10.554 -17.571 1.00 34.00 248 LYS B C 1
ATOM 2928 O O . LYS B 1 119 ? -8.235 -11.736 -17.456 1.00 33.83 248 LYS B O 1
ATOM 2934 N N . VAL B 1 120 ? -8.670 -9.550 -17.175 1.00 27.53 249 VAL B N 1
ATOM 2935 C CA . VAL B 1 120 ? -10.027 -9.810 -16.686 1.00 33.47 249 VAL B CA 1
ATOM 2936 C C . VAL B 1 120 ? -10.918 -10.326 -17.819 1.00 35.00 249 VAL B C 1
ATOM 2937 O O . VAL B 1 120 ? -11.576 -11.364 -17.689 1.00 31.93 249 VAL B O 1
ATOM 2941 N N . LEU B 1 121 ? -10.945 -9.613 -18.948 1.00 34.23 250 LEU B N 1
ATOM 2942 C CA . LEU B 1 121 ? -11.707 -10.065 -20.109 1.00 34.20 250 LEU B CA 1
ATOM 2943 C C . LEU B 1 121 ? -11.363 -11.506 -20.472 1.00 36.74 250 LEU B C 1
ATOM 2944 O O . LEU B 1 121 ? -12.252 -12.330 -20.717 1.00 30.04 250 LEU B O 1
ATOM 2949 N N . ARG B 1 122 ? -10.068 -11.835 -20.489 1.00 37.55 251 ARG B N 1
ATOM 2950 C CA . ARG B 1 122 ? -9.656 -13.215 -20.729 1.00 34.29 251 ARG B CA 1
ATOM 2951 C C . ARG B 1 122 ? -10.281 -14.162 -19.717 1.00 32.31 251 ARG B C 1
ATOM 2952 O O . ARG B 1 122 ? -10.788 -15.227 -20.083 1.00 30.84 251 ARG B O 1
ATOM 2960 N N . SER B 1 123 ? -10.241 -13.800 -18.432 1.00 27.77 252 SER B N 1
ATOM 2961 C CA . SER B 1 123 ? -10.753 -14.702 -17.402 1.00 31.41 252 SER B CA 1
ATOM 2962 C C . SER B 1 123 ? -12.259 -14.902 -17.538 1.00 26.46 252 SER B C 1
ATOM 2963 O O . SER B 1 123 ? -12.764 -16.028 -17.441 1.00 31.43 252 SER B O 1
ATOM 2966 N N . TRP B 1 124 ? -12.987 -13.810 -17.752 1.00 25.19 253 TRP B N 1
ATOM 2967 C CA . TRP B 1 124 ? -14.436 -13.881 -17.813 1.00 28.44 253 TRP B CA 1
ATOM 2968 C C . TRP B 1 124 ? -14.901 -14.705 -19.009 1.00 32.22 253 TRP B C 1
ATOM 2969 O O . TRP B 1 124 ? -15.810 -15.530 -18.881 1.00 26.86 253 TRP B O 1
ATOM 2980 N N . CYS B 1 125 ? -14.290 -14.494 -20.185 1.00 29.01 254 CYS B N 1
ATOM 2981 C CA . CYS B 1 125 ? -14.750 -15.182 -21.395 1.00 32.85 254 CYS B CA 1
ATOM 2982 C C . CYS B 1 125 ? -14.380 -16.654 -21.383 1.00 32.54 254 CYS B C 1
ATOM 2983 O O . CYS B 1 125 ? -15.137 -17.490 -21.886 1.00 33.97 254 CYS B O 1
ATOM 2986 N N . ARG B 1 126 ? -13.219 -16.999 -20.826 1.00 28.65 255 ARG B N 1
ATOM 2987 C CA . ARG B 1 126 ? -12.898 -18.415 -20.684 1.00 35.49 255 ARG B CA 1
ATOM 2988 C C . ARG B 1 126 ? -13.913 -19.117 -19.789 1.00 37.60 255 ARG B C 1
ATOM 2989 O O . ARG B 1 126 ? -14.329 -20.253 -20.058 1.00 33.50 255 ARG B O 1
ATOM 2997 N N . GLN B 1 127 ? -14.323 -18.460 -18.710 1.00 31.71 256 GLN B N 1
ATOM 2998 C CA . GLN B 1 127 ? -15.325 -19.074 -17.855 1.00 31.41 256 GLN B CA 1
ATOM 2999 C C . GLN B 1 127 ? -16.651 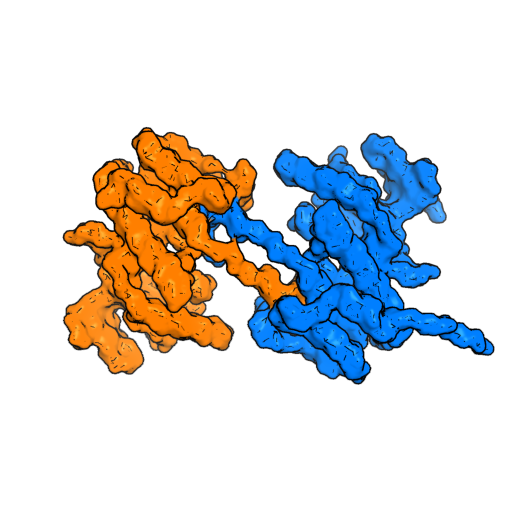-19.243 -18.601 1.00 23.36 256 GLN B C 1
ATOM 3000 O O . GLN B 1 127 ? -17.308 -20.289 -18.491 1.00 27.01 256 GLN B O 1
ATOM 3006 N N . ILE B 1 128 ? -17.054 -18.238 -19.375 1.00 26.97 257 ILE B N 1
ATOM 3007 C CA . ILE B 1 128 ? -18.280 -18.368 -20.160 1.00 29.33 257 ILE B CA 1
ATOM 3008 C C . ILE B 1 128 ? -18.152 -19.522 -21.150 1.00 34.88 257 ILE B C 1
ATOM 3009 O O . ILE B 1 128 ? -19.031 -20.393 -21.237 1.00 34.02 257 ILE B O 1
ATOM 3014 N N . LEU B 1 129 ? -17.024 -19.577 -21.875 1.00 38.09 258 LEU B N 1
ATOM 3015 C CA . LEU B 1 129 ? -16.806 -20.659 -22.832 1.00 32.91 258 LEU B CA 1
ATOM 3016 C C . LEU B 1 129 ? -16.946 -22.017 -22.187 1.00 32.72 258 LEU B C 1
ATOM 3017 O O . LEU B 1 129 ? -17.598 -22.910 -22.741 1.00 39.68 258 LEU B O 1
ATOM 3022 N N . LYS B 1 130 ? -16.334 -22.204 -21.016 1.00 34.74 259 LYS B N 1
ATOM 3023 C CA . LYS B 1 130 ? -16.441 -23.491 -20.344 1.00 32.23 259 LYS B CA 1
ATOM 3024 C C . LYS B 1 130 ? -17.883 -23.786 -19.937 1.00 34.24 259 LYS B C 1
ATOM 3025 O O . LYS B 1 130 ? -18.312 -24.944 -19.963 1.00 36.77 259 LYS B O 1
ATOM 3027 N N . GLY B 1 131 ? -18.659 -22.757 -19.591 1.00 35.14 260 GLY B N 1
ATOM 3028 C CA . GLY B 1 131 ? -20.080 -22.980 -19.354 1.00 30.16 260 GLY B CA 1
ATOM 3029 C C . GLY B 1 131 ? -20.835 -23.350 -20.621 1.00 30.80 260 GLY B C 1
ATOM 3030 O O . GLY B 1 131 ? -21.631 -24.292 -20.626 1.00 34.53 260 GLY B O 1
ATOM 3031 N N . LEU B 1 132 ? -20.619 -22.601 -21.708 1.00 33.95 261 LEU B N 1
ATOM 3032 C CA . LEU B 1 132 ? -21.240 -22.960 -22.984 1.00 38.29 261 LEU B CA 1
ATOM 3033 C C . LEU B 1 132 ? -20.897 -24.395 -23.374 1.00 40.35 261 LEU B C 1
ATOM 3034 O O . LEU B 1 132 ? -21.775 -25.177 -23.758 1.00 42.52 261 LEU B O 1
ATOM 3039 N N . GLN B 1 133 ? -19.623 -24.766 -23.241 1.00 38.45 262 GLN B N 1
ATOM 3040 C CA . GLN B 1 133 ? -19.196 -26.122 -23.564 1.00 41.56 262 GLN B CA 1
ATOM 3041 C C . GLN B 1 133 ? -19.962 -27.158 -22.751 1.00 47.59 262 GLN B C 1
ATOM 3042 O O . GLN B 1 133 ? -20.455 -28.152 -23.298 1.00 47.10 262 GLN B O 1
ATOM 3048 N N . PHE B 1 134 ? -20.049 -26.957 -21.433 1.00 43.00 263 PHE B N 1
ATOM 3049 C CA . PHE B 1 134 ? -20.767 -27.908 -20.587 1.00 40.39 263 PHE B CA 1
ATOM 3050 C C . PHE B 1 134 ? -22.220 -28.052 -21.019 1.00 40.40 263 PHE B C 1
ATOM 3051 O O . PHE B 1 134 ? -22.756 -29.167 -21.051 1.00 42.04 263 PHE B O 1
ATOM 3059 N N . LEU B 1 135 ? -22.876 -26.931 -21.329 1.00 37.95 264 LEU B N 1
ATOM 3060 C CA . LEU B 1 135 ? -24.260 -26.971 -21.772 1.00 39.60 264 LEU B CA 1
ATOM 3061 C C . LEU B 1 135 ? -24.388 -27.734 -23.085 1.00 48.63 264 LEU B C 1
ATOM 3062 O O . LEU B 1 135 ? -25.195 -28.664 -23.200 1.00 45.21 264 LEU B O 1
ATOM 3067 N N . HIS B 1 136 ? -23.589 -27.354 -24.089 1.00 46.90 265 HIS B N 1
ATOM 3068 C CA . HIS B 1 136 ? -23.720 -27.930 -25.425 1.00 46.81 265 HIS B CA 1
ATOM 3069 C C . HIS B 1 136 ? -23.407 -29.416 -25.462 1.00 49.96 265 HIS B C 1
ATOM 3070 O O . HIS B 1 136 ? -23.660 -30.056 -26.487 1.00 65.18 265 HIS B O 1
ATOM 3077 N N . THR B 1 137 ? -22.876 -29.981 -24.381 1.00 48.13 266 THR B N 1
ATOM 3078 C CA . THR B 1 137 ? -22.482 -31.381 -24.331 1.00 47.68 266 THR B CA 1
ATOM 3079 C C . THR B 1 137 ? -23.327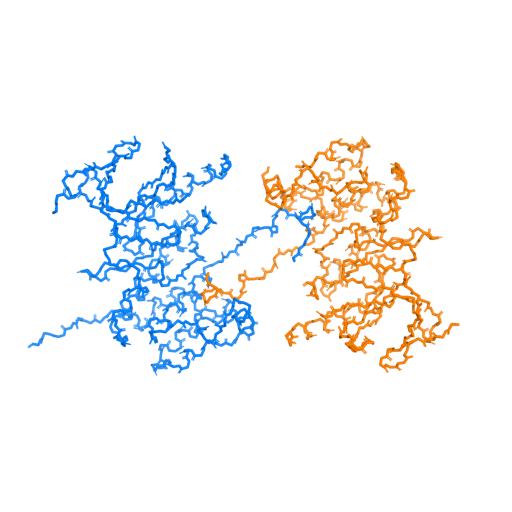 -32.187 -23.348 1.00 48.28 266 THR B C 1
ATOM 3080 O O . THR B 1 137 ? -22.904 -33.256 -22.893 1.00 49.30 266 THR B O 1
ATOM 3084 N N . ARG B 1 138 ? -24.509 -31.689 -22.999 1.00 47.31 267 ARG B N 1
ATOM 3085 C CA . ARG B 1 138 ? -25.442 -32.468 -22.201 1.00 50.55 267 ARG B CA 1
ATOM 3086 C C . ARG B 1 138 ? -26.161 -33.497 -23.085 1.00 52.69 267 ARG B C 1
ATOM 3087 O O . ARG B 1 138 ? -26.054 -33.480 -24.314 1.00 52.29 267 ARG B O 1
ATOM 3095 N N . THR B 1 139 ? -26.898 -34.406 -22.443 1.00 52.42 268 THR B N 1
ATOM 3096 C CA . THR B 1 139 ? -27.731 -35.382 -23.149 1.00 51.56 268 THR B CA 1
ATOM 3097 C C . THR B 1 139 ? -29.204 -35.091 -22.876 1.00 48.89 268 THR B C 1
ATOM 3098 O O . THR B 1 139 ? -29.738 -35.523 -21.843 1.00 54.83 268 THR B O 1
ATOM 3102 N N . PRO B 1 140 ? -29.914 -34.371 -23.758 1.00 46.01 269 PRO B N 1
ATOM 3103 C CA . PRO B 1 140 ? -29.452 -33.783 -25.013 1.00 51.89 269 PRO B CA 1
ATOM 3104 C C . PRO B 1 140 ? -28.721 -32.475 -24.769 1.00 52.90 269 PRO B C 1
ATOM 3105 O O . PRO B 1 140 ? -28.769 -31.964 -23.657 1.00 55.09 269 PRO B O 1
ATOM 3109 N N . PRO B 1 141 ? -28.039 -31.960 -25.785 1.00 54.52 270 PRO B N 1
ATOM 3110 C CA . PRO B 1 141 ? -27.370 -30.661 -25.640 1.00 54.34 270 PRO B CA 1
ATOM 3111 C C . PRO B 1 141 ? -28.348 -29.539 -25.310 1.00 52.64 270 PRO B C 1
ATOM 3112 O O . PRO B 1 141 ? -29.482 -29.518 -25.792 1.00 48.36 270 PRO B O 1
ATOM 3116 N N . ILE B 1 142 ? -27.887 -28.589 -24.493 1.00 46.61 271 ILE B N 1
ATOM 3117 C CA . ILE B 1 142 ? -28.664 -27.409 -24.121 1.00 41.99 271 ILE B CA 1
ATOM 3118 C C . ILE B 1 142 ? -28.102 -26.201 -24.847 1.00 41.13 271 ILE B C 1
ATOM 3119 O O . ILE B 1 142 ? -26.898 -25.915 -24.758 1.00 41.96 271 ILE B O 1
ATOM 3124 N N . ILE B 1 143 ? -28.977 -25.475 -25.533 1.00 37.03 272 ILE B N 1
ATOM 3125 C CA . ILE B 1 143 ? -28.626 -24.256 -26.244 1.00 40.36 272 ILE B CA 1
ATOM 3126 C C . ILE B 1 143 ? -29.243 -23.095 -25.487 1.00 45.96 272 ILE B C 1
ATOM 3127 O O . ILE B 1 143 ? -30.471 -23.039 -25.332 1.00 37.37 272 ILE B O 1
ATOM 3132 N N . HIS B 1 144 ? -28.398 -22.150 -25.050 1.00 40.03 273 HIS B N 1
ATOM 3133 C CA . HIS B 1 144 ? -28.876 -21.084 -24.171 1.00 41.32 273 HIS B CA 1
ATOM 3134 C C . HIS B 1 144 ? -29.876 -20.183 -24.878 1.00 40.56 273 HIS B C 1
ATOM 3135 O O . HIS B 1 144 ? -30.900 -19.805 -24.299 1.00 41.38 273 HIS B O 1
ATOM 3142 N N . ARG B 1 145 ? -29.557 -19.773 -26.103 1.00 38.68 274 ARG B N 1
ATOM 3143 C CA . ARG B 1 145 ? -30.411 -19.024 -27.016 1.00 40.98 274 ARG B CA 1
ATOM 3144 C C . ARG B 1 145 ? -30.668 -17.584 -26.590 1.00 45.50 274 ARG B C 1
ATOM 3145 O O . ARG B 1 145 ? -31.354 -16.865 -27.317 1.00 48.25 274 ARG B O 1
ATOM 3147 N N . ASP B 1 146 ? -30.133 -17.121 -25.455 1.00 50.48 275 ASP B N 1
ATOM 3148 C CA . ASP B 1 146 ? -30.264 -15.705 -25.102 1.00 44.28 275 ASP B CA 1
ATOM 3149 C C . ASP B 1 146 ? -29.038 -15.223 -24.333 1.00 43.15 275 ASP B C 1
ATOM 3150 O O . ASP B 1 146 ? -29.153 -14.439 -23.385 1.00 41.09 275 ASP B O 1
ATOM 3155 N N . LEU B 1 147 ? -27.854 -15.681 -24.735 1.00 37.39 276 LEU B N 1
ATOM 3156 C CA . LEU B 1 147 ? -26.624 -15.302 -24.049 1.00 33.42 276 LEU B CA 1
ATOM 3157 C C . LEU B 1 147 ? -26.348 -13.810 -24.202 1.00 40.10 276 LEU B C 1
ATOM 3158 O O . LEU B 1 147 ? -26.381 -13.263 -25.309 1.00 44.19 276 LEU B O 1
ATOM 3163 N N . LYS B 1 148 ? -26.082 -13.151 -23.080 1.00 38.23 277 LYS B N 1
ATOM 3164 C CA . LYS B 1 148 ? -25.734 -11.738 -23.050 1.00 36.41 277 LYS B CA 1
ATOM 3165 C C . LYS B 1 148 ? -25.295 -11.375 -21.632 1.00 31.38 277 LYS B C 1
ATOM 3166 O O . LYS B 1 148 ? -25.527 -12.124 -20.682 1.00 33.41 277 LYS B O 1
ATOM 3172 N N . CYS B 1 149 ? -24.656 -10.208 -21.510 1.00 38.81 278 CYS B N 1
ATOM 3173 C CA . CYS B 1 149 ? -24.066 -9.805 -20.237 1.00 40.98 278 CYS B CA 1
ATOM 3174 C C . CYS B 1 149 ? -25.117 -9.578 -19.160 1.00 32.90 278 CYS B C 1
ATOM 3175 O O . CYS B 1 149 ? -24.779 -9.609 -17.968 1.00 28.82 278 CYS B O 1
ATOM 3178 N N . ASP B 1 150 ? -26.369 -9.343 -19.557 1.00 31.82 279 ASP B N 1
ATOM 3179 C CA . ASP B 1 150 ? -27.476 -9.265 -18.608 1.00 31.19 279 ASP B CA 1
ATOM 3180 C C . ASP B 1 150 ? -27.870 -10.628 -18.067 1.00 32.45 279 ASP B C 1
ATOM 3181 O O . ASP B 1 150 ? -28.544 -10.704 -17.035 1.00 32.55 279 ASP B O 1
ATOM 3186 N N . ASN B 1 151 ? -27.482 -11.702 -18.752 1.00 31.58 280 ASN B N 1
ATOM 3187 C CA . ASN B 1 151 ? -27.797 -13.064 -18.348 1.00 30.21 280 ASN B CA 1
ATOM 3188 C C . ASN B 1 151 ? -26.577 -13.814 -17.846 1.00 28.69 280 ASN B C 1
ATOM 3189 O O . ASN B 1 151 ? -26.634 -15.034 -17.699 1.00 26.14 280 ASN B O 1
ATOM 3194 N N . ILE B 1 152 ? -25.459 -13.123 -17.652 1.00 31.12 281 ILE B N 1
ATOM 3195 C CA . ILE B 1 152 ? -24.241 -13.704 -17.109 1.00 27.00 281 ILE B CA 1
ATOM 3196 C C . ILE B 1 152 ? -23.962 -13.023 -15.772 1.00 26.78 281 ILE B C 1
ATOM 3197 O O . ILE B 1 152 ? -24.137 -11.806 -15.646 1.00 25.58 281 ILE B O 1
ATOM 3202 N N . PHE B 1 153 ? -23.533 -13.803 -14.779 1.00 22.60 282 PHE B N 1
ATOM 3203 C CA . PHE B 1 153 ? -23.492 -13.333 -13.401 1.00 26.22 282 PHE B CA 1
ATOM 3204 C C . PHE B 1 153 ? -22.097 -13.504 -12.814 1.00 24.60 282 PHE B C 1
ATOM 3205 O O . PHE B 1 153 ? -21.270 -14.278 -13.307 1.00 22.52 282 PHE B O 1
ATOM 3213 N N . ILE B 1 154 ? -21.832 -12.758 -11.746 1.00 22.25 283 ILE B N 1
ATOM 3214 C CA . ILE B 1 154 ? -20.504 -12.772 -11.156 1.00 20.40 283 ILE B CA 1
ATOM 3215 C C . ILE B 1 154 ? -20.619 -12.675 -9.641 1.00 19.16 283 ILE B C 1
ATOM 3216 O O . ILE B 1 154 ? -21.505 -12.001 -9.110 1.00 18.26 283 ILE B O 1
ATOM 3221 N N . THR B 1 155 ? -19.728 -13.374 -8.964 1.00 20.97 284 THR B N 1
ATOM 3222 C CA . THR B 1 155 ? -19.505 -13.262 -7.525 1.00 23.87 284 THR B CA 1
ATOM 3223 C C . THR B 1 155 ? -18.204 -12.477 -7.356 1.00 23.11 284 THR B C 1
ATOM 3224 O O . THR B 1 155 ? -17.110 -13.017 -7.551 1.00 22.45 284 THR B O 1
ATOM 3228 N N . GLY B 1 156 ? -18.335 -11.185 -7.042 1.00 22.18 285 GLY B N 1
ATOM 3229 C CA . GLY B 1 156 ? -17.204 -10.292 -6.918 1.00 26.28 285 GLY B CA 1
ATOM 3230 C C . GLY B 1 156 ? -16.009 -10.821 -6.148 1.00 23.44 285 GLY B C 1
ATOM 3231 O O . GLY B 1 156 ? -14.867 -10.751 -6.625 1.00 24.14 285 GLY B O 1
ATOM 3232 N N . PRO B 1 157 ? -16.234 -11.348 -4.937 1.00 23.51 286 PRO B N 1
ATOM 3233 C CA . PRO B 1 157 ? -15.095 -11.779 -4.092 1.00 20.82 286 PRO B CA 1
ATOM 3234 C C . PRO B 1 157 ? -14.357 -13.009 -4.590 1.00 26.76 286 PRO B C 1
ATOM 3235 O O . PRO B 1 157 ? -13.319 -13.363 -3.998 1.00 22.73 286 PRO B O 1
ATOM 3239 N N . THR B 1 158 ? -14.841 -13.681 -5.639 1.00 22.41 287 THR B N 1
ATOM 3240 C CA . THR B 1 158 ? -14.104 -14.801 -6.206 1.00 25.23 287 THR B CA 1
ATOM 3241 C C . THR B 1 158 ? -13.727 -14.609 -7.668 1.00 24.93 287 THR B C 1
ATOM 3242 O O . THR B 1 158 ? -12.830 -15.302 -8.153 1.00 28.36 287 THR B O 1
ATOM 3246 N N . GLY B 1 159 ? -14.341 -13.674 -8.367 1.00 22.23 288 GLY B N 1
ATOM 3247 C CA . GLY B 1 159 ? -14.135 -13.671 -9.794 1.00 23.34 288 GLY B CA 1
ATOM 3248 C C . GLY B 1 159 ? -14.823 -14.802 -10.531 1.00 25.91 288 GLY B C 1
ATOM 3249 O O . GLY B 1 159 ? -14.541 -15.014 -11.719 1.00 27.83 288 GLY B O 1
ATOM 3250 N N . SER B 1 160 ? -15.728 -15.534 -9.878 1.00 23.65 289 SER B N 1
ATOM 3251 C CA . SER B 1 160 ? -16.403 -16.634 -10.556 1.00 30.11 289 SER B CA 1
ATOM 3252 C C . SER B 1 160 ? -17.503 -16.078 -11.438 1.00 24.70 289 SER B C 1
ATOM 3253 O O . SER B 1 160 ? -18.373 -15.338 -10.966 1.00 29.27 289 SER B O 1
ATOM 3256 N N . VAL B 1 161 ? -17.466 -16.444 -12.715 1.00 24.51 290 VAL B N 1
ATOM 3257 C CA . VAL B 1 161 ? -18.440 -16.002 -13.707 1.00 19.63 290 VAL B CA 1
ATOM 3258 C C . VAL B 1 161 ? -19.298 -17.203 -14.102 1.00 25.66 290 VAL B C 1
ATOM 3259 O O . VAL B 1 161 ? -18.775 -18.303 -14.343 1.00 22.87 290 VAL B O 1
ATOM 3263 N N . LYS B 1 162 ? -20.618 -17.012 -14.134 1.00 22.19 291 LYS B N 1
ATOM 3264 C CA . LYS B 1 162 ? -21.496 -18.150 -14.368 1.00 22.92 291 LYS B CA 1
ATOM 3265 C C . LYS B 1 162 ? -22.666 -17.719 -15.234 1.00 24.65 291 LYS B C 1
ATOM 3266 O O . LYS B 1 162 ? -23.212 -16.619 -15.075 1.00 23.92 291 LYS B O 1
AT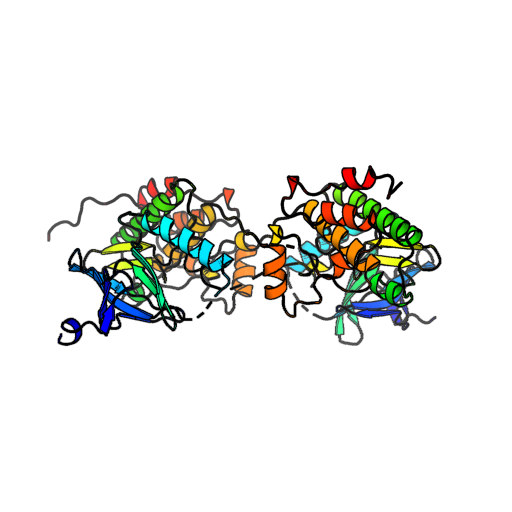OM 3272 N N . ILE B 1 163 ? -23.053 -18.597 -16.136 1.00 24.56 292 ILE B N 1
ATOM 3273 C CA . ILE B 1 163 ? -24.151 -18.297 -17.045 1.00 25.99 292 ILE B CA 1
ATOM 3274 C C . ILE B 1 163 ? -25.456 -18.572 -16.318 1.00 22.83 292 ILE B C 1
ATOM 3275 O O . ILE B 1 163 ? -25.589 -19.588 -15.635 1.00 24.41 292 ILE B O 1
ATOM 3280 N N . GLY B 1 164 ? -26.412 -17.662 -16.448 1.00 22.85 293 GLY B N 1
ATOM 3281 C CA . GLY B 1 164 ? -27.649 -17.818 -15.705 1.00 24.44 293 GLY B CA 1
ATOM 3282 C C . GLY B 1 164 ? -28.886 -17.608 -16.550 1.00 27.99 293 GLY B C 1
ATOM 3283 O O . GLY B 1 164 ? -28.811 -17.606 -17.781 1.00 28.32 293 GLY B O 1
ATOM 3284 N N . ASP B 1 165 ? -30.034 -17.439 -15.891 1.00 31.94 294 ASP B N 1
ATOM 3285 C CA . ASP B 1 165 ? -31.308 -17.237 -16.570 1.00 31.24 294 ASP B CA 1
ATOM 3286 C C . ASP B 1 165 ? -31.604 -18.351 -17.576 1.00 32.28 294 ASP B C 1
ATOM 3287 O O . ASP B 1 165 ? -32.300 -18.151 -18.571 1.00 38.39 294 ASP B O 1
ATOM 3292 N N . LEU B 1 166 ? -31.082 -19.536 -17.314 1.00 32.81 295 LEU B N 1
ATOM 3293 C CA . LEU B 1 166 ? -31.350 -20.672 -18.185 1.00 39.18 295 LEU B CA 1
ATOM 3294 C C . LEU B 1 166 ? -32.839 -20.988 -18.198 1.00 47.60 295 LEU B C 1
ATOM 3295 O O . LEU B 1 166 ? -33.463 -21.117 -17.140 1.00 38.83 295 LEU B O 1
ATOM 3300 N N . GLY B 1 167 ? -33.400 -21.129 -19.402 1.00 50.13 296 GLY B N 1
ATOM 3301 C CA . GLY B 1 167 ? -34.791 -21.487 -19.561 1.00 53.24 296 GLY B CA 1
ATOM 3302 C C . GLY B 1 167 ? -35.787 -20.395 -19.240 1.00 53.53 296 GLY B C 1
ATOM 3303 O O . GLY B 1 167 ? -36.993 -20.633 -19.357 1.00 57.55 296 GLY B O 1
ATOM 3304 N N . LEU B 1 168 ? -35.336 -19.206 -18.831 1.00 54.53 297 LEU B N 1
ATOM 3305 C CA . LEU B 1 168 ? -36.268 -18.115 -18.565 1.00 50.52 297 LEU B CA 1
ATOM 3306 C C . LEU B 1 168 ? -37.042 -17.702 -19.808 1.00 60.69 297 LEU B C 1
ATOM 3307 O O . LEU B 1 168 ? -38.142 -17.148 -19.682 1.00 58.91 297 LEU B O 1
ATOM 3312 N N . ALA B 1 169 ? -36.485 -17.945 -21.000 1.00 62.55 298 ALA B N 1
ATOM 3313 C CA . ALA B 1 169 ? -37.186 -17.613 -22.238 1.00 65.87 298 ALA B CA 1
ATOM 3314 C C . ALA B 1 169 ? -38.573 -18.237 -22.273 1.00 67.79 298 ALA B C 1
ATOM 3315 O O . ALA B 1 169 ? -39.532 -17.614 -22.745 1.00 71.18 298 ALA B O 1
ATOM 3317 N N . THR B 1 170 ? -38.698 -19.465 -21.761 1.00 65.70 299 THR B N 1
ATOM 3318 C CA . THR B 1 170 ? -39.992 -20.134 -21.696 1.00 66.58 299 THR B CA 1
ATOM 3319 C C . THR B 1 170 ? -41.029 -19.253 -21.011 1.00 70.56 299 THR B C 1
ATOM 3320 O O . THR B 1 170 ? -42.042 -18.874 -21.610 1.00 74.47 299 THR B O 1
ATOM 3324 N N . LEU B 1 171 ? -40.769 -18.894 -19.753 1.00 66.18 300 LEU B N 1
ATOM 3325 C CA . LEU B 1 171 ? -41.756 -18.191 -18.943 1.00 68.42 300 LEU B CA 1
ATOM 3326 C C . LEU B 1 171 ? -41.991 -16.751 -19.386 1.00 69.11 300 LEU B C 1
ATOM 3327 O O . LEU B 1 171 ? -42.980 -16.143 -18.965 1.00 73.87 300 LEU B O 1
ATOM 3332 N N . MET B 1 172 ? -41.112 -16.182 -20.197 1.00 67.82 301 MET B N 1
ATOM 3333 C CA . MET B 1 172 ? -41.295 -14.796 -20.607 1.00 74.69 301 MET B CA 1
ATOM 3334 C C . MET B 1 172 ? -41.554 -14.694 -22.107 1.00 74.10 301 MET B C 1
ATOM 3335 O O . MET B 1 172 ? -42.335 -15.469 -22.660 1.00 70.61 301 MET B O 1
ATOM 3340 N N . THR B 1 183 ? -52.123 -15.889 -42.128 1.00 57.62 312 THR B N 1
ATOM 3341 C CA . THR B 1 183 ? -53.496 -16.056 -41.656 1.00 54.75 312 THR B CA 1
ATOM 3342 C C . THR B 1 183 ? -53.565 -17.314 -40.794 1.00 56.72 312 THR B C 1
ATOM 3343 O O . THR B 1 183 ? -53.622 -18.438 -41.322 1.00 53.13 312 THR B O 1
ATOM 3347 N N . PRO B 1 184 ? -53.591 -17.115 -39.470 1.00 47.61 313 PRO B N 1
ATOM 3348 C CA . PRO B 1 184 ? -53.245 -18.209 -38.553 1.00 51.43 313 PRO B CA 1
ATOM 3349 C C . PRO B 1 184 ? -54.144 -19.422 -38.676 1.00 48.76 313 PRO B C 1
ATOM 3350 O O . PRO B 1 184 ? -53.716 -20.526 -38.320 1.00 43.79 313 PRO B O 1
ATOM 3354 N N . GLU B 1 185 ? -55.369 -19.267 -39.175 1.00 44.15 314 GLU B N 1
ATOM 3355 C CA . GLU B 1 185 ? -56.221 -20.439 -39.325 1.00 46.23 314 GLU B CA 1
ATOM 3356 C C . GLU B 1 185 ? -55.646 -21.404 -40.360 1.00 46.73 314 GLU B C 1
ATOM 3357 O O . GLU B 1 185 ? -55.853 -22.615 -40.253 1.00 45.07 314 GLU B O 1
ATOM 3363 N N . PHE B 1 186 ? -54.879 -20.908 -41.335 1.00 42.10 315 PHE B N 1
ATOM 3364 C CA . PHE B 1 186 ? -54.316 -21.759 -42.379 1.00 39.21 315 PHE B CA 1
ATOM 3365 C C . PHE B 1 186 ? -52.853 -22.110 -42.166 1.00 42.01 315 PHE B C 1
ATOM 3366 O O . PHE B 1 186 ? -52.260 -22.750 -43.046 1.00 36.12 315 PHE B O 1
ATOM 3374 N N . MET B 1 187 ? -52.260 -21.728 -41.034 1.00 41.34 316 MET B N 1
ATOM 3375 C CA . MET B 1 187 ? -50.819 -21.839 -40.832 1.00 40.40 316 MET B CA 1
ATOM 3376 C C . MET B 1 187 ? -50.468 -23.081 -40.022 1.00 38.97 316 MET B C 1
ATOM 3377 O O . MET B 1 187 ? -51.023 -23.305 -38.945 1.00 39.40 316 MET B O 1
ATOM 3382 N N . ALA B 1 188 ? -49.509 -23.853 -40.520 1.00 37.66 317 ALA B N 1
ATOM 3383 C CA . ALA B 1 188 ? -49.166 -25.123 -39.899 1.00 37.47 317 ALA B CA 1
ATOM 3384 C C . ALA B 1 188 ? -48.449 -24.901 -38.565 1.00 44.42 317 ALA B C 1
ATOM 3385 O O . ALA B 1 188 ? -47.822 -23.861 -38.353 1.00 44.52 317 ALA B O 1
ATOM 3387 N N . PRO B 1 189 ? -48.544 -25.861 -37.640 1.00 47.36 318 PRO B N 1
ATOM 3388 C CA . PRO B 1 189 ? -47.918 -25.655 -36.320 1.00 48.81 318 PRO B CA 1
ATOM 3389 C C . PRO B 1 189 ? -46.413 -25.443 -36.393 1.00 51.33 318 PRO B C 1
ATOM 3390 O O . PRO B 1 189 ? -45.864 -24.631 -35.631 1.00 44.99 318 PRO B O 1
ATOM 3394 N N . GLU B 1 190 ? -45.737 -26.135 -37.314 1.00 47.52 319 GLU B N 1
ATOM 3395 C CA . GLU B 1 190 ? -44.289 -26.023 -37.432 1.00 45.69 319 GLU B CA 1
ATOM 3396 C C . GLU B 1 190 ? -43.840 -24.616 -37.815 1.00 48.78 319 GLU B C 1
ATOM 3397 O O . GLU B 1 190 ? -42.691 -24.254 -37.543 1.00 54.93 319 GLU B O 1
ATOM 3403 N N . MET B 1 191 ? -44.716 -23.806 -38.413 1.00 48.05 320 MET B N 1
ATOM 3404 C CA . MET B 1 191 ? -44.363 -22.428 -38.748 1.00 52.47 320 MET B CA 1
ATOM 3405 C C . MET B 1 191 ? -44.092 -21.569 -37.514 1.00 53.09 320 MET B C 1
ATOM 3406 O O . MET B 1 191 ? -43.712 -20.402 -37.657 1.00 51.92 320 MET B O 1
ATOM 3411 N N . TYR B 1 192 ? -44.275 -22.106 -36.311 1.00 58.49 321 TYR B N 1
ATOM 3412 C CA . TYR B 1 192 ? -43.953 -21.375 -35.096 1.00 61.86 321 TYR B CA 1
ATOM 3413 C C . TYR B 1 192 ? -42.697 -21.882 -34.395 1.00 64.68 321 TYR B C 1
ATOM 3414 O O . TYR B 1 192 ? -42.198 -21.199 -33.494 1.00 63.28 321 TYR B O 1
ATOM 3423 N N . GLU B 1 193 ? -42.169 -23.044 -34.790 1.00 62.87 322 GLU B N 1
ATOM 3424 C CA . GLU B 1 193 ? -41.015 -23.636 -34.125 1.00 63.46 322 GLU B CA 1
ATOM 3425 C C . GLU B 1 193 ? -39.730 -22.918 -34.522 1.00 62.88 322 GLU B C 1
ATOM 3426 O O . GLU B 1 193 ? -39.555 -22.518 -35.676 1.00 67.63 322 GLU B O 1
ATOM 3428 N N . GLU B 1 194 ? -38.827 -22.761 -33.556 1.00 63.10 323 GLU B N 1
ATOM 3429 C CA . GLU B 1 194 ? -37.575 -22.048 -33.768 1.00 59.89 323 GLU B CA 1
ATOM 3430 C C . GLU B 1 194 ? -36.461 -23.040 -34.068 1.00 62.38 323 GLU B C 1
ATOM 3431 O O . GLU B 1 194 ? -36.356 -24.086 -33.421 1.00 59.09 323 GLU B O 1
ATOM 3433 N N . HIS B 1 195 ? -35.640 -22.711 -35.059 1.00 59.37 324 HIS B N 1
ATOM 3434 C CA . HIS B 1 195 ? -34.552 -23.570 -35.509 1.00 65.76 324 HIS B CA 1
ATOM 3435 C C . HIS B 1 195 ? -33.224 -22.908 -35.155 1.00 73.02 324 HIS B C 1
ATOM 3436 O O . HIS B 1 195 ? -32.964 -21.773 -35.569 1.00 67.36 324 HIS B O 1
ATOM 3438 N N . TYR B 1 196 ? -32.393 -23.610 -34.384 1.00 71.83 325 TYR B N 1
ATOM 3439 C CA . TYR B 1 196 ? -31.094 -23.076 -34.000 1.00 66.34 325 TYR B CA 1
ATOM 3440 C C . TYR B 1 196 ? -30.205 -24.207 -33.507 1.00 73.11 325 TYR B C 1
ATOM 3441 O O . TYR B 1 196 ? -30.648 -25.344 -33.319 1.00 70.59 325 TYR B O 1
ATOM 3450 N N . ASP B 1 197 ? -28.944 -23.863 -33.267 1.00 63.45 326 ASP B N 1
ATOM 3451 C CA . ASP B 1 197 ? -27.935 -24.821 -32.838 1.00 67.05 326 ASP B CA 1
ATOM 3452 C C . ASP B 1 197 ? -26.828 -24.051 -32.127 1.00 57.43 326 ASP B C 1
ATOM 3453 O O . ASP B 1 197 ? -26.891 -22.826 -31.993 1.00 57.68 326 ASP B O 1
ATOM 3458 N N . GLU B 1 198 ? -25.795 -24.784 -31.694 1.00 60.10 327 GLU B N 1
ATOM 3459 C CA . GLU B 1 198 ? -24.677 -24.189 -30.958 1.00 51.70 327 GLU B CA 1
ATOM 3460 C C . GLU B 1 198 ? -24.159 -22.899 -31.594 1.00 53.96 327 GLU B C 1
ATOM 3461 O O . GLU B 1 198 ? -23.673 -22.009 -30.886 1.00 54.81 327 GLU B O 1
ATOM 3463 N N . SER B 1 199 ? -24.288 -22.755 -32.913 1.00 56.47 328 SER B N 1
ATOM 3464 C CA . SER B 1 199 ? -23.690 -21.617 -33.602 1.00 53.23 328 SER B CA 1
ATOM 3465 C C . SER B 1 199 ? -24.364 -20.295 -33.276 1.00 52.63 328 SER B C 1
ATOM 3466 O O . SER B 1 199 ? -23.756 -19.236 -33.479 1.00 52.71 328 SER B O 1
ATOM 3469 N N . VAL B 1 200 ? -25.603 -20.313 -32.786 1.00 55.26 329 VAL B N 1
ATOM 3470 C CA . VAL B 1 200 ? -26.186 -19.044 -32.361 1.00 48.07 329 VAL B CA 1
ATOM 3471 C C . VAL B 1 200 ? -25.620 -18.606 -31.009 1.00 40.81 329 VAL B C 1
ATOM 3472 O O . VAL B 1 200 ? -25.587 -17.406 -30.712 1.00 39.20 329 VAL B O 1
ATOM 3476 N N . ASP B 1 201 ? -25.193 -19.548 -30.165 1.00 41.87 330 ASP B N 1
ATOM 3477 C CA . ASP B 1 201 ? -24.590 -19.161 -28.892 1.00 43.44 330 ASP B CA 1
ATOM 3478 C C . ASP B 1 201 ? -23.163 -18.655 -29.093 1.00 44.43 330 ASP B C 1
ATOM 3479 O O . ASP B 1 201 ? -22.739 -17.696 -28.431 1.00 41.10 330 ASP B O 1
ATOM 3484 N N . VAL B 1 202 ? -22.423 -19.267 -30.028 1.00 49.91 331 VAL B N 1
ATOM 3485 C CA . VAL B 1 202 ? -21.110 -18.745 -30.401 1.00 42.73 331 VAL B CA 1
ATOM 3486 C C . VAL B 1 202 ? -21.244 -17.312 -30.887 1.00 43.32 331 VAL B C 1
ATOM 3487 O O . VAL B 1 202 ? -20.503 -16.416 -30.462 1.00 46.71 331 VAL B O 1
ATOM 3491 N N . TYR B 1 203 ? -22.240 -17.063 -31.739 1.00 37.42 332 TYR B N 1
ATOM 3492 C CA . TYR B 1 203 ? -22.503 -15.713 -32.211 1.00 37.66 332 TYR B CA 1
ATOM 3493 C C . TYR B 1 203 ? -22.781 -14.778 -31.044 1.00 43.25 332 TYR B C 1
ATOM 3494 O O . TYR B 1 203 ? -22.187 -13.699 -30.934 1.00 38.67 332 TYR B O 1
ATOM 3503 N N . ALA B 1 204 ? -23.705 -15.175 -30.166 1.00 40.83 333 ALA B N 1
ATOM 3504 C CA . ALA B 1 204 ? -23.997 -14.375 -28.986 1.00 42.82 333 ALA B CA 1
ATOM 3505 C C . ALA B 1 204 ? -22.761 -14.235 -28.098 1.00 25.32 333 ALA B C 1
ATOM 3506 O O . ALA B 1 204 ? -22.502 -13.160 -27.561 1.00 34.61 333 ALA B O 1
ATOM 3508 N N . PHE B 1 205 ? -21.981 -15.305 -27.952 1.00 35.63 334 PHE B N 1
ATOM 3509 C CA . PHE B 1 205 ? -20.727 -15.199 -27.205 1.00 41.35 334 PHE B CA 1
ATOM 3510 C C . PHE B 1 205 ? -19.830 -14.103 -27.780 1.00 43.83 334 PHE B C 1
ATOM 3511 O O . PHE B 1 205 ? -19.294 -13.273 -27.035 1.00 39.67 334 PHE B O 1
ATOM 3519 N N . GLY B 1 206 ? -19.702 -14.049 -29.109 1.00 45.83 335 GLY B N 1
ATOM 3520 C CA . GLY B 1 206 ? -18.902 -12.999 -29.726 1.00 39.88 335 GLY B CA 1
ATOM 3521 C C . GLY B 1 206 ? -19.408 -11.596 -29.435 1.00 41.98 335 GLY B C 1
ATOM 3522 O O . GLY B 1 206 ? -18.618 -10.671 -29.226 1.00 42.67 335 GLY B O 1
ATOM 3523 N N . MET B 1 207 ? -20.731 -11.409 -29.420 1.00 38.53 336 MET B N 1
ATOM 3524 C CA . MET B 1 207 ? -21.264 -10.101 -29.062 1.00 33.98 336 MET B CA 1
ATOM 3525 C C . MET B 1 207 ? -21.051 -9.787 -27.580 1.00 38.76 336 MET B C 1
ATOM 3526 O O . MET B 1 207 ? -20.924 -8.615 -27.213 1.00 42.50 336 MET B O 1
ATOM 3531 N N . CYS B 1 208 ? -21.027 -10.804 -26.715 1.00 40.96 337 CYS B N 1
ATOM 3532 C CA . CYS B 1 208 ? -20.733 -10.557 -25.301 1.00 43.00 337 CYS B CA 1
ATOM 3533 C C . CYS B 1 208 ? -19.341 -9.958 -25.131 1.00 40.69 337 CYS B C 1
ATOM 3534 O O . CYS B 1 208 ? -19.152 -8.988 -24.385 1.00 42.72 337 CYS B O 1
ATOM 3537 N N . MET B 1 209 ? -18.353 -10.539 -25.816 1.00 42.09 338 MET B N 1
ATOM 3538 C CA . MET B 1 209 ? -17.009 -9.972 -25.863 1.00 42.81 338 MET B CA 1
ATOM 3539 C C . MET B 1 209 ? -17.034 -8.500 -26.221 1.00 45.03 338 MET B C 1
ATOM 3540 O O . MET B 1 209 ? -16.467 -7.661 -25.509 1.00 44.13 338 MET B O 1
ATOM 3545 N N . LEU B 1 210 ? -17.670 -8.178 -27.346 1.00 42.17 339 LEU B N 1
ATOM 3546 C CA . LEU B 1 210 ? -17.733 -6.798 -27.796 1.00 42.72 339 LEU B CA 1
ATOM 3547 C C . LEU B 1 210 ? -18.376 -5.925 -26.743 1.00 44.65 339 LEU B C 1
ATOM 3548 O O . LEU B 1 210 ? -17.938 -4.792 -26.511 1.00 50.08 339 LEU B O 1
ATOM 3553 N N . GLU B 1 211 ? -19.409 -6.449 -26.076 1.00 46.04 340 GLU B N 1
ATOM 3554 C CA . GLU B 1 211 ? -20.072 -5.713 -25.004 1.00 46.21 340 GLU B CA 1
ATOM 3555 C C . GLU B 1 211 ? -19.101 -5.407 -23.863 1.00 45.30 340 GLU B C 1
ATOM 3556 O O . GLU B 1 211 ? -19.032 -4.271 -23.374 1.00 47.74 340 GLU B O 1
ATOM 3562 N N . MET B 1 212 ? -18.332 -6.410 -23.433 1.00 42.58 341 MET B N 1
ATOM 3563 C CA . MET B 1 212 ? -17.362 -6.184 -22.364 1.00 42.78 341 MET B CA 1
ATOM 3564 C C . MET B 1 212 ? -16.247 -5.252 -22.816 1.00 46.41 341 MET B C 1
ATOM 3565 O O . MET B 1 212 ? -15.820 -4.375 -22.058 1.00 48.13 341 MET B O 1
ATOM 3570 N N . ALA B 1 213 ? -15.767 -5.421 -24.053 1.00 49.39 342 ALA B N 1
ATOM 3571 C CA . ALA B 1 213 ? -14.673 -4.596 -24.552 1.00 50.35 342 ALA B CA 1
ATOM 3572 C C . ALA B 1 213 ? -15.079 -3.156 -24.831 1.00 47.92 342 ALA B C 1
ATOM 3573 O O . ALA B 1 213 ? -14.192 -2.310 -24.941 1.00 57.23 342 ALA B O 1
ATOM 3575 N N . THR B 1 214 ? -16.379 -2.838 -24.901 1.00 51.03 343 THR B N 1
ATOM 3576 C CA . THR B 1 214 ? -16.825 -1.505 -25.310 1.00 53.25 343 THR B CA 1
ATOM 3577 C C . THR B 1 214 ? -17.772 -0.790 -24.351 1.00 55.23 343 THR B C 1
ATOM 3578 O O . THR B 1 214 ? -18.022 0.402 -24.555 1.00 54.92 343 THR B O 1
ATOM 3582 N N . SER B 1 215 ? -18.323 -1.464 -23.341 1.00 53.90 344 SER B N 1
ATOM 3583 C CA . SER B 1 215 ? -19.222 -0.865 -22.354 1.00 57.53 344 SER B CA 1
ATOM 3584 C C . SER B 1 215 ? -20.529 -0.360 -22.962 1.00 58.14 344 SER B C 1
ATOM 3585 O O . SER B 1 215 ? -21.265 0.392 -22.303 1.00 65.91 344 SER B O 1
ATOM 3588 N N . GLU B 1 216 ? -20.848 -0.753 -24.192 1.00 55.94 345 GLU B N 1
ATOM 3589 C CA . GLU B 1 216 ? -22.105 -0.384 -24.826 1.00 59.01 345 GLU B CA 1
ATOM 3590 C C . GLU B 1 216 ? -22.746 -1.620 -25.444 1.00 57.79 345 GLU B C 1
ATOM 3591 O O . GLU B 1 216 ? -22.059 -2.584 -25.798 1.00 53.08 345 GLU B O 1
ATOM 3597 N N . TYR B 1 217 ? -24.073 -1.603 -25.539 1.00 57.93 346 TYR B N 1
ATOM 3598 C CA . TYR B 1 217 ? -24.761 -2.666 -26.257 1.00 59.00 346 TYR B CA 1
ATOM 3599 C C . TYR B 1 217 ? -24.334 -2.609 -27.721 1.00 59.45 346 TYR B C 1
ATOM 3600 O O . TYR B 1 217 ? -24.259 -1.514 -28.295 1.00 61.38 346 TYR B O 1
ATOM 3609 N N . PRO B 1 218 ? -24.005 -3.740 -28.339 1.00 53.56 347 PRO B N 1
ATOM 3610 C CA . PRO B 1 218 ? -23.747 -3.738 -29.782 1.00 54.31 347 PRO B CA 1
ATOM 3611 C C . PRO B 1 218 ? -24.943 -3.183 -30.545 1.00 58.91 347 PRO B C 1
ATOM 3612 O O . PRO B 1 218 ? -26.096 -3.446 -30.194 1.00 56.34 347 PRO B O 1
ATOM 3616 N N . TYR B 1 219 ? -24.652 -2.388 -31.584 1.00 61.45 348 TYR B N 1
ATOM 3617 C CA . TYR B 1 219 ? -25.653 -1.792 -32.480 1.00 59.40 348 TYR B CA 1
ATOM 3618 C C . TYR B 1 219 ? -26.496 -0.728 -31.785 1.00 64.23 348 TYR B C 1
ATOM 3619 O O . TYR B 1 219 ? -27.682 -0.564 -32.089 1.00 63.33 348 TYR B O 1
ATOM 3628 N N . SER B 1 220 ? -25.892 0.017 -30.860 1.00 64.25 349 SER B N 1
ATOM 3629 C CA . SER B 1 220 ? -26.609 1.101 -30.202 1.00 67.42 349 SER B CA 1
ATOM 3630 C C . SER B 1 220 ? -27.039 2.184 -31.183 1.00 71.22 349 SER B C 1
ATOM 3631 O O . SER B 1 220 ? -27.964 2.948 -30.877 1.00 70.58 349 SER B O 1
ATOM 3634 N N . GLU B 1 221 ? -26.398 2.261 -32.354 1.00 71.79 350 GLU B N 1
ATOM 3635 C CA . GLU B 1 221 ? -26.750 3.279 -33.341 1.00 69.62 350 GLU B CA 1
ATOM 3636 C C . GLU B 1 221 ? -28.174 3.107 -33.840 1.00 67.13 350 GLU B C 1
ATOM 3637 O O . GLU B 1 221 ? -28.809 4.083 -34.254 1.00 77.90 350 GLU B O 1
ATOM 3643 N N . CYS B 1 222 ? -28.687 1.882 -33.822 1.00 68.96 351 CYS B N 1
ATOM 3644 C CA . CYS B 1 222 ? -30.035 1.610 -34.296 1.00 69.66 351 CYS B CA 1
ATOM 3645 C C . CYS B 1 222 ? -31.056 1.881 -33.201 1.00 69.86 351 CYS B C 1
ATOM 3646 O O . CYS B 1 222 ? -30.804 1.625 -32.019 1.00 66.84 351 CYS B O 1
ATOM 3649 N N . GLN B 1 223 ? -32.218 2.401 -33.603 1.00 68.05 352 GLN B N 1
ATOM 3650 C CA . GLN B 1 223 ? -33.292 2.682 -32.660 1.00 68.23 352 GLN B CA 1
ATOM 3651 C C . GLN B 1 223 ? -34.361 1.598 -32.625 1.00 69.15 352 GLN B C 1
ATOM 3652 O O . GLN B 1 223 ? -35.126 1.537 -31.656 1.00 68.86 352 GLN B O 1
ATOM 3654 N N . ASN B 1 224 ? -34.428 0.733 -33.635 1.00 64.70 353 ASN B N 1
ATOM 3655 C CA . ASN B 1 224 ? -35.364 -0.381 -33.607 1.00 67.73 353 ASN B CA 1
ATOM 3656 C C . ASN B 1 224 ? -34.734 -1.607 -34.253 1.00 62.64 353 ASN B C 1
ATOM 3657 O O . ASN B 1 224 ? -33.661 -1.543 -34.862 1.00 58.34 353 ASN B O 1
ATOM 3662 N N . ALA B 1 225 ? -35.431 -2.736 -34.105 1.00 65.97 354 ALA B N 1
ATOM 3663 C CA . ALA B 1 225 ? -34.921 -4.009 -34.598 1.00 62.86 354 ALA B CA 1
ATOM 3664 C C . ALA B 1 225 ? -34.737 -3.996 -36.107 1.00 67.23 354 ALA B C 1
ATOM 3665 O O . ALA B 1 225 ? -33.846 -4.678 -36.626 1.00 68.43 354 ALA B O 1
ATOM 3667 N N . ALA B 1 226 ? -35.562 -3.230 -36.824 1.00 66.61 355 ALA B N 1
ATOM 3668 C CA . ALA B 1 226 ? -35.443 -3.179 -38.277 1.00 67.59 355 ALA B CA 1
ATOM 3669 C C . ALA B 1 226 ? -34.096 -2.604 -38.696 1.00 66.16 355 ALA B C 1
ATOM 3670 O O . ALA B 1 226 ? -33.417 -3.154 -39.571 1.00 65.94 355 ALA B O 1
ATOM 3672 N N . GLN B 1 227 ? -33.691 -1.492 -38.077 1.00 65.56 356 GLN B N 1
ATOM 3673 C CA . GLN B 1 227 ? -32.385 -0.915 -38.379 1.00 64.43 356 GLN B CA 1
ATOM 3674 C C . GLN B 1 227 ? -31.264 -1.903 -38.068 1.00 64.51 356 GLN B C 1
ATOM 3675 O O . GLN B 1 227 ? -30.291 -2.004 -38.824 1.00 65.70 356 GLN B O 1
ATOM 3681 N N . ILE B 1 228 ? -31.382 -2.630 -36.952 1.00 68.20 357 ILE B N 1
ATOM 3682 C CA . ILE B 1 228 ? -30.433 -3.699 -36.637 1.00 70.10 357 ILE B CA 1
ATOM 3683 C C . ILE B 1 228 ? -30.541 -4.818 -37.664 1.00 69.73 357 ILE B C 1
ATOM 3684 O O . ILE B 1 228 ? -29.537 -5.274 -38.223 1.00 67.53 357 ILE B O 1
ATOM 3689 N N . TYR B 1 229 ? -31.770 -5.283 -37.918 1.00 72.44 358 TYR B N 1
ATOM 3690 C CA . TYR B 1 229 ? -31.983 -6.447 -38.774 1.00 74.64 358 TYR B CA 1
ATOM 3691 C C . TYR B 1 229 ? -31.471 -6.233 -40.190 1.00 74.81 358 TYR B C 1
ATOM 3692 O O . TYR B 1 229 ? -31.225 -7.214 -40.900 1.00 76.65 358 TYR B O 1
ATOM 3694 N N . ARG B 1 230 ? -31.307 -4.980 -40.618 1.00 71.00 359 ARG B N 1
ATOM 3695 C CA . ARG B 1 230 ? -30.774 -4.725 -41.949 1.00 71.84 359 ARG B CA 1
ATOM 3696 C C . ARG B 1 230 ? -29.278 -4.993 -41.986 1.00 74.61 359 ARG B C 1
ATOM 3697 O O . ARG B 1 230 ? -28.787 -5.713 -42.861 1.00 78.51 359 ARG B O 1
ATOM 3699 N N . LYS B 1 231 ? -28.538 -4.437 -41.024 1.00 74.44 360 LYS B N 1
ATOM 3700 C CA . LYS B 1 231 ? -27.090 -4.606 -41.009 1.00 71.63 360 LYS B CA 1
ATOM 3701 C C . LYS B 1 231 ? -26.702 -6.071 -40.819 1.00 70.83 360 LYS B C 1
ATOM 3702 O O . LYS B 1 231 ? -25.839 -6.594 -41.536 1.00 68.28 360 LYS B O 1
ATOM 3706 N N . VAL B 1 232 ? -27.343 -6.759 -39.868 1.00 71.05 361 VAL B N 1
ATOM 3707 C CA . VAL B 1 232 ? -26.920 -8.121 -39.544 1.00 69.94 361 VAL B CA 1
ATOM 3708 C C . VAL B 1 232 ? -27.249 -9.076 -40.685 1.00 72.85 361 VAL B C 1
ATOM 3709 O O . VAL B 1 232 ? -26.463 -9.980 -40.994 1.00 71.11 361 VAL B O 1
ATOM 3713 N N . THR B 1 233 ? -28.407 -8.901 -41.326 1.00 74.58 362 THR B N 1
ATOM 3714 C CA . THR B 1 233 ? -28.703 -9.684 -42.523 1.00 76.21 362 THR B CA 1
ATOM 3715 C C . THR B 1 233 ? -27.734 -9.326 -43.644 1.00 70.96 362 THR B C 1
ATOM 3716 O O . THR B 1 233 ? -26.992 -10.180 -44.143 1.00 73.37 362 THR B O 1
ATOM 3720 N N . SER B 1 234 ? -27.703 -8.054 -44.025 1.00 72.92 363 SER B N 1
ATOM 3721 C CA . SER B 1 234 ? -26.860 -7.595 -45.125 1.00 71.12 363 SER B CA 1
ATOM 3722 C C . SER B 1 234 ? -25.413 -7.363 -44.698 1.00 69.55 363 SER B C 1
ATOM 3723 O O . SER B 1 234 ? -24.853 -6.285 -44.920 1.00 64.74 363 SER B O 1
ATOM 3726 N N . LYS B 1 237 ? -21.737 -5.194 -39.260 1.00 63.96 366 LYS B N 1
ATOM 3727 C CA . LYS B 1 237 ? -21.026 -5.099 -37.987 1.00 68.37 366 LYS B CA 1
ATOM 3728 C C . LYS B 1 237 ? -21.249 -3.718 -37.348 1.00 70.92 366 LYS B C 1
ATOM 3729 O O . LYS B 1 237 ? -21.410 -2.721 -38.053 1.00 70.94 366 LYS B O 1
ATOM 3735 N N . PRO B 1 238 ? -21.280 -3.665 -36.019 1.00 65.93 367 PRO B N 1
ATOM 3736 C CA . PRO B 1 238 ? -21.620 -2.415 -35.329 1.00 59.38 367 PRO B CA 1
ATOM 3737 C C . PRO B 1 238 ? -20.444 -1.456 -35.192 1.00 66.63 367 PRO B C 1
ATOM 3738 O O . PRO B 1 238 ? -19.274 -1.838 -35.233 1.00 64.90 367 PRO B O 1
ATOM 3742 N N . ALA B 1 239 ? -20.794 -0.178 -34.992 1.00 69.19 368 ALA B N 1
ATOM 3743 C CA . ALA B 1 239 ? -19.786 0.870 -34.858 1.00 66.73 368 ALA B CA 1
ATOM 3744 C C . ALA B 1 239 ? -18.875 0.636 -33.661 1.00 70.06 368 ALA B C 1
ATOM 3745 O O . ALA B 1 239 ? -17.718 1.074 -33.670 1.00 72.40 368 ALA B O 1
ATOM 3747 N N . SER B 1 240 ? -19.378 -0.040 -32.622 1.00 68.10 369 SER B N 1
ATOM 3748 C CA . SER B 1 240 ? -18.552 -0.333 -31.454 1.00 67.44 369 SER B CA 1
ATOM 3749 C C . SER B 1 240 ? -17.409 -1.275 -31.803 1.00 60.58 369 SER B C 1
ATOM 3750 O O . SER B 1 240 ? -16.334 -1.198 -31.197 1.00 63.55 369 SER B O 1
ATOM 3753 N N . PHE B 1 241 ? -17.631 -2.167 -32.774 1.00 58.77 370 PHE B N 1
ATOM 3754 C CA . PHE B 1 241 ? -16.599 -3.104 -33.206 1.00 59.28 370 PHE B CA 1
ATOM 3755 C C . PHE B 1 241 ? -15.358 -2.366 -33.690 1.00 65.60 370 PHE B C 1
ATOM 3756 O O . PHE B 1 241 ? -14.227 -2.825 -33.484 1.00 59.24 370 PHE B O 1
ATOM 3764 N N . ASN B 1 242 ? -15.556 -1.221 -34.347 1.00 68.01 371 ASN B N 1
ATOM 3765 C CA . ASN B 1 242 ? -14.430 -0.374 -34.711 1.00 67.08 371 ASN B CA 1
ATOM 3766 C C . ASN B 1 242 ? -13.694 0.094 -33.465 1.00 70.09 371 ASN B C 1
ATOM 3767 O O . ASN B 1 242 ? -12.459 0.037 -33.403 1.00 71.94 371 ASN B O 1
ATOM 3769 N N . LYS B 1 243 ? -14.440 0.520 -32.444 1.00 65.04 372 LYS B N 1
ATOM 3770 C CA . LYS B 1 243 ? -13.851 1.007 -31.206 1.00 62.49 372 LYS B CA 1
ATOM 3771 C C . LYS B 1 243 ? -13.167 -0.089 -30.388 1.00 62.72 372 LYS B C 1
ATOM 3772 O O . LYS B 1 243 ? -12.687 0.205 -29.288 1.00 65.41 372 LYS B O 1
ATOM 3774 N N . VAL B 1 244 ? -13.106 -1.330 -30.873 1.00 62.94 373 VAL B N 1
ATOM 3775 C CA . VAL B 1 244 ? -12.381 -2.389 -30.170 1.00 61.90 373 VAL B CA 1
ATOM 3776 C C . VAL B 1 244 ? -10.918 -2.261 -30.576 1.00 69.65 373 VAL B C 1
ATOM 3777 O O . VAL B 1 244 ? -10.549 -2.539 -31.716 1.00 74.98 373 VAL B O 1
ATOM 3781 N N . THR B 1 245 ? -10.083 -1.828 -29.637 1.00 69.21 374 THR B N 1
ATOM 3782 C CA . THR B 1 245 ? -8.737 -1.390 -29.986 1.00 71.93 374 THR B CA 1
ATOM 3783 C C . THR B 1 245 ? -7.744 -2.547 -29.977 1.00 71.86 374 THR B C 1
ATOM 3784 O O . THR B 1 245 ? -6.950 -2.698 -30.912 1.00 73.42 374 THR B O 1
ATOM 3788 N N . ASP B 1 246 ? -7.774 -3.364 -28.924 1.00 68.93 375 ASP B N 1
ATOM 3789 C CA . ASP B 1 246 ? -6.943 -4.552 -28.795 1.00 63.99 375 ASP B CA 1
ATOM 3790 C C . ASP B 1 246 ? -7.161 -5.463 -29.994 1.00 64.32 375 ASP B C 1
ATOM 3791 O O . ASP B 1 246 ? -8.244 -6.039 -30.145 1.00 69.33 375 ASP B O 1
ATOM 3796 N N . PRO B 1 247 ? -6.157 -5.632 -30.856 1.00 68.81 376 PRO B N 1
ATOM 3797 C CA . PRO B 1 247 ? -6.390 -6.345 -32.124 1.00 65.44 376 PRO B CA 1
ATOM 3798 C C . PRO B 1 247 ? -6.564 -7.850 -31.983 1.00 61.50 376 PRO B C 1
ATOM 3799 O O . PRO B 1 247 ? -7.054 -8.481 -32.926 1.00 65.34 376 PRO B O 1
ATOM 3803 N N . GLU B 1 248 ? -6.179 -8.458 -30.861 1.00 61.82 377 GLU B N 1
ATOM 3804 C CA . GLU B 1 248 ? -6.442 -9.888 -30.707 1.00 62.20 377 GLU B CA 1
ATOM 3805 C C . GLU B 1 248 ? -7.890 -10.143 -30.299 1.00 63.31 377 GLU B C 1
ATOM 3806 O O . GLU B 1 248 ? -8.489 -11.139 -30.718 1.00 59.23 377 GLU B O 1
ATOM 3808 N N . VAL B 1 249 ? -8.458 -9.261 -29.474 1.00 59.11 378 VAL B N 1
ATOM 3809 C CA . VAL B 1 249 ? -9.872 -9.354 -29.126 1.00 62.37 378 VAL B CA 1
ATOM 3810 C C . VAL B 1 249 ? -10.742 -9.096 -30.352 1.00 60.48 378 VAL B C 1
ATOM 3811 O O . VAL B 1 249 ? -11.750 -9.781 -30.571 1.00 56.09 378 VAL B O 1
ATOM 3815 N N . LYS B 1 250 ? -10.357 -8.109 -31.171 1.00 59.89 379 LYS B N 1
ATOM 3816 C CA . LYS B 1 250 ? -11.121 -7.708 -32.349 1.00 57.61 379 LYS B CA 1
ATOM 3817 C C . LYS B 1 250 ? -11.262 -8.825 -33.369 1.00 58.13 379 LYS B C 1
ATOM 3818 O O . LYS B 1 250 ? -12.169 -8.771 -34.206 1.00 57.91 379 LYS B O 1
ATOM 3824 N N . GLU B 1 251 ? -10.412 -9.847 -33.298 1.00 55.40 380 GLU B N 1
ATOM 3825 C CA . GLU B 1 251 ? -10.357 -10.918 -34.283 1.00 54.41 380 GLU B CA 1
ATOM 3826 C C . GLU B 1 251 ? -11.066 -12.189 -33.838 1.00 59.39 380 GLU B C 1
ATOM 3827 O O . GLU B 1 251 ? -11.705 -12.857 -34.662 1.00 51.54 380 GLU B O 1
ATOM 3833 N N . ILE B 1 252 ? -10.931 -12.562 -32.561 1.00 57.16 381 ILE B N 1
ATOM 3834 C CA . ILE B 1 252 ? -11.760 -13.623 -31.994 1.00 54.08 381 ILE B CA 1
ATOM 3835 C C . ILE B 1 252 ? -13.233 -13.292 -32.175 1.00 49.74 381 ILE B C 1
ATOM 3836 O O . ILE B 1 252 ? -14.048 -14.158 -32.519 1.00 51.64 381 ILE B O 1
ATOM 3841 N N . ILE B 1 253 ? -13.594 -12.037 -31.915 1.00 45.68 382 ILE B N 1
ATOM 3842 C CA . ILE B 1 253 ? -14.947 -11.559 -32.171 1.00 49.67 382 ILE B CA 1
ATOM 3843 C C . ILE B 1 253 ? -15.347 -11.862 -33.614 1.00 56.08 382 ILE B C 1
ATOM 3844 O O . ILE B 1 253 ? -16.247 -12.674 -33.869 1.00 45.13 382 ILE B O 1
ATOM 3849 N N . GLU B 1 254 ? -14.636 -11.250 -34.577 1.00 53.57 383 GLU B N 1
ATOM 3850 C CA . GLU B 1 254 ? -14.928 -11.423 -36.001 1.00 51.44 383 GLU B CA 1
ATOM 3851 C C . GLU B 1 254 ? -15.236 -12.869 -36.357 1.00 47.77 383 GLU B C 1
ATOM 3852 O O . GLU B 1 254 ? -16.222 -13.155 -37.042 1.00 56.42 383 GLU B O 1
ATOM 3854 N N . GLY B 1 255 ? -14.416 -13.801 -35.882 1.00 42.93 384 GLY B N 1
ATOM 3855 C CA . GLY B 1 255 ? -14.656 -15.197 -36.172 1.00 45.97 384 GLY B CA 1
ATOM 3856 C C . GLY B 1 255 ? -15.884 -15.776 -35.497 1.00 53.89 384 GLY B C 1
ATOM 3857 O O . GLY B 1 255 ? -16.279 -16.900 -35.837 1.00 45.36 384 GLY B O 1
ATOM 3858 N N . CYS B 1 256 ? -16.476 -15.042 -34.544 1.00 52.89 385 CYS B N 1
ATOM 3859 C CA . CYS B 1 256 ? -17.690 -15.448 -33.841 1.00 55.67 385 CYS B CA 1
ATOM 3860 C C . CYS B 1 256 ? -18.957 -14.859 -34.449 1.00 48.63 385 CYS B C 1
ATOM 3861 O O . CYS B 1 256 ? -20.012 -15.495 -34.390 1.00 50.16 385 CYS B O 1
ATOM 3864 N N . ILE B 1 257 ? -18.883 -13.656 -35.006 1.00 44.15 386 ILE B N 1
ATOM 3865 C CA . ILE B 1 257 ? -20.069 -12.986 -35.514 1.00 52.14 386 ILE B CA 1
ATOM 3866 C C . ILE B 1 257 ? -20.060 -12.977 -37.044 1.00 54.03 386 ILE B C 1
ATOM 3867 O O . ILE B 1 257 ? -20.449 -11.986 -37.673 1.00 51.67 386 ILE B O 1
ATOM 3872 N N . ARG B 1 258 ? -19.618 -14.079 -37.648 1.00 54.21 387 ARG B N 1
ATOM 3873 C CA . ARG B 1 258 ? -19.683 -14.256 -39.091 1.00 59.05 387 ARG B CA 1
ATOM 3874 C C . ARG B 1 258 ? -21.054 -14.794 -39.497 1.00 62.31 387 ARG B C 1
ATOM 3875 O O . ARG B 1 258 ? -21.763 -15.421 -38.705 1.00 63.71 387 ARG B O 1
ATOM 3883 N N . GLN B 1 259 ? -21.414 -14.566 -40.766 1.00 70.44 388 GLN B N 1
ATOM 3884 C CA . GLN B 1 259 ? -22.760 -14.902 -41.231 1.00 61.28 388 GLN B CA 1
ATOM 3885 C C . GLN B 1 259 ? -22.935 -16.406 -41.427 1.00 58.86 388 GLN B C 1
ATOM 3886 O O . GLN B 1 259 ? -23.859 -17.007 -40.869 1.00 64.10 388 GLN B O 1
ATOM 3888 N N . ASN B 1 260 ? -22.061 -17.039 -42.204 1.00 57.44 389 ASN B N 1
ATOM 3889 C CA . ASN B 1 260 ? -22.237 -18.455 -42.519 1.00 65.86 389 ASN B CA 1
ATOM 3890 C C . ASN B 1 260 ? -21.896 -19.333 -41.313 1.00 66.02 389 ASN B C 1
ATOM 3891 O O . ASN B 1 260 ? -20.780 -19.271 -40.786 1.00 65.58 389 ASN B O 1
ATOM 3893 N N . LYS B 1 261 ? -22.859 -20.167 -40.898 1.00 67.10 390 LYS B N 1
ATOM 3894 C CA . LYS B 1 261 ? -22.658 -21.076 -39.771 1.00 68.26 390 LYS B CA 1
ATOM 3895 C C . LYS B 1 261 ? -21.371 -21.876 -39.908 1.00 72.89 390 LYS B C 1
ATOM 3896 O O . LYS B 1 261 ? -20.632 -22.050 -38.931 1.00 75.97 390 LYS B O 1
ATOM 3902 N N . SER B 1 262 ? -21.105 -22.407 -41.105 1.00 70.61 391 SER B N 1
ATOM 3903 C CA . SER B 1 262 ? -19.921 -23.242 -41.282 1.00 71.85 391 SER B CA 1
ATOM 3904 C C . SER B 1 262 ? -18.641 -22.421 -41.205 1.00 63.41 391 SER B C 1
ATOM 3905 O O . SER B 1 262 ? -17.597 -22.944 -40.806 1.00 66.52 391 SER B O 1
ATOM 3907 N N . GLU B 1 263 ? -18.704 -21.137 -41.563 1.00 62.85 392 GLU B N 1
ATOM 3908 C CA . GLU B 1 263 ? -17.524 -20.284 -41.471 1.00 68.44 392 GLU B CA 1
ATOM 3909 C C . GLU B 1 263 ? -17.221 -19.907 -40.024 1.00 69.03 392 GLU B C 1
ATOM 3910 O O . GLU B 1 263 ? -16.052 -19.842 -39.624 1.00 63.21 392 GLU B O 1
ATOM 3912 N N . ARG B 1 264 ? -18.271 -19.671 -39.237 1.00 69.55 393 ARG B N 1
ATOM 3913 C CA . ARG B 1 264 ? -18.140 -19.218 -37.859 1.00 62.83 393 ARG B CA 1
ATOM 3914 C C . ARG B 1 264 ? -17.192 -20.109 -37.063 1.00 56.37 393 ARG B C 1
ATOM 3915 O O . ARG B 1 264 ? -17.154 -21.329 -37.248 1.00 59.29 393 ARG B O 1
ATOM 3923 N N . LEU B 1 265 ? -16.410 -19.491 -36.180 1.00 53.88 394 LEU B N 1
ATOM 3924 C CA . LEU B 1 265 ? -15.584 -20.274 -35.265 1.00 55.55 394 LEU B CA 1
ATOM 3925 C C . LEU B 1 265 ? -16.458 -21.147 -34.372 1.00 50.67 394 LEU B C 1
ATOM 3926 O O . LEU B 1 265 ? -17.556 -20.758 -33.970 1.00 53.02 394 LEU B O 1
ATOM 3931 N N . SER B 1 266 ? -15.956 -22.333 -34.050 1.00 48.89 395 SER B N 1
ATOM 3932 C CA . SER B 1 266 ? -16.662 -23.233 -33.159 1.00 55.63 395 SER B CA 1
ATOM 3933 C C . SER B 1 266 ? -16.245 -22.976 -31.708 1.00 57.88 395 SER B C 1
ATOM 3934 O O . SER B 1 266 ? -15.496 -22.044 -31.409 1.00 54.99 395 SER B O 1
ATOM 3937 N N . ILE B 1 267 ? -16.741 -23.813 -30.792 1.00 56.84 396 ILE B N 1
ATOM 3938 C CA . ILE B 1 267 ? -16.325 -23.716 -29.396 1.00 58.33 396 ILE B CA 1
ATOM 3939 C C . ILE B 1 267 ? -15.013 -24.457 -29.184 1.00 57.03 396 ILE B C 1
ATOM 3940 O O . ILE B 1 267 ? -14.171 -24.036 -28.385 1.00 56.69 396 ILE B O 1
ATOM 3945 N N . ARG B 1 268 ? -14.822 -25.574 -29.882 1.00 58.07 397 ARG B N 1
ATOM 3946 C CA . ARG B 1 268 ? -13.499 -26.179 -29.934 1.00 62.11 397 ARG B CA 1
ATOM 3947 C C . ARG B 1 268 ? -12.473 -25.163 -30.428 1.00 61.68 397 ARG B C 1
ATOM 3948 O O . ARG B 1 268 ? -11.431 -24.961 -29.795 1.00 63.20 397 ARG B O 1
ATOM 3956 N N . ASP B 1 269 ? -12.783 -24.474 -31.535 1.00 55.88 398 ASP B N 1
ATOM 3957 C CA . ASP B 1 269 ? -11.866 -23.480 -32.096 1.00 57.90 398 ASP B CA 1
ATOM 3958 C C . ASP B 1 269 ? -11.506 -22.409 -31.073 1.00 62.15 398 ASP B C 1
ATOM 3959 O O . ASP B 1 269 ? -10.336 -22.017 -30.957 1.00 57.86 398 ASP B O 1
ATOM 3964 N N . LEU B 1 270 ? -12.502 -21.912 -30.332 1.00 57.78 399 LEU B N 1
ATOM 3965 C CA . LEU B 1 270 ? -12.247 -20.875 -29.339 1.00 55.17 399 LEU B CA 1
ATOM 3966 C C . LEU B 1 270 ? -11.389 -21.402 -28.193 1.00 54.32 399 LEU B C 1
ATOM 3967 O O . LEU B 1 270 ? -10.449 -20.730 -27.753 1.00 55.05 399 LEU B O 1
ATOM 3972 N N . LEU B 1 271 ? -11.686 -22.605 -27.704 1.00 53.98 400 LEU B N 1
ATOM 3973 C CA . LEU B 1 271 ? -10.901 -23.164 -26.611 1.00 57.06 400 LEU B CA 1
ATOM 3974 C C . LEU B 1 271 ? -9.488 -23.514 -27.053 1.00 64.73 400 LEU B C 1
ATOM 3975 O O . LEU B 1 271 ? -8.575 -23.563 -26.217 1.00 57.33 400 LEU B O 1
ATOM 3980 N N . ASN B 1 272 ? -9.294 -23.786 -28.352 1.00 60.69 401 ASN B N 1
ATOM 3981 C CA . ASN B 1 272 ? -7.960 -24.064 -28.868 1.00 53.84 401 ASN B CA 1
ATOM 3982 C C . ASN B 1 272 ? -7.067 -22.836 -28.824 1.00 55.95 401 ASN B C 1
ATOM 3983 O O . ASN B 1 272 ? -5.839 -22.983 -28.798 1.00 54.52 401 ASN B O 1
ATOM 3988 N N . HIS B 1 273 ? -7.656 -21.640 -28.819 1.00 50.87 402 HIS B N 1
ATOM 3989 C CA . HIS B 1 273 ? -6.886 -20.406 -28.816 1.00 51.49 402 HIS B CA 1
ATOM 3990 C C . HIS B 1 273 ? -6.118 -20.238 -27.513 1.00 60.65 402 HIS B C 1
ATOM 3991 O O . HIS B 1 273 ? -6.645 -20.478 -26.421 1.00 60.19 402 HIS B O 1
ATOM 3998 N N . ALA B 1 274 ? -4.861 -19.802 -27.636 1.00 57.56 403 ALA B N 1
ATOM 3999 C CA . ALA B 1 274 ? -4.065 -19.460 -26.465 1.00 55.98 403 ALA B CA 1
ATOM 4000 C C . ALA B 1 274 ? -4.629 -18.257 -25.716 1.00 59.68 403 ALA B C 1
ATOM 4001 O O . ALA B 1 274 ? -4.295 -18.059 -24.545 1.00 58.41 403 ALA B O 1
ATOM 4003 N N . PHE B 1 275 ? -5.465 -17.443 -26.367 1.00 57.85 404 PHE B N 1
ATOM 4004 C CA . PHE B 1 275 ? -6.186 -16.402 -25.645 1.00 61.02 404 PHE B CA 1
ATOM 4005 C C . PHE B 1 275 ? -7.008 -16.983 -24.497 1.00 58.22 404 PHE B C 1
ATOM 4006 O O . PHE B 1 275 ? -7.191 -16.319 -23.472 1.00 59.76 404 PHE B O 1
ATOM 4014 N N . PHE B 1 276 ? -7.488 -18.221 -24.635 1.00 58.38 405 PHE B N 1
ATOM 4015 C CA . PHE B 1 276 ? -8.296 -18.880 -23.613 1.00 60.36 405 PHE B CA 1
ATOM 4016 C C . PHE B 1 276 ? -7.573 -20.054 -22.948 1.00 61.47 405 PHE B C 1
ATOM 4017 O O . PHE B 1 276 ? -8.210 -21.021 -22.520 1.00 59.86 405 PHE B O 1
ATOM 4025 N N . ALA B 1 277 ? -6.251 -19.981 -22.840 1.00 65.09 406 ALA B N 1
ATOM 4026 C CA . ALA B 1 277 ? -5.497 -20.998 -22.114 1.00 67.93 406 ALA B CA 1
ATOM 4027 C C . ALA B 1 277 ? -5.624 -20.780 -20.607 1.00 65.17 406 ALA B C 1
ATOM 4028 O O . ALA B 1 277 ? -6.259 -21.566 -19.906 1.00 64.00 406 ALA B O 1
#

Nearest PDB structures (foldseek):
  5o2b-assembly2_B  TM=1.004E+00  e=1.334E-51  Homo sapiens
  5o1v-assembly1_B  TM=9.901E-01  e=3.242E-45  Homo sapiens
  9d7q-assembly1_A  TM=9.395E-01  e=9.508E-42  Homo sapiens
  5tf9-assembly1_A  TM=9.011E-01  e=2.774E-37  Homo sapiens
  5wdy-assembly2_B  TM=8.997E-01  e=2.082E-37  Homo sapiens

Solvent-accessible surface area: 27316 Å² total; per-residue (Å²): 93,154,44,84,152,158,41,83,42,76,5,103,86,34,88,5,42,26,23,99,34,107,76,31,74,52,124,52,46,37,24,33,32,0,32,1,43,133,77,204,76,86,0,6,8,12,39,1,125,137,86,87,66,51,52,100,59,38,46,100,47,4,103,91,13,74,60,12,111,47,95,9,5,21,85,18,31,29,21,32,87,46,131,124,29,48,1,16,0,25,42,27,15,80,20,30,20,0,80,64,33,21,144,161,107,86,128,32,146,97,72,54,8,47,27,17,0,35,31,0,0,83,0,0,64,24,0,26,81,80,139,108,86,19,19,8,89,35,2,38,2,34,0,0,28,3,22,25,117,97,27,35,0,28,1,3,29,28,9,24,55,88,47,128,130,30,33,48,11,9,22,0,11,22,46,85,135,73,172,44,58,39,15,4,0,3,7,5,0,0,1,0,0,0,11,0,28,24,53,54,68,0,8,69,81,19,95,73,55,72,83,8,25,66,57,7,74,76,33,94,75,2,56,2,29,131,133,19,132,61,108,78,8,22,127,4,0,42,2,0,12,80,87,75,84,94,103,19,48,50,13,178,76,1,38,121,62,85,30,1,62,126,58,148,49,142,86,153,224,156,158,44,66,17,73,4,106,96,31,83,7,40,18,13,110,64,74,83,33,177,38,71,163,31,32,26,34,48,0,37,0,52,130,77,205,73,82,0,5,1,12,24,11,114,124,128,77,80,94,86,117,59,19,109,118,50,5,70,74,7,82,62,17,84,42,97,14,5,20,113,18,28,45,24,33,120,35,117,35,99,71,110,55,11,41,0,15,0,26,39,29,14,92,22,27,24,0,18,66,28,19,169,158,105,202,122,39,138,72,168,54,4,91,51,13,0,111,35,0,0,26,0,0,54,26,0,23,80,82,144,100,80,21,39,13,21,36,0,34,0,42,14,0,26,2,24,24,119,96,29,35,0,31,0,2,32,27,13,21,64,53,48,118,57,34,26,9,44,0,17,43,39,99,83,80,88,98,51,38,23,4,0,5,7,5,0,0,0,0,0,0,10,2,32,23,82,76,116,2,7,70,92,19,94,79,54,73,76,18,29,49,63,15,80,108,121,4,65,2,31,70,61,4,122,54,105,48,4,69,120,6,0,26,0,0,13,102,70,59,99,107,53,12,31,48,22,154,56,0,38,108,65,91,16,3,104

Sequence (526 aa):
MEAEMKAVATSPSGRFLKFDIELGRGAFKTVYKGLDTETWVEVAWCCELQLTKAEQQRFKEEAEMLKGLQHPNIVRFYDSWESIKCIVLVTELMTSGTLKTYLKRFKVMKPKVLRSWCRQILKGLQFLHTRTPPIIHRDLKCDNIFITGPTGSVKIGDLGLATLMIGTPEFMAPEMYEEHYDESVDVYAFGMCMLEMATSEYPYSECQNAAQIYRKVTSGIKPASFNKVTDPEVKEIIEGCIRQNKSERLSIRDLLNHAFFAEDTGLRVEMKAVATSPSGRFLKFDIELGRGAFKTVYKGLDTETWVEVAWCCELQDTKAEQQRFKEEAEMLKGLQHPNIVRFYDSWESILKGKKCIVLVTELMTSGTLKTYLKRFKVMKPKVLRSWCRQILKGLQFLHTRTPPIIHRDLKCDNIFITGPTGSVKIGDLGLATLMTPEFMAPEMYEEHYDESVDVYAFGMCMLEMATSEYPYSECQNAAQIYRKVTSKPASFNKVTDPEVKEIIEGCIRQNKSERLSIRDLLNHAFFA

CATH classification: 3.30.200.20 (+1 more: 1.10.510.10)

GO terms:
  GO:1904062 regulation of monoatomic cation transmembrane transport (P, IMP)
  GO:0006884 cell volume homeostasis (P, IMP)
  GO:0007231 osmosensory signaling pathway (P, IMP)
  GO:0004674 protein serine/threonine kinase activity (F, IDA)
  GO:0005737 cytoplasm (C, IDA)
  GO:0140694 membraneless organelle assembly (P, IDA)
  GO:1903077 negative regulation of protein localization to plasma membrane (P, IDA)
  GO:0071474 cellular hyperosmotic response (P, IDA)
  GO:0006884 cell volume homeostasis (P, IDA)
  GO:0140693 molecular condensate scaffold activity (F, IDA)
  GO:0106310 protein serine kinase activity (F, EXP)
  GO:0043066 negative regulation of apoptotic process (P, IMP)
  GO:2000651 positive regulation of sodium ion transmembrane transporter activity (P, IMP)
  GO:0050801 monoatomic ion homeostasis (P, IMP)
  GO:0051928 positive regulation of calcium ion transport (P, IMP)
  GO:0072659 protein localization to plasma membrane (P, IMP)
  GO:0090279 regulation of calcium ion import (P, IMP)
  GO:0005515 protein binding (F, IPI)
  GO:0004672 protein kinase activity (F, IDA)
  GO:0010765 positive regulation of sodium ion transport (P, IDA)

Foldseek 3Di:
DVQVVDFDDADPVRQKTFTPAWQDDDPFWTWTWMAGVVPRAIKIKIWGADDPVLVVVVVVVLVVQQPQDDQAAWHWDDWDQDPDTIITITHDFRPAFQLVVLVVDDAADLQLLLLQLLSVLVQLVSQCPPVPHHAQLDDARNQWGHRVVPRRIHGGCRCVVVSPCDDVVPDDPCVVDDDDHNLSVLQRSLQRSLCSRQVDHFQPVDDDPVVVVVCLQVQHGGPSLVVRDDVVNSVLSCLSNGSDSVSHDDSVRVSPDPSNDHDPDDDDD/DDFPDADPVRQKTFDPAFQDDDPQKTWGWMAGNVVRAIWTKIKRFDPPPLVVVVVVVLVVQQVDDDLAAWRWHDKDWDQDPNTTTIITIIHDQRQAFQLSVLVVDDAFDLVLLLLQLLSVLVQLVSQCPDVNHHAQLDDARNQWGHRVVPSRIHGHPRPVVSVVVVVPDDPCVPDDDDHSLVVLQRSLQNLLCSRQVDRFPPVDDDVVVVVVVLVVGGPSLVVNDPVVSSVSSCLNSDDDSVSRQGSVRVCPDPSND